Protein 3PAJ (pdb70)

Structure (mmCIF, N/CA/C/O backbone):
data_3PAJ
#
_entry.id   3PAJ
#
_cell.length_a   59.195
_cell.length_b   79.551
_cell.length_c   117.908
_cell.angle_alpha   90.00
_cell.angle_beta   90.00
_cell.angle_gamma   90.00
#
_symmetry.space_group_name_H-M   'P 21 21 21'
#
loop_
_entity.id
_entity.type
_entity.pdbx_description
1 polymer 'Nicotinate-nucleotide pyrophosphorylase, carboxylating'
2 non-polymer 'MAGNESIUM ION'
3 water water
#
loop_
_atom_site.group_PDB
_atom_site.id
_atom_site.type_symbol
_atom_site.label_atom_id
_atom_site.label_alt_id
_atom_site.label_comp_id
_atom_site.label_asym_id
_atom_site.label_entity_id
_atom_site.label_seq_id
_atom_site.pdbx_PDB_ins_code
_atom_site.Cartn_x
_atom_site.Cartn_y
_atom_site.Cartn_z
_atom_site.occupancy
_atom_site.B_iso_or_equiv
_atom_site.auth_seq_id
_atom_site.auth_comp_id
_atom_site.auth_asym_id
_atom_site.auth_atom_id
_atom_site.pdbx_PDB_model_num
ATOM 1 N N . TYR A 1 19 ? -18.636 28.744 15.122 1.00 40.57 -5 TYR A N 1
ATOM 2 C CA . TYR A 1 19 ? -19.149 29.620 16.213 1.00 40.76 -5 TYR A CA 1
ATOM 3 C C . TYR A 1 19 ? -18.341 30.897 16.356 1.00 39.58 -5 TYR A C 1
ATOM 4 O O . TYR A 1 19 ? -17.208 31.002 15.880 1.00 37.40 -5 TYR A O 1
ATOM 13 N N . PHE A 1 20 ? -18.916 31.853 17.068 1.00 39.65 -4 PHE A N 1
ATOM 14 C CA . PHE A 1 20 ? -18.240 33.117 17.307 1.00 38.82 -4 PHE A CA 1
ATOM 15 C C . PHE A 1 20 ? -16.974 32.951 18.102 1.00 38.17 -4 PHE A C 1
ATOM 16 O O . PHE A 1 20 ? -16.930 32.215 19.083 1.00 37.96 -4 PHE A O 1
ATOM 24 N N . GLN A 1 21 ? -15.949 33.668 17.660 1.00 37.65 -3 GLN A N 1
ATOM 25 C CA . GLN A 1 21 ? -14.675 33.684 18.309 1.00 37.35 -3 GLN A CA 1
ATOM 26 C C . GLN A 1 21 ? -14.135 35.107 18.164 1.00 35.99 -3 GLN A C 1
ATOM 27 O O . GLN A 1 21 ? -13.855 35.560 17.062 1.00 35.10 -3 GLN A O 1
ATOM 33 N N . SER A 1 22 ? -14.032 35.823 19.277 1.00 35.65 -2 SER A N 1
ATOM 34 C CA . SER A 1 22 ? -13.530 37.188 19.264 1.00 35.14 -2 SER A CA 1
ATOM 35 C C . SER A 1 22 ? -12.007 37.192 19.199 1.00 34.28 -2 SER A C 1
ATOM 36 O O . SER A 1 22 ? -11.365 36.153 19.427 1.00 32.97 -2 SER A O 1
ATOM 39 N N . ASN A 1 23 ? -11.428 38.351 18.891 1.00 34.22 -1 ASN A N 1
ATOM 40 C CA . ASN A 1 23 ? -9.969 38.458 18.878 1.00 34.05 -1 ASN A CA 1
ATOM 41 C C . ASN A 1 23 ? -9.479 38.155 20.289 1.00 33.57 -1 ASN A C 1
ATOM 42 O O . ASN A 1 23 ? -8.478 37.479 20.442 1.00 32.51 -1 ASN A O 1
ATOM 47 N N . ALA A 1 24 ? -10.210 38.607 21.318 1.00 34.40 0 ALA A N 1
ATOM 48 C CA . ALA A 1 24 ? -9.832 38.306 22.712 1.00 34.78 0 ALA A CA 1
ATOM 49 C C . ALA A 1 24 ? -9.795 36.783 22.915 1.00 35.03 0 ALA A C 1
ATOM 50 O O . ALA A 1 24 ? -8.903 36.257 23.568 1.00 34.21 0 ALA A O 1
ATOM 52 N N . MET A 1 25 ? -10.782 36.081 22.357 1.00 36.15 1 MET A N 1
ATOM 53 C CA . MET A 1 25 ? -10.855 34.608 22.471 1.00 36.61 1 MET A CA 1
ATOM 54 C C . MET A 1 25 ? -9.734 33.898 21.712 1.00 36.24 1 MET A C 1
ATOM 55 O O . MET A 1 25 ? -9.175 32.916 22.216 1.00 33.95 1 MET A O 1
ATOM 60 N N . LYS A 1 26 ? -9.420 34.402 20.510 1.00 36.53 2 LYS A N 1
ATOM 61 C CA . LYS A 1 26 ? -8.344 33.840 19.671 1.00 37.09 2 LYS A CA 1
ATOM 62 C C . LYS A 1 26 ? -7.014 33.951 20.400 1.00 36.34 2 LYS A C 1
ATOM 63 O O . LYS A 1 26 ? -6.237 33.004 20.406 1.00 36.05 2 LYS A O 1
ATOM 69 N N . GLU A 1 27 ? -6.769 35.113 21.010 1.00 36.64 3 GLU A N 1
ATOM 70 C CA . GLU A 1 27 ? -5.533 35.388 21.758 1.00 36.35 3 GLU A CA 1
ATOM 71 C C . GLU A 1 27 ? -5.470 34.540 23.021 1.00 35.89 3 GLU A C 1
ATOM 72 O O . GLU A 1 27 ? -4.407 34.044 23.370 1.00 34.48 3 GLU A O 1
ATOM 78 N N . THR A 1 28 ? -6.599 34.370 23.714 1.00 35.89 4 THR A N 1
ATOM 79 C CA . THR A 1 28 ? -6.611 33.510 24.901 1.00 35.67 4 THR A CA 1
ATOM 80 C C . THR A 1 28 ? -6.331 32.059 24.468 1.00 36.27 4 THR A C 1
ATOM 81 O O . THR A 1 28 ? -5.524 31.369 25.113 1.00 35.52 4 THR A O 1
ATOM 85 N N . HIS A 1 29 ? -6.960 31.616 23.370 1.00 36.93 5 HIS A N 1
ATOM 86 C CA . HIS A 1 29 ? -6.747 30.259 22.853 1.00 38.20 5 HIS A CA 1
ATOM 87 C C . HIS A 1 29 ? -5.252 30.054 22.529 1.00 37.57 5 HIS A C 1
ATOM 88 O O . HIS A 1 29 ? -4.670 29.019 22.879 1.00 36.88 5 HIS A O 1
ATOM 95 N N . ASN A 1 30 ? -4.636 31.058 21.904 1.00 37.65 6 ASN A N 1
ATOM 96 C CA . ASN A 1 30 ? -3.209 30.996 21.571 1.00 37.90 6 ASN A CA 1
ATOM 97 C C . ASN A 1 30 ? -2.349 30.882 22.815 1.00 38.16 6 ASN A C 1
ATOM 98 O O . ASN A 1 30 ? -1.399 30.111 22.817 1.00 38.30 6 ASN A O 1
ATOM 103 N N . SER A 1 31 ? -2.669 31.640 23.862 1.00 39.15 7 SER A N 1
ATOM 104 C CA . SER A 1 31 ? -1.919 31.563 25.111 1.00 39.78 7 SER A CA 1
ATOM 105 C C . SER A 1 31 ? -2.090 30.185 25.746 1.00 40.84 7 SER A C 1
ATOM 106 O O . SER A 1 31 ? -1.105 29.616 26.202 1.00 40.82 7 SER A O 1
ATOM 109 N N . GLN A 1 32 ? -3.313 29.647 25.764 1.00 41.96 8 GLN A N 1
ATOM 110 C CA . GLN A 1 32 ? -3.581 28.310 26.331 1.00 43.15 8 GLN A CA 1
ATOM 111 C C . GLN A 1 32 ? -2.752 27.230 25.644 1.00 42.78 8 GLN A C 1
ATOM 112 O O . GLN A 1 32 ? -2.198 26.351 26.308 1.00 42.26 8 GLN A O 1
ATOM 118 N N . ASP A 1 33 ? -2.656 27.303 24.315 1.00 42.49 9 ASP A N 1
ATOM 119 C CA . ASP A 1 33 ? -1.877 26.317 23.564 1.00 42.11 9 ASP A CA 1
ATOM 120 C C . ASP A 1 33 ? -0.393 26.351 23.896 1.00 40.26 9 ASP A C 1
ATOM 121 O O . ASP A 1 33 ? 0.192 25.316 24.188 1.00 39.37 9 ASP A O 1
ATOM 126 N N . ARG A 1 34 ? 0.212 27.530 23.856 1.00 39.16 10 ARG A N 1
ATOM 127 C CA . ARG A 1 34 ? 1.645 27.619 24.146 1.00 38.34 10 ARG A CA 1
ATOM 128 C C . ARG A 1 34 ? 1.981 27.510 25.631 1.00 37.66 10 ARG A C 1
ATOM 129 O O . ARG A 1 34 ? 3.092 27.134 25.970 1.00 36.63 10 ARG A O 1
ATOM 137 N N . LEU A 1 35 ? 1.039 27.831 26.508 1.00 37.35 11 LEU A N 1
ATOM 138 C CA . LEU A 1 35 ? 1.283 27.625 27.927 1.00 37.76 11 LEU A CA 1
ATOM 139 C C . LEU A 1 35 ? 1.265 26.095 28.096 1.00 37.31 11 LEU A C 1
ATOM 140 O O . LEU A 1 35 ? 2.088 25.547 28.818 1.00 36.91 11 LEU A O 1
ATOM 145 N N . ALA A 1 36 ? 0.374 25.413 27.367 1.00 37.00 12 ALA A N 1
ATOM 146 C CA . ALA A 1 36 ? 0.274 23.954 27.398 1.00 37.16 12 ALA A CA 1
ATOM 147 C C . ALA A 1 36 ? 1.566 23.323 26.836 1.00 36.07 12 ALA A C 1
ATOM 148 O O . ALA A 1 36 ? 2.142 22.407 27.437 1.00 35.23 12 ALA A O 1
ATOM 150 N N . TYR A 1 37 ? 2.015 23.818 25.685 1.00 35.39 13 TYR A N 1
ATOM 151 C CA . TYR A 1 37 ? 3.247 23.313 25.079 1.00 35.37 13 TYR A CA 1
ATOM 152 C C . TYR A 1 37 ? 4.408 23.466 26.082 1.00 34.12 13 TYR A C 1
ATOM 153 O O . TYR A 1 37 ? 5.115 22.506 26.339 1.00 33.89 13 TYR A O 1
ATOM 162 N N . LEU A 1 38 ? 4.574 24.663 26.652 1.00 33.97 14 LEU A N 1
ATOM 163 C CA . LEU A 1 38 ? 5.646 24.938 27.641 1.00 33.71 14 LEU A CA 1
ATOM 164 C C . LEU A 1 38 ? 5.579 24.039 28.860 1.00 34.14 14 LEU A C 1
ATOM 165 O O . LEU A 1 38 ? 6.616 23.574 29.329 1.00 33.03 14 LEU A O 1
ATOM 170 N N . LYS A 1 39 ? 4.383 23.787 29.388 1.00 34.68 15 LYS A N 1
ATOM 171 C CA . LYS A 1 39 ? 4.287 22.907 30.540 1.00 35.85 15 LYS A CA 1
ATOM 172 C C . LYS A 1 39 ? 4.729 21.482 30.207 1.00 35.90 15 LYS A C 1
ATOM 173 O O . LYS A 1 39 ? 5.431 20.867 30.996 1.00 36.32 15 LYS A O 1
ATOM 179 N N . GLN A 1 40 ? 4.297 20.939 29.074 1.00 35.59 16 GLN A N 1
ATOM 180 C CA . GLN A 1 40 ? 4.691 19.579 28.700 1.00 35.46 16 GLN A CA 1
ATOM 181 C C . GLN A 1 40 ? 6.189 19.442 28.441 1.00 33.48 16 GLN A C 1
ATOM 182 O O . GLN A 1 40 ? 6.805 18.469 28.829 1.00 32.45 16 GLN A O 1
ATOM 188 N N A GLN A 1 41 ? 6.779 20.447 27.805 0.70 32.16 17 GLN A N 1
ATOM 189 N N B GLN A 1 41 ? 6.745 20.457 27.787 0.30 32.02 17 GLN A N 1
ATOM 190 C CA A GLN A 1 41 ? 8.183 20.358 27.454 0.70 31.12 17 GLN A CA 1
ATOM 191 C CA B GLN A 1 41 ? 8.144 20.493 27.386 0.30 30.77 17 GLN A CA 1
ATOM 192 C C A GLN A 1 41 ? 9.165 20.864 28.512 0.70 29.63 17 GLN A C 1
ATOM 193 C C B GLN A 1 41 ? 9.158 20.950 28.441 0.30 29.60 17 GLN A C 1
ATOM 194 O O A GLN A 1 41 ? 10.324 20.441 28.517 0.70 28.18 17 GLN A O 1
ATOM 195 O O B GLN A 1 41 ? 10.340 20.613 28.352 0.30 28.71 17 GLN A O 1
ATOM 206 N N . LEU A 1 42 ? 8.693 21.690 29.441 1.00 28.97 18 LEU A N 1
ATOM 207 C CA . LEU A 1 42 ? 9.574 22.276 30.467 1.00 28.65 18 LEU A CA 1
ATOM 208 C C . LEU A 1 42 ? 10.389 21.329 31.352 1.00 28.11 18 LEU A C 1
ATOM 209 O O . LEU A 1 42 ? 11.589 21.540 31.507 1.00 26.54 18 LEU A O 1
ATOM 214 N N . PRO A 1 43 ? 9.759 20.280 31.912 1.00 27.99 19 PRO A N 1
ATOM 215 C CA . PRO A 1 43 ? 10.565 19.396 32.751 1.00 27.52 19 PRO A CA 1
ATOM 216 C C . PRO A 1 43 ? 11.759 18.832 31.994 1.00 26.33 19 PRO A C 1
ATOM 217 O O . PRO A 1 43 ? 12.835 18.758 32.574 1.00 25.20 19 PRO A O 1
ATOM 221 N N . ALA A 1 44 ? 11.571 18.466 30.717 1.00 25.37 20 ALA A N 1
ATOM 222 C CA . ALA A 1 44 ? 12.648 17.924 29.905 1.00 24.37 20 ALA A CA 1
ATOM 223 C C . ALA A 1 44 ? 13.703 18.994 29.639 1.00 22.85 20 ALA A C 1
ATOM 224 O O . ALA A 1 44 ? 14.913 18.694 29.726 1.00 22.57 20 ALA A O 1
ATOM 226 N N . ASP A 1 45 ? 13.278 20.221 29.325 1.00 21.55 21 ASP A N 1
ATOM 227 C CA . ASP A 1 45 ? 14.246 21.335 29.073 1.00 20.87 21 ASP A CA 1
ATOM 228 C C . ASP A 1 45 ? 15.044 21.694 30.323 1.00 19.27 21 ASP A C 1
ATOM 229 O O . ASP A 1 45 ? 16.213 21.973 30.221 1.00 17.82 21 ASP A O 1
ATOM 234 N N . ILE A 1 46 ? 14.385 21.728 31.478 1.00 19.33 22 ILE A N 1
ATOM 235 C CA . ILE A 1 46 ? 15.048 22.001 32.769 1.00 18.03 22 ILE A CA 1
ATOM 236 C C . ILE A 1 46 ? 16.154 20.964 32.990 1.00 18.33 22 ILE A C 1
ATOM 237 O O . ILE A 1 46 ? 17.307 21.303 33.247 1.00 17.29 22 ILE A O 1
ATOM 242 N N . THR A 1 47 ? 15.808 19.689 32.868 1.00 17.94 23 THR A N 1
ATOM 243 C CA . THR A 1 47 ? 16.789 18.627 33.050 1.00 17.93 23 THR A CA 1
ATOM 244 C C . THR A 1 47 ? 17.917 18.743 32.040 1.00 17.46 23 THR A C 1
ATOM 245 O O . THR A 1 47 ? 19.106 18.659 32.402 1.00 17.16 23 THR A O 1
ATOM 249 N N . ARG A 1 48 ? 17.554 18.957 30.778 1.00 17.66 24 ARG A N 1
ATOM 250 C CA . ARG A 1 48 ? 18.541 19.084 29.729 1.00 18.04 24 ARG A CA 1
ATOM 251 C C . ARG A 1 48 ? 19.505 20.229 29.999 1.00 17.18 24 ARG A C 1
ATOM 252 O O . ARG A 1 48 ? 20.729 20.042 29.902 1.00 17.49 24 ARG A O 1
ATOM 260 N N A SER A 1 49 ? 18.987 21.406 30.328 0.50 16.23 25 SER A N 1
ATOM 261 N N B SER A 1 49 ? 18.976 21.400 30.335 0.50 16.78 25 SER A N 1
ATOM 262 C CA A SER A 1 49 ? 19.867 22.559 30.570 0.50 15.76 25 SER A CA 1
ATOM 263 C CA B SER A 1 49 ? 19.828 22.565 30.610 0.50 16.86 25 SER A CA 1
ATOM 264 C C A SER A 1 49 ? 20.737 22.366 31.810 0.50 15.31 25 SER A C 1
ATOM 265 C C B S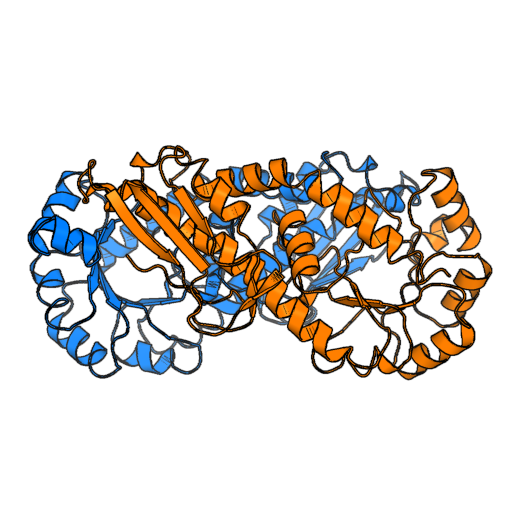ER A 1 49 ? 20.731 22.354 31.807 0.50 15.88 25 SER A C 1
ATOM 266 O O A SER A 1 49 ? 21.922 22.716 31.801 0.50 14.31 25 SER A O 1
ATOM 267 O O B SER A 1 49 ? 21.921 22.681 31.770 0.50 14.93 25 SER A O 1
ATOM 272 N N . VAL A 1 50 ? 20.146 21.841 32.881 1.00 15.81 26 VAL A N 1
ATOM 273 C CA . VAL A 1 50 ? 20.891 21.588 34.123 1.00 15.20 26 VAL A CA 1
ATOM 274 C C . VAL A 1 50 ? 22.025 20.588 33.913 1.00 15.36 26 VAL A C 1
ATOM 275 O O . VAL A 1 50 ? 23.151 20.822 34.365 1.00 14.61 26 VAL A O 1
ATOM 279 N N . ILE A 1 51 ? 21.751 19.505 33.196 1.00 15.83 27 ILE A N 1
ATOM 280 C CA . ILE A 1 51 ? 22.770 18.506 32.913 1.00 16.67 27 ILE A CA 1
ATOM 281 C C . ILE A 1 51 ? 23.906 19.096 32.079 1.00 17.31 27 ILE A C 1
ATOM 282 O O . ILE A 1 51 ? 25.076 18.843 32.355 1.00 17.02 27 ILE A O 1
ATOM 287 N N . ASP A 1 52 ? 23.571 19.862 31.052 1.00 18.25 28 ASP A N 1
ATOM 288 C CA . ASP A 1 52 ? 24.614 20.480 30.237 1.00 19.10 28 ASP A CA 1
ATOM 289 C C . ASP A 1 52 ? 25.459 21.431 31.093 1.00 17.86 28 ASP A C 1
ATOM 290 O O . ASP A 1 52 ? 26.672 21.465 30.974 1.00 18.40 28 ASP A O 1
ATOM 295 N N . THR A 1 53 ? 24.804 22.190 31.948 1.00 17.03 29 THR A N 1
ATOM 296 C CA . THR A 1 53 ? 25.481 23.168 32.790 1.00 16.55 29 THR A CA 1
ATOM 297 C C . THR A 1 53 ? 26.406 22.494 33.812 1.00 16.08 29 THR A C 1
ATOM 298 O O . THR A 1 53 ? 27.570 22.896 33.978 1.00 15.28 29 THR A O 1
ATOM 302 N N . LEU A 1 54 ? 25.931 21.435 34.450 1.00 15.05 30 LEU A N 1
ATOM 303 C CA . LEU A 1 54 ? 26.782 20.722 35.407 1.00 15.28 30 LEU A CA 1
ATOM 304 C C . LEU A 1 54 ? 27.943 20.020 34.714 1.00 15.40 30 LEU A C 1
ATOM 305 O O . LEU A 1 54 ? 29.058 20.021 35.240 1.00 15.15 30 LEU A O 1
ATOM 310 N N . LYS A 1 55 ? 27.707 19.440 33.536 1.00 15.51 31 LYS A N 1
ATOM 311 C CA . LYS A 1 55 ? 28.781 18.783 32.849 1.00 17.49 31 LYS A CA 1
ATOM 312 C C . LYS A 1 55 ? 29.868 19.774 32.452 1.00 18.03 31 LYS A C 1
ATOM 313 O O . LYS A 1 55 ? 31.050 19.409 32.489 1.00 18.56 31 LYS A O 1
ATOM 319 N N . GLU A 1 56 ? 29.496 20.998 32.052 1.00 17.42 32 GLU A N 1
ATOM 320 C CA . GLU A 1 56 ? 30.523 21.989 31.694 1.00 18.42 32 GLU A CA 1
ATOM 321 C C . GLU A 1 56 ? 31.391 22.308 32.938 1.00 17.53 32 GLU A C 1
ATOM 322 O O . GLU A 1 56 ? 32.632 22.291 32.867 1.00 18.43 32 GLU A O 1
ATOM 328 N N . ASP A 1 57 ? 30.746 22.474 34.089 1.00 16.89 33 ASP A N 1
ATOM 329 C CA . ASP A 1 57 ? 31.441 22.849 35.314 1.00 16.79 33 ASP A CA 1
ATOM 330 C C . ASP A 1 57 ? 32.299 21.734 35.925 1.00 16.27 33 ASP A C 1
ATOM 331 O O . ASP A 1 57 ? 33.306 22.016 36.580 1.00 16.64 33 ASP A O 1
ATOM 336 N N . LEU A 1 58 ? 31.874 20.480 35.759 1.00 15.80 34 LEU A N 1
ATOM 337 C CA . LEU A 1 58 ? 32.573 19.321 36.313 1.00 15.52 34 LEU A CA 1
ATOM 338 C C . LEU A 1 58 ? 33.517 18.622 35.354 1.00 16.50 34 LEU A C 1
ATOM 339 O O . LEU A 1 58 ? 34.137 17.629 35.731 1.00 16.40 34 LEU A O 1
ATOM 344 N N . GLY A 1 59 ? 33.576 19.100 34.112 1.00 17.59 35 GLY A N 1
ATOM 345 C CA . GLY A 1 59 ? 34.459 18.549 33.080 1.00 18.87 35 GLY A CA 1
ATOM 346 C C . GLY A 1 59 ? 34.029 17.308 32.333 1.00 20.31 35 GLY A C 1
ATOM 347 O O . GLY A 1 59 ? 34.839 16.429 32.095 1.00 21.86 35 GLY A O 1
ATOM 348 N N . GLY A 1 60 ? 32.760 17.217 31.975 1.00 21.29 36 GLY A N 1
ATOM 349 C CA . GLY A 1 60 ? 32.260 16.070 31.204 1.00 22.12 36 GLY A CA 1
ATOM 350 C C . GLY A 1 60 ? 31.397 15.067 31.953 1.00 22.66 36 GLY A C 1
ATOM 351 O O . GLY A 1 60 ? 30.766 14.208 31.334 1.00 24.63 36 GLY A O 1
ATOM 352 N N . THR A 1 61 ? 31.272 15.240 33.262 1.00 21.77 37 THR A N 1
ATOM 353 C CA . THR A 1 61 ? 30.525 14.307 34.086 1.00 22.11 37 THR A CA 1
ATOM 354 C C . THR A 1 61 ? 29.571 14.976 35.051 1.00 21.48 37 THR A C 1
ATOM 355 O O . THR A 1 61 ? 29.667 16.183 35.287 1.00 20.31 37 THR A O 1
ATOM 359 N N . LEU A 1 62 ? 28.612 14.208 35.572 1.00 20.34 38 LEU A N 1
ATOM 360 C CA . LEU A 1 62 ? 27.709 14.726 36.582 1.00 20.39 38 LEU A CA 1
ATOM 361 C C . LEU A 1 62 ? 28.182 14.313 37.993 1.00 20.62 38 LEU A C 1
ATOM 362 O O . LEU A 1 62 ? 27.493 14.563 39.001 1.00 21.62 38 LEU A O 1
ATOM 367 N N . ASP A 1 63 ? 29.375 13.725 38.076 1.00 19.74 39 ASP A N 1
ATOM 368 C CA . ASP A 1 63 ? 29.917 13.254 39.355 1.00 19.67 39 ASP A CA 1
ATOM 369 C C . ASP A 1 63 ? 30.487 14.415 40.181 1.00 18.09 39 ASP A C 1
ATOM 370 O O . ASP A 1 63 ? 31.484 15.038 39.794 1.00 16.60 39 ASP A O 1
ATOM 375 N N . PRO A 1 64 ? 29.871 14.701 41.339 1.00 18.62 40 PRO A N 1
ATOM 376 C CA . PRO A 1 64 ? 30.391 15.807 42.161 1.00 18.79 40 PRO A CA 1
ATOM 377 C C . PRO A 1 64 ? 31.833 15.601 42.638 1.00 19.11 40 PRO A C 1
ATOM 378 O O . PRO A 1 64 ? 32.471 16.579 43.042 1.00 19.90 40 PRO A O 1
ATOM 382 N N . ALA A 1 65 ? 32.335 14.365 42.603 1.00 19.20 41 ALA A N 1
ATOM 383 C CA . ALA A 1 65 ? 33.719 14.065 43.031 1.00 19.62 41 ALA A CA 1
ATOM 384 C C . ALA A 1 65 ? 34.766 14.763 42.152 1.00 19.48 41 ALA A C 1
ATOM 385 O O . ALA A 1 65 ? 35.914 14.920 42.540 1.00 19.71 41 ALA A O 1
ATOM 387 N N . ALA A 1 66 ? 34.363 15.180 40.969 1.00 18.28 42 ALA A N 1
ATOM 388 C CA . ALA A 1 66 ? 35.232 15.925 40.079 1.00 18.10 42 ALA A CA 1
ATOM 389 C C . ALA A 1 66 ? 35.595 17.346 40.644 1.00 17.20 42 ALA A C 1
ATOM 390 O O . ALA A 1 66 ? 36.537 17.959 40.163 1.00 17.60 42 ALA A O 1
ATOM 392 N N . ASP A 1 67 ? 34.872 17.862 41.652 1.00 16.48 43 ASP A N 1
ATOM 393 C CA . ASP A 1 67 ? 35.174 19.190 42.261 1.00 15.88 43 ASP A CA 1
ATOM 394 C C . ASP A 1 67 ? 36.408 19.050 43.189 1.00 15.82 43 ASP A C 1
ATOM 395 O O . ASP A 1 67 ? 36.328 18.624 44.352 1.00 15.74 43 ASP A O 1
ATOM 400 N N . ILE A 1 68 ? 37.572 19.435 42.675 1.00 15.65 44 ILE A N 1
ATOM 401 C CA . ILE A 1 68 ? 38.800 19.248 43.441 1.00 16.02 44 ILE A CA 1
ATOM 402 C C . ILE A 1 68 ? 38.957 20.057 44.734 1.00 16.15 44 ILE A C 1
ATOM 403 O O . ILE A 1 68 ? 39.432 19.523 45.719 1.00 16.77 44 ILE A O 1
ATOM 408 N N . THR A 1 69 ? 38.562 21.326 44.749 1.00 16.99 45 THR A N 1
ATOM 409 C CA . THR A 1 69 ? 38.710 22.129 45.943 1.00 17.19 45 THR A CA 1
ATOM 410 C C . THR A 1 69 ? 37.730 21.642 47.026 1.00 18.45 45 THR A C 1
ATOM 411 O O . THR A 1 69 ? 38.029 21.656 48.219 1.00 17.42 45 THR A O 1
ATOM 415 N N . ALA A 1 70 ? 36.547 21.207 46.613 1.00 19.49 46 ALA A N 1
ATOM 416 C CA . ALA A 1 70 ? 35.593 20.705 47.596 1.00 20.79 46 ALA A CA 1
ATOM 417 C C . ALA A 1 70 ? 36.148 19.435 48.278 1.00 21.88 46 ALA A C 1
ATOM 418 O O . ALA A 1 70 ? 35.813 19.131 49.445 1.00 21.42 46 ALA A O 1
ATOM 420 N N . SER A 1 71 ? 37.064 18.733 47.605 1.00 22.66 47 SER A N 1
ATOM 421 C CA . SER A 1 71 ? 37.645 17.533 48.197 1.00 24.00 47 SER A CA 1
ATOM 422 C C . SER A 1 71 ? 38.546 17.858 49.428 1.00 24.55 47 SER A C 1
ATOM 423 O O . SER A 1 71 ? 38.983 16.957 50.121 1.00 24.44 47 SER A O 1
ATOM 426 N N . LEU A 1 72 ? 38.810 19.135 49.694 1.00 23.69 48 LEU A N 1
ATOM 427 C CA . LEU A 1 72 ? 39.593 19.540 50.859 1.00 24.54 48 LEU A CA 1
ATOM 428 C C . LEU A 1 72 ? 38.708 19.648 52.109 1.00 25.46 48 LEU A C 1
ATOM 429 O O . LEU A 1 72 ? 39.217 19.887 53.198 1.00 26.98 48 LEU A O 1
ATOM 434 N N . ILE A 1 73 ? 37.391 19.529 51.942 1.00 24.84 49 ILE A N 1
ATOM 435 C CA . ILE A 1 73 ? 36.425 19.586 53.040 1.00 25.12 49 ILE A CA 1
ATOM 436 C C . ILE A 1 73 ? 36.133 18.126 53.462 1.00 25.55 49 ILE A C 1
ATOM 437 O O . ILE A 1 73 ? 35.953 17.278 52.590 1.00 24.30 49 ILE A O 1
ATOM 442 N N . PRO A 1 74 ? 36.083 17.829 54.788 1.00 26.98 50 PRO A N 1
ATOM 443 C CA . PRO A 1 74 ? 35.812 16.435 55.161 1.00 27.65 50 PRO A CA 1
ATOM 444 C C . PRO A 1 74 ? 34.491 16.003 54.556 1.00 27.89 50 PRO A C 1
ATOM 445 O O . PRO A 1 74 ? 33.514 16.757 54.584 1.00 26.34 50 PRO A O 1
ATOM 449 N N . ALA A 1 75 ? 34.508 14.807 53.978 1.00 28.50 51 ALA A N 1
ATOM 450 C CA . ALA A 1 75 ? 33.373 14.205 53.300 1.00 29.61 51 ALA A CA 1
ATOM 451 C C . ALA A 1 75 ? 32.093 14.175 54.106 1.00 30.43 51 ALA A C 1
ATOM 452 O O . ALA A 1 75 ? 31.020 14.428 53.577 1.00 31.18 51 ALA A O 1
ATOM 454 N N . ASP A 1 76 ? 32.194 13.896 55.388 1.00 31.01 52 ASP A N 1
ATOM 455 C CA . ASP A 1 76 ? 30.977 13.792 56.194 1.00 32.31 52 ASP A CA 1
ATOM 456 C C . ASP A 1 76 ? 30.403 15.086 56.782 1.00 31.47 52 ASP A C 1
ATOM 457 O O . ASP A 1 76 ? 29.438 15.031 57.535 1.00 32.16 52 ASP A O 1
ATOM 462 N N . ARG A 1 77 ? 30.954 16.249 56.441 1.00 29.47 53 ARG A N 1
ATOM 463 C CA . ARG A 1 77 ? 30.403 17.477 56.981 1.00 29.05 53 ARG A CA 1
ATOM 464 C C . ARG A 1 77 ? 29.047 17.783 56.323 1.00 28.43 53 ARG A C 1
ATOM 465 O O . ARG A 1 77 ? 28.881 17.597 55.110 1.00 26.13 53 ARG A O 1
ATOM 473 N N . ILE A 1 78 ? 28.089 18.212 57.148 1.00 28.61 54 ILE A N 1
ATOM 474 C CA . ILE A 1 78 ? 26.747 18.585 56.715 1.00 29.23 54 ILE A CA 1
ATOM 475 C C . ILE A 1 78 ? 26.653 20.079 56.991 1.00 29.55 54 ILE A C 1
ATOM 476 O O . ILE A 1 78 ? 26.887 20.516 58.117 1.00 29.19 54 ILE A O 1
ATOM 481 N N . SER A 1 79 ? 26.356 20.866 55.966 1.00 28.44 55 SER A N 1
ATOM 482 C CA . SER A 1 79 ? 26.265 22.300 56.137 1.00 28.81 55 SER A CA 1
ATOM 483 C C . SER A 1 79 ? 24.926 22.867 55.743 1.00 28.45 55 SER A C 1
ATOM 484 O O . SER A 1 79 ? 24.105 22.172 55.174 1.00 28.35 55 SER A O 1
ATOM 487 N N . THR A 1 80 ? 24.735 24.145 56.072 1.00 29.26 56 THR A N 1
ATOM 488 C CA . THR A 1 80 ? 23.542 24.905 55.730 1.00 30.24 56 THR A CA 1
ATOM 489 C C . THR A 1 80 ? 24.001 26.228 55.115 1.00 29.32 56 THR A C 1
ATOM 490 O O . THR A 1 80 ? 24.979 26.824 55.565 1.00 30.04 56 THR A O 1
ATOM 494 N N . ALA A 1 81 ? 23.342 26.654 54.049 1.00 28.27 57 ALA A N 1
ATOM 495 C CA . ALA A 1 81 ? 23.660 27.916 53.415 1.00 27.39 57 ALA A CA 1
ATOM 496 C C . ALA A 1 81 ? 22.360 28.572 52.962 1.00 27.16 57 ALA A C 1
ATOM 497 O O . ALA A 1 81 ? 21.305 27.953 52.992 1.00 26.65 57 ALA A O 1
ATOM 499 N N . THR A 1 82 ? 22.422 29.844 52.595 1.00 26.95 58 THR A N 1
ATOM 500 C CA . THR A 1 82 ? 21.245 30.532 52.096 1.00 27.59 58 THR A CA 1
ATOM 501 C C . THR A 1 82 ? 21.631 31.302 50.845 1.00 26.63 58 THR A C 1
ATOM 502 O O . THR A 1 82 ? 22.785 31.659 50.677 1.00 26.76 58 THR A O 1
ATOM 506 N N . ILE A 1 83 ? 20.675 31.514 49.954 1.00 26.37 59 ILE A N 1
ATOM 507 C CA . ILE A 1 83 ? 20.906 32.310 48.752 1.00 25.70 59 ILE A CA 1
ATOM 508 C C . ILE A 1 83 ? 20.139 33.603 49.025 1.00 26.07 59 ILE A C 1
ATOM 509 O O . ILE A 1 83 ? 18.968 33.554 49.375 1.00 26.50 59 ILE A O 1
ATOM 514 N N . ILE A 1 84 ? 20.812 34.735 48.869 1.00 26.34 60 ILE A N 1
ATOM 515 C CA . ILE A 1 84 ? 20.266 36.076 49.080 1.00 27.37 60 ILE A CA 1
ATOM 516 C C . ILE A 1 84 ? 20.297 36.876 47.787 1.00 26.78 60 ILE A C 1
ATOM 517 O O . ILE A 1 84 ? 21.201 36.670 46.977 1.00 25.49 60 ILE A O 1
ATOM 522 N N . THR A 1 85 ? 19.303 37.747 47.575 1.00 26.79 61 THR A N 1
ATOM 523 C CA . THR A 1 85 ? 19.305 38.650 46.427 1.00 26.15 61 THR A CA 1
ATOM 524 C C . THR A 1 85 ? 19.798 39.965 47.012 1.00 27.38 61 THR A C 1
ATOM 525 O O . THR A 1 85 ? 19.378 40.349 48.112 1.00 27.33 61 THR A O 1
ATOM 529 N N . ARG A 1 86 ? 20.670 40.659 46.289 1.00 27.77 62 ARG A N 1
ATOM 530 C CA . ARG A 1 86 ? 21.190 41.934 46.769 1.00 29.26 62 ARG A CA 1
ATOM 531 C C . ARG A 1 86 ? 20.457 43.114 46.146 1.00 29.47 62 ARG A C 1
ATOM 532 O O . ARG A 1 86 ? 20.756 44.272 46.436 1.00 30.17 62 ARG A O 1
ATOM 540 N N . GLU A 1 87 ? 19.473 42.823 45.309 1.00 28.78 63 GLU A N 1
ATOM 541 C CA . GLU A 1 87 ? 18.696 43.876 44.690 1.00 29.10 63 GLU A CA 1
ATOM 542 C C . GLU A 1 87 ? 17.242 43.463 44.504 1.00 27.88 63 GLU A C 1
ATOM 543 O O . GLU A 1 87 ? 16.880 42.282 44.578 1.00 26.38 63 GLU A O 1
ATOM 549 N N . ALA A 1 88 ? 16.402 44.466 44.298 1.00 27.25 64 ALA A N 1
ATOM 550 C CA . ALA A 1 88 ? 14.987 44.254 44.081 1.00 26.76 64 ALA A CA 1
ATOM 551 C C . ALA A 1 88 ? 14.753 43.634 42.708 1.00 25.71 64 ALA A C 1
ATOM 552 O O . ALA A 1 88 ? 15.608 43.698 41.819 1.00 25.62 64 ALA A O 1
ATOM 554 N N . GLY A 1 89 ? 13.597 43.012 42.527 1.00 25.31 65 GLY A N 1
ATOM 555 C CA . GLY A 1 89 ? 13.257 42.417 41.233 1.00 24.20 65 GLY A CA 1
ATOM 556 C C . GLY A 1 89 ? 12.161 41.393 41.368 1.00 23.95 65 GLY A C 1
ATOM 557 O O . GLY A 1 89 ? 11.351 41.443 42.313 1.00 24.81 65 GLY A O 1
ATOM 558 N N . VAL A 1 90 ? 12.127 40.487 40.404 1.00 21.82 66 VAL A N 1
ATOM 559 C CA . VAL A 1 90 ? 11.173 39.403 40.357 1.00 21.57 66 VAL A CA 1
ATOM 560 C C . VAL A 1 90 ? 11.936 38.079 40.352 1.00 21.23 66 VAL A C 1
ATOM 561 O O . VAL A 1 90 ? 12.910 37.898 39.608 1.00 19.84 66 VAL A O 1
ATOM 565 N N . PHE A 1 91 ? 11.493 37.161 41.196 1.00 21.21 67 PHE A N 1
ATOM 566 C CA . PHE A 1 91 ? 12.137 35.880 41.303 1.00 21.24 67 PHE A CA 1
ATOM 567 C C . PHE A 1 91 ? 11.668 34.890 40.277 1.00 21.00 67 PHE A C 1
ATOM 568 O O . PHE A 1 91 ? 10.479 34.819 39.957 1.00 21.28 67 PHE A O 1
ATOM 576 N N . CYS A 1 92 ? 12.607 34.068 39.812 1.00 19.96 68 CYS A N 1
ATOM 577 C CA . CYS A 1 92 ? 12.294 33.031 38.862 1.00 20.15 68 CYS A CA 1
ATOM 578 C C . CYS A 1 92 ? 13.438 32.046 38.808 1.00 19.86 68 CYS A C 1
ATOM 579 O O . CYS A 1 92 ? 14.594 32.444 38.958 1.00 18.76 68 CYS A O 1
ATOM 582 N N . GLY A 1 93 ? 13.102 30.772 38.629 1.00 19.52 69 GLY A N 1
ATOM 583 C CA . GLY A 1 93 ? 14.081 29.723 38.486 1.00 20.37 69 GLY A CA 1
ATOM 584 C C . GLY A 1 93 ? 14.097 28.608 39.500 1.00 20.70 69 GLY A C 1
ATOM 585 O O . GLY A 1 93 ? 14.972 27.760 39.426 1.00 19.86 69 GLY A O 1
ATOM 586 N N . GLN A 1 94 ? 13.096 28.560 40.378 1.00 22.35 70 GLN A N 1
ATOM 587 C CA . GLN A 1 94 ? 13.033 27.557 41.448 1.00 23.27 70 GLN A CA 1
ATOM 588 C C . GLN A 1 94 ? 13.265 26.129 40.972 1.00 22.82 70 GLN A C 1
ATOM 589 O O . GLN A 1 94 ? 14.035 25.383 41.575 1.00 22.40 70 GLN A O 1
ATOM 595 N N . LEU A 1 95 ? 12.590 25.769 39.891 1.00 21.82 71 LEU A N 1
ATOM 596 C CA . LEU A 1 95 ? 12.669 24.438 39.313 1.00 21.92 71 LEU A CA 1
ATOM 597 C C . LEU A 1 95 ? 14.083 24.073 38.828 1.00 19.52 71 LEU A C 1
ATOM 598 O O . LEU A 1 95 ? 14.505 22.928 38.934 1.00 18.14 71 LEU A O 1
ATOM 603 N N . TRP A 1 96 ? 14.788 25.048 38.271 1.00 17.45 72 TRP A N 1
ATOM 604 C CA . TRP A 1 96 ? 16.147 24.833 37.792 1.00 17.27 72 TRP A CA 1
ATOM 605 C C . TRP A 1 96 ? 17.138 24.644 38.952 1.00 16.91 72 TRP A C 1
ATOM 606 O O . TRP A 1 96 ? 18.023 23.797 38.887 1.00 16.48 72 TRP A O 1
ATOM 617 N N . ALA A 1 97 ? 16.995 25.439 40.004 1.00 17.51 73 ALA A N 1
ATOM 618 C CA . ALA A 1 97 ? 17.871 25.313 41.171 1.00 18.28 73 ALA A CA 1
ATOM 619 C C . ALA A 1 97 ? 17.611 23.951 41.847 1.00 18.71 73 ALA A C 1
ATOM 620 O O . ALA A 1 97 ? 18.541 23.274 42.258 1.00 18.85 73 ALA A O 1
ATOM 622 N N . ASP A 1 98 ? 16.348 23.532 41.926 1.00 19.88 74 ASP A N 1
ATOM 623 C CA . ASP A 1 98 ? 15.997 22.212 42.483 1.00 20.43 74 ASP A CA 1
ATOM 624 C C . ASP A 1 98 ? 16.639 21.068 41.689 1.00 19.83 74 ASP A C 1
ATOM 625 O O . ASP A 1 98 ? 17.176 20.092 42.259 1.00 20.16 74 ASP A O 1
ATOM 630 N N . GLU A 1 99 ? 16.585 21.198 40.372 1.00 18.60 75 GLU A N 1
ATOM 631 C CA . GLU A 1 99 ? 17.131 20.198 39.464 1.00 18.24 75 GLU A CA 1
ATOM 632 C C . GLU A 1 99 ? 18.648 20.099 39.622 1.00 16.29 75 GLU A C 1
ATOM 633 O O . GLU A 1 99 ? 19.183 18.998 39.497 1.00 14.95 75 GLU A O 1
ATOM 639 N N . VAL A 1 100 ? 19.354 21.228 39.804 1.00 14.88 76 VAL A N 1
ATOM 640 C CA . VAL A 1 100 ? 20.816 21.175 40.036 1.00 14.50 76 VAL A CA 1
ATOM 641 C C . VAL A 1 100 ? 21.121 20.202 41.179 1.00 14.87 76 VAL A C 1
ATOM 642 O O . VAL A 1 100 ? 21.964 19.324 41.054 1.00 15.77 76 VAL A O 1
ATOM 646 N N . PHE A 1 101 ? 20.419 20.344 42.294 1.00 15.55 77 PHE A N 1
ATOM 647 C CA . PHE A 1 101 ? 20.681 19.476 43.439 1.00 16.21 77 PHE A CA 1
ATOM 648 C C . PHE A 1 101 ? 20.185 18.015 43.271 1.00 17.53 77 PHE A C 1
ATOM 649 O O . PHE A 1 101 ? 20.802 17.061 43.786 1.00 17.10 77 PHE A O 1
ATOM 657 N N . LYS A 1 102 ? 19.096 17.833 42.531 1.00 18.04 78 LYS A N 1
ATOM 658 C CA . LYS A 1 102 ? 18.600 16.503 42.226 1.00 19.46 78 LYS A CA 1
ATOM 659 C C . LYS A 1 102 ? 19.675 15.776 41.383 1.00 18.67 78 LYS A C 1
ATOM 660 O O . LYS A 1 102 ? 20.029 14.634 41.665 1.00 18.10 78 LYS A O 1
ATOM 666 N N . GLN A 1 103 ? 20.192 16.464 40.372 1.00 17.23 79 GLN A N 1
ATOM 667 C CA . GLN A 1 103 ? 21.207 15.910 39.488 1.00 17.80 79 GLN A CA 1
ATOM 668 C C . GLN A 1 103 ? 22.518 15.610 40.214 1.00 17.59 79 GLN A C 1
ATOM 669 O O . GLN A 1 103 ? 23.205 14.652 39.858 1.00 17.74 79 GLN A O 1
ATOM 675 N N . LEU A 1 104 ? 22.857 16.389 41.239 1.00 16.81 80 LEU A N 1
ATOM 676 C CA . LEU A 1 104 ? 24.074 16.118 42.010 1.00 16.99 80 LEU A CA 1
ATOM 677 C C . LEU A 1 104 ? 23.897 14.997 43.046 1.00 18.41 80 LEU A C 1
ATOM 678 O O . LEU A 1 104 ? 24.817 14.711 43.805 1.00 19.63 80 LEU A O 1
ATOM 683 N N . GLY A 1 105 ? 22.736 14.361 43.095 1.00 19.53 81 GLY A N 1
ATOM 684 C CA . GLY A 1 105 ? 22.521 13.274 44.036 1.00 21.39 81 GLY A CA 1
ATOM 685 C C . GLY A 1 105 ? 21.336 13.362 44.985 1.00 23.00 81 GLY A C 1
ATOM 686 O O . GLY A 1 105 ? 21.074 12.409 45.718 1.00 23.52 81 GLY A O 1
ATOM 687 N N . GLY A 1 106 ? 20.637 14.498 45.012 1.00 23.87 82 GLY A N 1
ATOM 688 C CA . GLY A 1 106 ? 19.467 14.648 45.877 1.00 25.75 82 GLY A CA 1
ATOM 689 C C . GLY A 1 106 ? 19.675 14.677 47.387 1.00 27.55 82 GLY A C 1
ATOM 690 O O . GLY A 1 106 ? 18.709 14.550 48.141 1.00 29.03 82 GLY A O 1
ATOM 691 N N . GLN A 1 107 ? 20.914 14.805 47.848 1.00 27.91 83 GLN A N 1
ATOM 692 C CA . GLN A 1 107 ? 21.186 14.847 49.296 1.00 28.68 83 GLN A CA 1
ATOM 693 C C . GLN A 1 107 ? 20.885 16.210 49.912 1.00 28.83 83 GLN A C 1
ATOM 694 O O . GLN A 1 107 ? 20.701 16.326 51.110 1.00 29.44 83 GLN A O 1
ATOM 700 N N . VAL A 1 108 ? 20.872 17.240 49.083 1.00 28.29 84 VAL A N 1
ATOM 701 C CA . VAL A 1 108 ? 20.612 18.587 49.555 1.00 28.31 84 VAL A CA 1
ATOM 702 C C . VAL A 1 108 ? 19.101 18.795 49.579 1.00 29.69 84 VAL A C 1
ATOM 703 O O . VAL A 1 108 ? 18.389 18.401 48.663 1.00 30.52 84 VAL A O 1
ATOM 707 N N . SER A 1 109 ? 18.631 19.326 50.699 1.00 30.34 85 SER A N 1
ATOM 708 C CA . SER A 1 109 ? 17.242 19.651 50.925 1.00 31.47 85 SER A CA 1
ATOM 709 C C . SER A 1 109 ? 17.178 21.185 50.772 1.00 30.95 85 SER A C 1
ATOM 710 O O . SER A 1 109 ? 18.062 21.884 51.265 1.00 30.45 85 SER A O 1
ATOM 713 N N . ILE A 1 110 ? 16.172 21.701 50.067 1.00 30.62 86 ILE A N 1
ATOM 714 C CA . ILE A 1 110 ? 16.015 23.146 49.857 1.00 30.24 86 ILE A CA 1
ATOM 715 C C . ILE A 1 110 ? 14.662 23.648 50.371 1.00 30.73 86 ILE A C 1
ATOM 716 O O . ILE A 1 110 ? 13.619 23.127 49.972 1.00 30.94 86 ILE A O 1
ATOM 721 N N . GLU A 1 111 ? 14.688 24.639 51.258 1.00 30.37 87 GLU A N 1
ATOM 722 C CA . GLU A 1 111 ? 13.473 25.266 51.776 1.00 31.20 87 GLU A CA 1
ATOM 723 C C . GLU A 1 111 ? 13.366 26.631 51.070 1.00 29.50 87 GLU A C 1
ATOM 724 O O . GLU A 1 111 ? 14.182 27.516 51.323 1.00 28.70 87 GLU A O 1
ATOM 730 N N . TRP A 1 112 ? 12.398 26.780 50.164 1.00 28.46 88 TRP A N 1
ATOM 731 C CA . TRP A 1 112 ? 12.186 28.033 49.445 1.00 27.51 88 TRP A CA 1
ATOM 732 C C . TRP A 1 112 ? 11.354 29.017 50.261 1.00 28.23 88 TRP A C 1
ATOM 733 O O . TRP A 1 112 ? 10.330 28.641 50.837 1.00 28.02 88 TRP A O 1
ATOM 744 N N . HIS A 1 113 ? 11.805 30.273 50.303 1.00 28.02 89 HIS A N 1
ATOM 745 C CA . HIS A 1 113 ? 11.104 31.333 51.037 1.00 29.49 89 HIS A CA 1
ATOM 746 C C . HIS A 1 113 ? 10.388 32.262 50.064 1.00 28.95 89 HIS A C 1
ATOM 747 O O . HIS A 1 113 ? 9.776 33.232 50.482 1.00 29.67 89 HIS A O 1
ATOM 754 N N . VAL A 1 114 ? 10.504 31.964 48.770 1.00 28.03 90 VAL A N 1
ATOM 755 C CA . VAL A 1 114 ? 9.868 32.712 47.706 1.00 27.81 90 VAL A CA 1
ATOM 756 C C . VAL A 1 114 ? 9.395 31.726 46.660 1.00 28.11 90 VAL A C 1
ATOM 757 O O . VAL A 1 114 ? 9.808 30.565 46.655 1.00 27.30 90 VAL A O 1
ATOM 761 N N . GLN A 1 115 ? 8.516 32.198 45.784 1.00 28.67 91 GLN A N 1
ATOM 762 C CA . GLN A 1 115 ? 7.969 31.399 44.693 1.00 29.10 91 GLN A CA 1
ATOM 763 C C . GLN A 1 115 ? 8.144 32.159 43.379 1.00 27.07 91 GLN A C 1
ATOM 764 O O . GLN A 1 115 ? 8.170 33.390 43.368 1.00 27.03 91 GLN A O 1
ATOM 770 N N . ASP A 1 116 ? 8.285 31.429 42.280 1.00 25.77 92 ASP A N 1
ATOM 771 C CA . ASP A 1 116 ? 8.425 32.063 40.964 1.00 25.06 92 ASP A CA 1
ATOM 772 C C . ASP A 1 116 ? 7.340 33.094 40.783 1.00 25.25 92 ASP A C 1
ATOM 773 O O . ASP A 1 116 ? 6.175 32.804 41.026 1.00 25.06 92 ASP A O 1
ATOM 778 N N . GLY A 1 117 ? 7.725 34.287 40.338 1.00 25.04 93 GLY A N 1
ATOM 779 C CA . GLY A 1 117 ? 6.783 35.393 40.131 1.00 25.23 93 GLY A CA 1
ATOM 780 C C . GLY A 1 117 ? 6.759 36.406 41.275 1.00 25.57 93 GLY A C 1
ATOM 781 O O . GLY A 1 117 ? 6.323 37.518 41.085 1.00 25.07 93 GLY A O 1
ATOM 782 N N . ASP A 1 118 ? 7.272 36.046 42.444 1.00 26.31 94 ASP A N 1
ATOM 783 C CA . ASP A 1 118 ? 7.290 36.958 43.600 1.00 27.20 94 ASP A CA 1
ATOM 784 C C . ASP A 1 118 ? 8.180 38.175 43.419 1.00 27.17 94 ASP A C 1
ATOM 785 O O . ASP A 1 118 ? 9.251 38.094 42.804 1.00 25.50 94 ASP A O 1
ATOM 790 N N . THR A 1 119 ? 7.746 39.300 43.982 1.00 27.41 95 THR A N 1
ATOM 791 C CA . THR A 1 119 ? 8.522 40.529 43.928 1.00 28.01 95 THR A CA 1
ATOM 792 C C . THR A 1 119 ? 9.531 40.429 45.048 1.00 27.93 95 THR A C 1
ATOM 793 O O . THR A 1 119 ? 9.197 39.988 46.135 1.00 28.55 95 THR A O 1
ATOM 797 N N . LEU A 1 120 ? 10.765 40.841 44.789 1.00 27.13 96 LEU A N 1
ATOM 798 C CA . LEU A 1 120 ? 11.837 40.779 45.786 1.00 27.12 96 LEU A CA 1
ATOM 799 C C . LEU A 1 120 ? 12.336 42.149 46.201 1.00 27.81 96 LEU A C 1
ATOM 800 O O . LEU A 1 120 ? 12.266 43.093 45.423 1.00 27.33 96 LEU A O 1
ATOM 805 N N . THR A 1 121 ? 12.873 42.234 47.418 1.00 28.33 97 THR A N 1
ATOM 806 C CA . THR A 1 121 ? 13.461 43.468 47.926 1.00 29.30 97 THR A CA 1
ATOM 807 C C . THR A 1 121 ? 14.949 43.179 48.158 1.00 29.06 97 THR A C 1
ATOM 808 O O . THR A 1 121 ? 15.363 42.005 48.238 1.00 28.38 97 THR A O 1
ATOM 812 N N . PRO A 1 122 ? 15.768 44.234 48.252 1.00 29.28 98 PRO A N 1
ATOM 813 C CA . PRO A 1 122 ? 17.181 43.975 48.473 1.00 29.16 98 PRO A CA 1
ATOM 814 C C . PRO A 1 122 ? 17.450 43.192 49.766 1.00 29.63 98 PRO A C 1
ATOM 815 O O . PRO A 1 122 ? 16.773 43.383 50.773 1.00 30.10 98 PRO A O 1
ATOM 819 N N . ASN A 1 123 ? 18.421 42.291 49.694 1.00 29.17 99 ASN A N 1
ATOM 820 C CA . ASN A 1 123 ? 18.843 41.453 50.809 1.00 29.54 99 ASN A CA 1
ATOM 821 C C . ASN A 1 123 ? 17.842 40.419 51.314 1.00 29.89 99 ASN A C 1
ATOM 822 O O . ASN A 1 123 ? 18.009 39.873 52.406 1.00 30.45 99 ASN A O 1
ATOM 827 N N . GLN A 1 124 ? 16.825 40.133 50.516 1.00 28.70 100 GLN A N 1
ATOM 828 C CA . GLN A 1 124 ? 15.817 39.158 50.873 1.00 28.72 100 GLN A CA 1
ATOM 829 C C . GLN A 1 124 ? 16.373 37.738 50.669 1.00 27.80 100 GLN A C 1
ATOM 830 O O . GLN A 1 124 ? 17.107 37.459 49.698 1.00 26.15 100 GLN A O 1
ATOM 836 N N . THR A 1 125 ? 16.017 36.837 51.582 1.00 28.08 101 THR A N 1
ATOM 837 C CA . THR A 1 125 ? 16.470 35.466 51.500 1.00 27.83 101 THR A CA 1
ATOM 838 C C . THR A 1 125 ? 15.578 34.704 50.549 1.00 27.32 101 THR A C 1
ATOM 839 O O . THR A 1 125 ? 14.355 34.773 50.634 1.00 27.93 101 THR A O 1
ATOM 843 N N . LEU A 1 126 ? 16.197 34.006 49.598 1.00 25.14 102 LEU A N 1
ATOM 844 C CA . LEU A 1 126 ? 15.429 33.248 48.633 1.00 24.97 102 LEU A CA 1
ATOM 845 C C . LEU A 1 126 ? 15.174 31.817 49.120 1.00 25.32 102 LEU A C 1
ATOM 846 O O . LEU A 1 126 ? 14.075 31.275 48.988 1.00 25.16 102 LEU A O 1
ATOM 851 N N . CYS A 1 127 ? 16.227 31.190 49.623 1.00 25.86 103 CYS A N 1
ATOM 852 C CA . CYS A 1 127 ? 16.150 29.828 50.097 1.00 26.81 103 CYS A CA 1
ATOM 853 C C . CYS A 1 127 ? 17.271 29.497 51.054 1.00 27.18 103 CYS A C 1
ATOM 854 O O . CYS A 1 127 ? 18.262 30.209 51.122 1.00 26.29 103 CYS A O 1
ATOM 857 N N . THR A 1 128 ? 17.055 28.423 51.816 1.00 28.35 104 THR A N 1
ATOM 858 C CA . THR A 1 128 ? 18.008 27.889 52.761 1.00 28.98 104 THR A CA 1
ATOM 859 C C . THR A 1 128 ? 18.256 26.433 52.290 1.00 28.29 104 THR A C 1
ATOM 860 O O . THR A 1 128 ? 17.324 25.677 52.026 1.00 28.66 104 THR A O 1
ATOM 864 N N . LEU A 1 129 ? 19.515 26.066 52.129 1.00 27.09 105 LEU A N 1
ATOM 865 C CA . LEU A 1 129 ? 19.872 24.734 51.648 1.00 26.79 105 LEU A CA 1
ATOM 866 C C . LEU A 1 129 ? 20.628 23.986 52.719 1.00 26.71 105 LEU A C 1
ATOM 867 O O . LEU A 1 129 ? 21.443 24.589 53.406 1.00 27.56 105 LEU A O 1
ATOM 872 N N . THR A 1 130 ? 20.393 22.680 52.846 1.00 26.52 106 THR A N 1
ATOM 873 C CA . THR A 1 130 ? 21.085 21.870 53.843 1.00 26.56 106 THR A CA 1
ATOM 874 C C . THR A 1 130 ? 21.477 20.515 53.268 1.00 25.70 106 THR A C 1
ATOM 875 O O . THR A 1 130 ? 20.646 19.849 52.660 1.00 26.31 106 THR A O 1
ATOM 879 N N . GLY A 1 131 ? 22.711 20.086 53.510 1.00 24.71 107 GLY A N 1
ATOM 880 C CA . GLY A 1 131 ? 23.182 18.798 53.014 1.00 23.74 107 GLY A CA 1
ATOM 881 C C . GLY A 1 131 ? 24.699 18.696 53.071 1.00 23.25 107 GLY A C 1
ATOM 882 O O . GLY A 1 131 ? 25.364 19.563 53.680 1.00 22.17 107 GLY A O 1
ATOM 883 N N . PRO A 1 132 ? 25.257 17.643 52.436 1.00 22.28 108 PRO A N 1
ATOM 884 C CA . PRO A 1 132 ? 26.689 17.419 52.415 1.00 22.30 108 PRO A CA 1
ATOM 885 C C . PRO A 1 132 ? 27.384 18.668 51.911 1.00 21.72 108 PRO A C 1
ATOM 886 O O . PRO A 1 132 ? 27.012 19.187 50.852 1.00 22.38 108 PRO A O 1
ATOM 890 N N . ALA A 1 133 ? 28.344 19.166 52.690 1.00 21.31 109 ALA A N 1
ATOM 891 C CA . ALA A 1 133 ? 29.087 20.399 52.364 1.00 20.57 109 ALA A CA 1
ATOM 892 C C . ALA A 1 133 ? 29.705 20.388 50.987 1.00 19.08 109 ALA A C 1
ATOM 893 O O . ALA A 1 133 ? 29.617 21.394 50.237 1.00 18.59 109 ALA A O 1
ATOM 895 N N . ARG A 1 134 ? 30.339 19.277 50.623 1.00 18.08 110 ARG A N 1
ATOM 896 C CA . ARG A 1 134 ? 30.958 19.197 49.294 1.00 17.61 110 ARG A CA 1
ATOM 897 C C . ARG A 1 134 ? 29.938 19.387 48.173 1.00 17.33 110 ARG A C 1
ATOM 898 O O . ARG A 1 134 ? 30.239 20.024 47.152 1.00 17.55 110 ARG A O 1
ATOM 906 N N . ILE A 1 135 ? 28.732 18.859 48.373 1.00 17.96 111 ILE A N 1
ATOM 907 C CA . ILE A 1 135 ? 27.675 18.974 47.369 1.00 18.04 111 ILE A CA 1
ATOM 908 C C . ILE A 1 135 ? 27.158 20.421 47.301 1.00 18.54 111 ILE A C 1
ATOM 909 O O . ILE A 1 135 ? 26.892 20.923 46.210 1.00 17.85 111 ILE A O 1
ATOM 914 N N . LEU A 1 136 ? 26.990 21.077 48.452 1.00 19.53 112 LEU A N 1
ATOM 915 C CA . LEU A 1 136 ? 26.535 22.473 48.469 1.00 20.47 112 LEU A CA 1
ATOM 916 C C . LEU A 1 136 ? 27.547 23.340 47.743 1.00 18.72 112 LEU A C 1
ATOM 917 O O . LEU A 1 136 ? 27.169 24.175 46.929 1.00 19.21 112 LEU A O 1
ATOM 922 N N . LEU A 1 137 ? 28.836 23.091 47.991 1.00 17.83 113 LEU A N 1
ATOM 923 C CA . LEU A 1 137 ? 29.926 23.847 47.363 1.00 17.82 113 LEU A CA 1
ATOM 924 C C . LEU A 1 137 ? 29.955 23.667 45.848 1.00 17.15 113 LEU A C 1
ATOM 925 O O . LEU A 1 137 ? 30.143 24.614 45.107 1.00 17.37 113 LEU A O 1
ATOM 930 N N . THR A 1 138 ? 29.722 22.453 45.386 1.00 16.77 114 THR A N 1
ATOM 931 C CA . THR A 1 138 ? 29.707 22.164 43.953 1.00 16.28 114 THR A CA 1
ATOM 932 C C . THR A 1 138 ? 28.469 22.736 43.261 1.00 16.12 114 THR A C 1
ATOM 933 O O . THR A 1 138 ? 28.565 23.293 42.191 1.00 15.41 114 THR A O 1
ATOM 937 N N . GLY A 1 139 ? 27.302 22.592 43.876 1.00 16.79 115 GLY A N 1
ATOM 938 C CA . GLY A 1 139 ? 26.078 23.072 43.270 1.00 17.17 115 GLY A CA 1
ATOM 939 C C . GLY A 1 139 ? 25.755 24.546 43.362 1.00 17.29 115 GLY A C 1
ATOM 940 O O . GLY A 1 139 ? 25.064 25.053 42.504 1.00 18.01 115 GLY A O 1
ATOM 941 N N A GLU A 1 140 ? 26.244 25.234 44.392 0.50 17.79 116 GLU A N 1
ATOM 942 N N B GLU A 1 140 ? 26.297 25.211 44.384 0.50 17.92 116 GLU A N 1
ATOM 943 C CA A GLU A 1 140 ? 25.913 26.652 44.606 0.50 18.03 116 GLU A CA 1
ATOM 944 C CA B GLU A 1 140 ? 26.100 26.641 44.655 0.50 18.24 116 GLU A CA 1
ATOM 945 C C A GLU A 1 140 ? 26.031 27.597 43.410 0.50 17.37 116 GLU A C 1
ATOM 946 C C B GLU A 1 140 ? 26.060 27.569 43.448 0.50 17.50 116 GLU A C 1
ATOM 947 O O A GLU A 1 140 ? 25.055 28.278 43.087 0.50 16.42 116 GLU A O 1
ATOM 948 O O B GLU A 1 140 ? 25.032 28.187 43.157 0.50 16.58 116 GLU A O 1
ATOM 959 N N . ARG A 1 141 ? 27.194 27.656 42.764 1.00 16.68 117 ARG A N 1
ATOM 960 C CA . ARG A 1 141 ? 27.368 28.546 41.635 1.00 17.42 117 ARG A CA 1
ATOM 961 C C . ARG A 1 141 ? 26.404 28.201 40.492 1.00 16.65 117 ARG A C 1
ATOM 962 O O . ARG A 1 141 ? 25.843 29.093 39.841 1.00 14.69 117 ARG A O 1
ATOM 970 N N . ASN A 1 142 ? 26.237 26.903 40.262 1.00 16.07 118 ASN A N 1
ATOM 971 C CA . ASN A 1 142 ? 25.361 26.410 39.219 1.00 15.76 118 ASN A CA 1
ATOM 972 C C . ASN A 1 142 ? 23.898 26.815 39.442 1.00 15.33 118 ASN A C 1
ATOM 973 O O . ASN A 1 142 ? 23.255 27.348 38.526 1.00 13.52 118 ASN A O 1
ATOM 978 N N . ALA A 1 143 ? 23.415 26.624 40.664 1.00 15.26 119 ALA A N 1
ATOM 979 C CA . ALA A 1 143 ? 22.065 26.976 41.014 1.00 15.32 119 ALA A CA 1
ATOM 980 C C . ALA A 1 143 ? 21.916 28.486 40.876 1.00 16.56 119 ALA A C 1
ATOM 981 O O . ALA A 1 143 ? 20.946 28.963 40.278 1.00 15.62 119 ALA A O 1
ATOM 983 N N . MET A 1 144 ? 22.903 29.235 41.376 1.00 15.85 120 MET A N 1
ATOM 984 C CA . MET A 1 144 ? 22.848 30.678 41.310 1.00 17.16 120 MET A CA 1
ATOM 985 C C . MET A 1 144 ? 22.853 31.212 39.894 1.00 15.79 120 MET A C 1
ATOM 986 O O . MET A 1 144 ? 22.133 32.180 39.617 1.00 15.49 120 MET A O 1
ATOM 991 N N . ASN A 1 145 ? 23.613 30.569 38.999 1.00 14.48 121 ASN A N 1
ATOM 992 C CA . ASN A 1 145 ? 23.670 30.969 37.602 1.00 13.45 121 ASN A CA 1
ATOM 993 C C . ASN A 1 145 ? 22.270 30.877 36.941 1.00 13.81 121 ASN A C 1
ATOM 994 O O . ASN A 1 145 ? 21.933 31.699 36.117 1.00 13.74 121 ASN A O 1
ATOM 999 N N . PHE A 1 146 ? 21.475 29.877 37.319 1.00 13.89 122 PHE A N 1
ATOM 1000 C CA . PHE A 1 146 ? 20.123 29.757 36.780 1.00 14.74 122 PHE A CA 1
ATOM 1001 C C . PHE A 1 146 ? 19.197 30.808 37.351 1.00 14.75 122 PHE A C 1
ATOM 1002 O O . PHE A 1 146 ? 18.531 31.499 36.608 1.00 14.50 122 PHE A O 1
ATOM 1010 N N . ILE A 1 147 ? 19.186 30.953 38.670 1.00 15.14 123 ILE A N 1
ATOM 1011 C CA . ILE A 1 147 ? 18.316 31.928 39.306 1.00 15.59 123 ILE A CA 1
ATOM 1012 C C . ILE A 1 147 ? 18.614 33.364 38.866 1.00 15.18 123 ILE A C 1
ATOM 1013 O O . ILE A 1 147 ? 17.696 34.136 38.612 1.00 13.58 123 ILE A O 1
ATOM 1018 N N . GLN A 1 148 ? 19.891 33.714 38.725 1.00 13.82 124 GLN A N 1
ATOM 1019 C CA . GLN A 1 148 ? 20.247 35.082 38.367 1.00 14.08 124 GLN A CA 1
ATOM 1020 C C . GLN A 1 148 ? 19.844 35.385 36.926 1.00 13.24 124 GLN A C 1
ATOM 1021 O O . GLN A 1 148 ? 19.494 36.522 36.589 1.00 13.26 124 GLN A O 1
ATOM 1027 N N . THR A 1 149 ? 19.878 34.367 36.087 1.00 14.61 125 THR A N 1
ATOM 1028 C CA . THR A 1 149 ? 19.537 34.523 34.698 1.00 13.69 125 THR A CA 1
ATOM 1029 C C . THR A 1 149 ? 18.045 34.671 34.494 1.00 13.98 125 THR A C 1
ATOM 1030 O O . THR A 1 149 ? 17.591 35.654 33.888 1.00 12.56 125 THR A O 1
ATOM 1034 N N . LEU A 1 150 ? 17.295 33.700 35.005 1.00 13.56 126 LEU A N 1
ATOM 1035 C CA . LEU A 1 150 ? 15.844 33.700 34.869 1.00 14.95 126 LEU A CA 1
ATOM 1036 C C . LEU A 1 150 ? 15.223 34.856 35.658 1.00 15.19 126 LEU A C 1
ATOM 1037 O O . LEU A 1 150 ? 14.307 35.531 35.157 1.00 15.76 126 LEU A O 1
ATOM 1042 N N . SER A 1 151 ? 15.722 35.129 36.859 1.00 15.12 127 SER A N 1
ATOM 1043 C CA . SER A 1 151 ? 15.184 36.246 37.617 1.00 16.35 127 SER A CA 1
ATOM 1044 C C . SER A 1 151 ? 15.505 37.556 36.909 1.00 16.41 127 SER A C 1
ATOM 1045 O O . SER A 1 151 ? 14.738 38.502 36.993 1.00 16.23 127 SER A O 1
ATOM 1048 N N .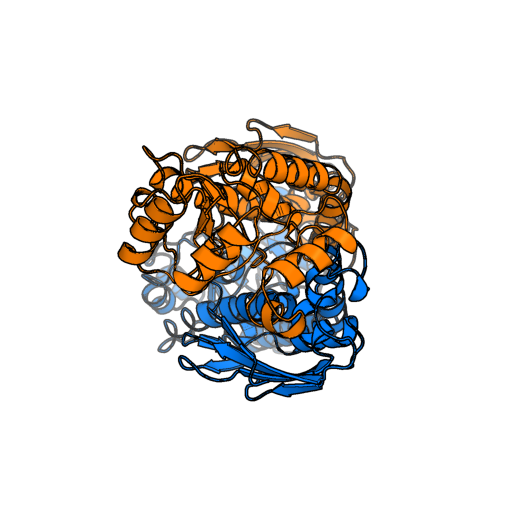 GLY A 1 152 ? 16.671 37.625 36.265 1.00 15.86 128 GLY A N 1
ATOM 1049 C CA . GLY A 1 152 ? 17.086 38.837 35.561 1.00 15.76 128 GLY A CA 1
ATOM 1050 C C . GLY A 1 152 ? 16.138 39.154 34.421 1.00 15.48 128 GLY A C 1
ATOM 1051 O O . GLY A 1 152 ? 15.786 40.317 34.190 1.00 15.50 128 GLY A O 1
ATOM 1052 N N . CYS A 1 153 ? 15.739 38.104 33.714 1.00 14.59 129 CYS A N 1
ATOM 1053 C CA . CYS A 1 153 ? 14.815 38.214 32.626 1.00 15.10 129 CYS A CA 1
ATOM 1054 C C . CYS A 1 153 ? 13.417 38.602 33.154 1.00 15.36 129 CYS A C 1
ATOM 1055 O O . CYS A 1 153 ? 12.765 39.500 32.601 1.00 15.63 129 CYS A O 1
ATOM 1058 N N . ALA A 1 154 ? 12.983 37.958 34.240 1.00 14.68 130 ALA A N 1
ATOM 1059 C CA . ALA A 1 154 ? 11.692 38.258 34.842 1.00 15.82 130 ALA A CA 1
ATOM 1060 C C . ALA A 1 154 ? 11.678 39.700 35.349 1.00 16.43 130 ALA A C 1
ATOM 1061 O O . ALA A 1 154 ? 10.694 40.413 35.177 1.00 16.26 130 ALA A O 1
ATOM 1063 N N . THR A 1 155 ? 12.782 40.121 35.972 1.00 16.69 131 THR A N 1
ATOM 1064 C CA . THR A 1 155 ? 12.914 41.478 36.491 1.00 17.90 131 THR A CA 1
ATOM 1065 C C . THR A 1 155 ? 12.836 42.554 35.407 1.00 17.95 131 THR A C 1
ATOM 1066 O O . THR A 1 155 ? 12.138 43.534 35.579 1.00 18.87 131 THR A O 1
ATOM 1070 N N . ALA A 1 156 ? 13.577 42.376 34.311 1.00 17.42 132 ALA A N 1
ATOM 1071 C CA . ALA A 1 156 ? 13.554 43.333 33.212 1.00 18.06 132 ALA A CA 1
ATOM 1072 C C . ALA A 1 156 ? 12.132 43.397 32.641 1.00 18.08 132 ALA A C 1
ATOM 1073 O O . ALA A 1 156 ? 11.617 44.483 32.386 1.00 17.69 132 ALA A O 1
ATOM 1075 N N . THR A 1 157 ? 11.508 42.240 32.448 1.00 18.56 133 THR A N 1
ATOM 1076 C CA . THR A 1 157 ? 10.152 42.184 31.920 1.00 18.25 133 THR A CA 1
ATOM 1077 C C . THR A 1 157 ? 9.209 43.019 32.789 1.00 20.19 133 THR A C 1
ATOM 1078 O O . THR A 1 157 ? 8.481 43.885 32.278 1.00 20.57 133 THR A O 1
ATOM 1082 N N . ALA A 1 158 ? 9.261 42.800 34.097 1.00 21.18 134 ALA A N 1
ATOM 1083 C CA . ALA A 1 158 ? 8.410 43.519 35.015 1.00 23.24 134 ALA A CA 1
ATOM 1084 C C . ALA A 1 158 ? 8.580 45.028 34.872 1.00 24.34 134 ALA A C 1
ATOM 1085 O O . ALA A 1 158 ? 7.602 45.751 35.039 1.00 25.81 134 ALA A O 1
ATOM 1087 N N A ARG A 1 159 ? 9.802 45.478 34.581 0.50 23.74 135 ARG A N 1
ATOM 1088 N N B ARG A 1 159 ? 9.793 45.516 34.584 0.50 23.93 135 ARG A N 1
ATOM 1089 C CA A ARG A 1 159 ? 10.103 46.895 34.402 0.50 24.59 135 ARG A CA 1
ATOM 1090 C CA B ARG A 1 159 ? 9.990 46.963 34.416 0.50 24.96 135 ARG A CA 1
ATOM 1091 C C A ARG A 1 159 ? 9.329 47.486 33.209 0.50 24.38 135 ARG A C 1
ATOM 1092 C C B ARG A 1 159 ? 9.240 47.489 33.202 0.50 24.59 135 ARG A C 1
ATOM 1093 O O A ARG A 1 159 ? 8.785 48.592 33.299 0.50 25.16 135 ARG A O 1
ATOM 1094 O O B ARG A 1 159 ? 8.635 48.565 33.261 0.50 25.25 135 ARG A O 1
ATOM 1109 N N . TYR A 1 160 ? 9.303 46.755 32.096 1.00 22.78 136 TYR A N 1
ATOM 1110 C CA . TYR A 1 160 ? 8.572 47.157 30.905 1.00 23.56 136 TYR A CA 1
ATOM 1111 C C . TYR A 1 160 ? 7.074 47.120 31.203 1.00 24.43 136 TYR A C 1
ATOM 1112 O O . TYR A 1 160 ? 6.348 48.074 30.877 1.00 24.81 136 TYR A O 1
ATOM 1121 N N . VAL A 1 161 ? 6.612 46.041 31.839 1.00 24.57 137 VAL A N 1
ATOM 1122 C CA . VAL A 1 161 ? 5.202 45.914 32.199 1.00 26.32 137 VAL A CA 1
ATOM 1123 C C . VAL A 1 161 ? 4.753 47.106 33.056 1.00 28.96 137 VAL A C 1
ATOM 1124 O O . VAL A 1 161 ? 3.618 47.583 32.913 1.00 29.04 137 VAL A O 1
ATOM 1128 N N A GLN A 1 162 ? 5.612 47.581 33.961 0.70 30.03 138 GLN A N 1
ATOM 1129 N N B GLN A 1 162 ? 5.659 47.569 33.914 0.30 29.85 138 GLN A N 1
ATOM 1130 C CA A GLN A 1 162 ? 5.246 48.728 34.805 0.70 32.55 138 GLN A CA 1
ATOM 1131 C CA B GLN A 1 162 ? 5.443 48.707 34.795 0.30 32.11 138 GLN A CA 1
ATOM 1132 C C A GLN A 1 162 ? 4.954 49.942 33.915 0.70 33.15 138 GLN A C 1
ATOM 1133 C C B GLN A 1 162 ? 5.063 49.954 33.983 0.30 33.04 138 GLN A C 1
ATOM 1134 O O A GLN A 1 162 ? 4.032 50.698 34.204 0.70 34.88 138 GLN A O 1
ATOM 1135 O O B GLN A 1 162 ? 4.213 50.738 34.397 0.30 34.67 138 GLN A O 1
ATOM 1146 N N . GLU A 1 163 ? 5.698 50.123 32.829 1.00 32.54 139 GLU A N 1
ATOM 1147 C CA . GLU A 1 163 ? 5.428 51.253 31.920 1.00 34.11 139 GLU A CA 1
ATOM 1148 C C . GLU A 1 163 ? 4.099 51.155 31.184 1.00 34.25 139 GLU A C 1
ATOM 1149 O O . GLU A 1 163 ? 3.568 52.153 30.719 1.00 35.47 139 GLU A O 1
ATOM 1155 N N . LEU A 1 164 ? 3.544 49.960 31.074 1.00 33.93 140 LEU A N 1
ATOM 1156 C CA . LEU A 1 164 ? 2.276 49.809 30.389 1.00 34.23 140 LEU A CA 1
ATOM 1157 C C . LEU A 1 164 ? 1.040 50.026 31.289 1.00 36.65 140 LEU A C 1
ATOM 1158 O O . LEU A 1 164 ? -0.064 50.120 30.771 1.00 36.06 140 LEU A O 1
ATOM 1163 N N . LYS A 1 165 ? 1.227 50.123 32.609 1.00 38.67 141 LYS A N 1
ATOM 1164 C CA . LYS A 1 165 ? 0.098 50.284 33.569 1.00 41.57 141 LYS A CA 1
ATOM 1165 C C . LYS A 1 165 ? -1.245 50.903 33.180 1.00 42.96 141 LYS A C 1
ATOM 1166 O O . LYS A 1 165 ? -2.295 50.253 33.288 1.00 44.74 141 LYS A O 1
ATOM 1172 N N . GLY A 1 166 ? -1.247 52.179 32.826 1.00 43.48 142 GLY A N 1
ATOM 1173 C CA . GLY A 1 166 ? -2.517 52.856 32.500 1.00 44.39 142 GLY A CA 1
ATOM 1174 C C . GLY A 1 166 ? -3.190 52.462 31.195 1.00 43.16 142 GLY A C 1
ATOM 1175 O O . GLY A 1 166 ? -4.315 52.904 30.923 1.00 43.90 142 GLY A O 1
ATOM 1176 N N . THR A 1 167 ? -2.512 51.625 30.402 1.00 40.75 143 THR A N 1
ATOM 1177 C CA . THR A 1 167 ? -2.994 51.185 29.087 1.00 39.32 143 THR A CA 1
ATOM 1178 C C . THR A 1 167 ? -3.501 49.737 29.074 1.00 38.53 143 THR A C 1
ATOM 1179 O O . THR A 1 167 ? -3.348 49.013 30.042 1.00 39.09 143 THR A O 1
ATOM 1183 N N . GLN A 1 168 ? -4.150 49.350 27.982 1.00 37.81 144 GLN A N 1
ATOM 1184 C CA . GLN A 1 168 ? -4.643 47.980 27.781 1.00 37.58 144 GLN A CA 1
ATOM 1185 C C . GLN A 1 168 ? -3.592 47.208 26.966 1.00 34.54 144 GLN A C 1
ATOM 1186 O O . GLN A 1 168 ? -3.816 46.061 26.578 1.00 35.29 144 GLN A O 1
ATOM 1192 N N . CYS A 1 169 ? -2.431 47.821 26.753 1.00 31.54 145 CYS A N 1
ATOM 1193 C CA . CYS A 1 169 ? -1.365 47.216 25.956 1.00 28.33 145 CYS A CA 1
ATOM 1194 C C . CYS A 1 169 ? -0.630 46.111 26.699 1.00 26.85 145 CYS A C 1
ATOM 1195 O O . CYS A 1 169 ? -0.385 46.214 27.909 1.00 27.64 145 CYS A O 1
ATOM 1198 N N A ARG A 1 170 ? -0.299 45.050 25.970 0.70 25.15 146 ARG A N 1
ATOM 1199 N N B ARG A 1 170 ? -0.295 45.049 25.975 0.30 25.49 146 ARG A N 1
ATOM 1200 C CA A ARG A 1 170 ? 0.419 43.903 26.514 0.70 24.43 146 ARG A CA 1
ATOM 1201 C CA B ARG A 1 170 ? 0.419 43.910 26.543 0.30 24.66 146 ARG A CA 1
ATOM 1202 C C A ARG A 1 170 ? 1.789 43.777 25.894 0.70 22.72 146 ARG A C 1
ATOM 1203 C C B ARG A 1 170 ? 1.770 43.715 25.880 0.30 23.09 146 ARG A C 1
ATOM 1204 O O A ARG A 1 170 ? 1.998 44.187 24.758 0.70 21.13 146 ARG A O 1
ATOM 1205 O O B ARG A 1 170 ? 1.946 44.002 24.701 0.30 22.07 146 ARG A O 1
ATOM 1220 N N . LEU A 1 171 ? 2.716 43.226 26.671 1.00 22.19 147 LE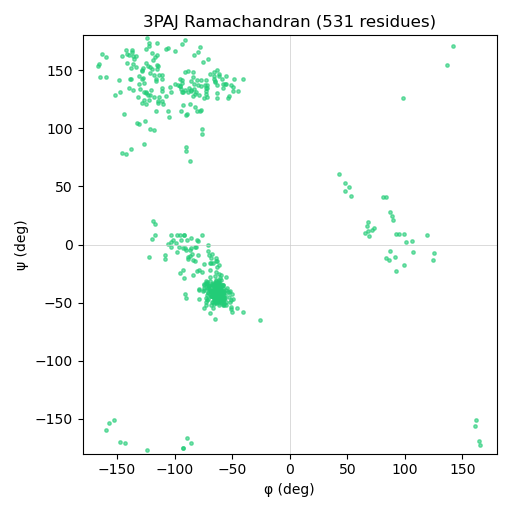U A N 1
ATOM 1221 C CA . LEU A 1 171 ? 4.084 43.028 26.249 1.00 22.66 147 LEU A CA 1
ATOM 1222 C C . LEU A 1 171 ? 4.281 41.624 25.695 1.00 22.20 147 LEU A C 1
ATOM 1223 O O . LEU A 1 171 ? 3.858 40.661 26.340 1.00 23.68 147 LEU A O 1
ATOM 1228 N N . LEU A 1 172 ? 4.876 41.515 24.504 1.00 20.70 148 LEU A N 1
ATOM 1229 C CA . LEU A 1 172 ? 5.152 40.223 23.888 1.00 21.16 148 LEU A CA 1
ATOM 1230 C C . LEU A 1 172 ? 6.655 40.001 23.753 1.00 20.04 148 LEU A C 1
ATOM 1231 O O . LEU A 1 172 ? 7.425 40.967 23.676 1.00 18.19 148 LEU A O 1
ATOM 1236 N N . ASP A 1 173 ? 7.048 38.731 23.797 1.00 19.59 149 ASP A N 1
ATOM 1237 C CA . ASP A 1 173 ? 8.432 38.331 23.601 1.00 19.43 149 ASP A CA 1
ATOM 1238 C C . ASP A 1 173 ? 8.612 38.016 22.098 1.00 19.21 149 ASP A C 1
ATOM 1239 O O . ASP A 1 173 ? 7.699 38.208 21.281 1.00 19.35 149 ASP A O 1
ATOM 1244 N N . THR A 1 174 ? 9.795 37.535 21.732 1.00 18.18 150 THR A N 1
ATOM 1245 C CA . THR A 1 174 ? 10.132 37.277 20.338 1.00 17.93 150 THR A CA 1
ATOM 1246 C C . THR A 1 174 ? 10.979 36.022 20.236 1.00 17.32 150 THR A C 1
ATOM 1247 O O . THR A 1 174 ? 11.147 35.309 21.216 1.00 17.75 150 THR A O 1
ATOM 1251 N N . ARG A 1 175 ? 11.511 35.768 19.050 1.00 16.96 151 ARG A N 1
ATOM 1252 C CA . ARG A 1 175 ? 12.416 34.644 18.831 1.00 17.72 151 ARG A CA 1
ATOM 1253 C C . ARG A 1 175 ? 13.891 35.035 19.007 1.00 16.96 151 ARG A C 1
ATOM 1254 O O . ARG A 1 175 ? 14.749 34.208 18.745 1.00 16.45 151 ARG A O 1
ATOM 1262 N N . LYS A 1 176 ? 14.167 36.262 19.483 1.00 16.87 152 LYS A N 1
ATOM 1263 C CA . LYS A 1 176 ? 15.533 36.740 19.726 1.00 17.21 152 LYS A CA 1
ATOM 1264 C C . LYS A 1 176 ? 15.846 36.364 21.166 1.00 17.63 152 LYS A C 1
ATOM 1265 O O . LYS A 1 176 ? 15.629 37.152 22.128 1.00 17.68 152 LYS A O 1
ATOM 1271 N N . THR A 1 177 ? 16.281 35.126 21.328 1.00 17.42 153 THR A N 1
ATOM 1272 C CA . THR A 1 177 ? 16.532 34.575 22.636 1.00 17.38 153 THR A CA 1
ATOM 1273 C C . THR A 1 177 ? 17.943 33.993 22.713 1.00 16.58 153 THR A C 1
ATOM 1274 O O . THR A 1 177 ? 18.528 33.576 21.706 1.00 17.09 153 THR A O 1
ATOM 1278 N N . ILE A 1 178 ? 18.483 33.996 23.925 1.00 15.32 154 ILE A N 1
ATOM 1279 C CA . ILE A 1 178 ? 19.797 33.449 24.186 1.00 15.20 154 ILE A CA 1
ATOM 1280 C C . ILE A 1 178 ? 19.706 31.957 23.855 1.00 14.18 154 ILE A C 1
ATOM 1281 O O . ILE A 1 178 ? 18.806 31.282 24.352 1.00 14.10 154 ILE A O 1
ATOM 1286 N N . PRO A 1 179 ? 20.597 31.456 22.998 1.00 14.18 155 PRO A N 1
ATOM 1287 C CA . PRO A 1 179 ? 20.597 30.033 22.608 1.00 14.80 155 PRO A CA 1
ATOM 1288 C C . PRO A 1 179 ? 20.521 29.035 23.770 1.00 15.10 155 PRO A C 1
ATOM 1289 O O . PRO A 1 179 ? 21.250 29.167 24.770 1.00 14.95 155 PRO A O 1
ATOM 1293 N N . GLY A 1 180 ? 19.675 28.023 23.600 1.00 16.05 156 GLY A N 1
ATOM 1294 C CA . GLY A 1 180 ? 19.483 26.963 24.589 1.00 16.41 156 GLY A CA 1
ATOM 1295 C C . GLY A 1 180 ? 18.508 27.281 25.710 1.00 16.88 156 GLY A C 1
ATOM 1296 O O . GLY A 1 180 ? 18.074 26.379 26.429 1.00 17.20 156 GLY A O 1
ATOM 1297 N N . LEU A 1 181 ? 18.117 28.543 25.827 1.00 16.17 157 LEU A N 1
ATOM 1298 C CA . LEU A 1 181 ? 17.249 28.979 26.905 1.00 16.74 157 LEU A CA 1
ATOM 1299 C C . LEU A 1 181 ? 15.911 29.522 26.466 1.00 16.85 157 LEU A C 1
ATOM 1300 O O . LEU A 1 181 ? 15.267 30.179 27.246 1.00 16.12 157 LEU A O 1
ATOM 1305 N N . ARG A 1 182 ? 15.498 29.230 25.237 1.00 16.97 158 ARG A N 1
ATOM 1306 C CA . ARG A 1 182 ? 14.201 29.689 24.717 1.00 18.34 158 ARG A CA 1
ATOM 1307 C C . ARG A 1 182 ? 13.040 29.385 25.678 1.00 17.83 158 ARG A C 1
ATOM 1308 O O . ARG A 1 182 ? 12.334 30.298 26.078 1.00 17.68 158 ARG A O 1
ATOM 1316 N N . SER A 1 183 ? 12.820 28.128 26.042 1.00 17.45 159 SER A N 1
ATOM 1317 C CA . SER A 1 183 ? 11.666 27.848 26.926 1.00 18.52 159 SER A CA 1
ATOM 1318 C C . SER A 1 183 ? 11.817 28.445 28.325 1.00 17.75 159 SER A C 1
ATOM 1319 O O . SER A 1 183 ? 10.834 28.912 28.891 1.00 17.51 159 SER A O 1
ATOM 1322 N N . ALA A 1 184 ? 13.040 28.478 28.861 1.00 16.42 160 ALA A N 1
ATOM 1323 C CA . ALA A 1 184 ? 13.267 29.049 30.191 1.00 16.70 160 ALA A CA 1
ATOM 1324 C C . ALA A 1 184 ? 12.985 30.554 30.201 1.00 16.91 160 ALA A C 1
ATOM 1325 O O . ALA A 1 184 ? 12.424 31.077 31.163 1.00 17.12 160 ALA A O 1
ATOM 1327 N N . LEU A 1 185 ? 13.410 31.239 29.139 1.00 16.03 161 LEU A N 1
ATOM 1328 C CA . LEU A 1 185 ? 13.202 32.674 29.001 1.00 16.74 161 LEU A CA 1
ATOM 1329 C C . LEU A 1 185 ? 11.736 32.995 28.656 1.00 17.30 161 LEU A C 1
ATOM 1330 O O . LEU A 1 185 ? 11.217 34.021 29.090 1.00 17.27 161 LEU A O 1
ATOM 1335 N N . LYS A 1 186 ? 11.064 32.139 27.878 1.00 18.51 162 LYS A N 1
ATOM 1336 C CA . LYS A 1 186 ? 9.645 32.412 27.585 1.00 19.46 162 LYS A CA 1
ATOM 1337 C C . LYS A 1 186 ? 8.905 32.325 28.904 1.00 19.58 162 LYS A C 1
ATOM 1338 O O . LYS A 1 186 ? 8.016 33.136 29.196 1.00 19.83 162 LYS A O 1
ATOM 1344 N N . TYR A 1 187 ? 9.285 31.350 29.720 1.00 19.50 163 TYR A N 1
ATOM 1345 C CA . TYR A 1 187 ? 8.714 31.205 31.053 1.00 19.79 163 TYR A CA 1
ATOM 1346 C C . TYR A 1 187 ? 9.029 32.393 31.958 1.00 19.08 163 TYR A C 1
ATOM 1347 O O . TYR A 1 187 ? 8.135 32.859 32.679 1.00 20.55 163 TYR A O 1
ATOM 1356 N N . ALA A 1 188 ? 10.273 32.877 31.943 1.00 17.88 164 ALA A N 1
ATOM 1357 C CA . ALA A 1 188 ? 10.675 34.022 32.790 1.00 17.78 164 ALA A CA 1
ATOM 1358 C C . ALA A 1 188 ? 9.904 35.286 32.395 1.00 17.79 164 ALA A C 1
ATOM 1359 O O . ALA A 1 188 ? 9.513 36.065 33.251 1.00 17.95 164 ALA A O 1
ATOM 1361 N N . VAL A 1 189 ? 9.700 35.494 31.097 1.00 17.68 165 VAL A N 1
ATOM 1362 C CA . VAL A 1 189 ? 8.913 36.644 30.620 1.00 17.00 165 VAL A CA 1
ATOM 1363 C C . VAL A 1 189 ? 7.490 36.528 31.219 1.00 18.72 165 VAL A C 1
ATOM 1364 O O . VAL A 1 189 ? 6.951 37.513 31.696 1.00 19.09 165 VAL A O 1
ATOM 1368 N N . ALA A 1 190 ? 6.898 35.332 31.197 1.00 19.87 166 ALA A N 1
ATOM 1369 C CA . ALA A 1 190 ? 5.564 35.120 31.784 1.00 21.17 166 ALA A CA 1
ATOM 1370 C C . ALA A 1 190 ? 5.593 35.443 33.275 1.00 22.01 166 ALA A C 1
ATOM 1371 O O . ALA A 1 190 ? 4.695 36.110 33.765 1.00 20.89 166 ALA A O 1
ATOM 1373 N N . CYS A 1 191 ? 6.632 35.003 33.996 1.00 22.64 167 CYS A N 1
ATOM 1374 C CA . CYS A 1 191 ? 6.750 35.309 35.434 1.00 24.69 167 CYS A CA 1
ATOM 1375 C C . CYS A 1 191 ? 6.842 36.777 35.735 1.00 24.65 167 CYS A C 1
ATOM 1376 O O . CYS A 1 191 ? 6.486 37.203 36.830 1.00 26.75 167 CYS A O 1
ATOM 1379 N N . GLY A 1 192 ? 7.406 37.528 34.812 1.00 22.96 168 GLY A N 1
ATOM 1380 C CA . GLY A 1 192 ? 7.555 38.947 34.970 1.00 23.09 168 GLY A CA 1
ATOM 1381 C C . GLY A 1 192 ? 6.327 39.715 34.535 1.00 23.50 168 GLY A C 1
ATOM 1382 O O . GLY A 1 192 ? 6.318 40.925 34.635 1.00 23.77 168 GLY A O 1
ATOM 1383 N N . GLY A 1 193 ? 5.309 39.024 34.025 1.00 23.69 169 GLY A N 1
ATOM 1384 C CA . GLY A 1 193 ? 4.065 39.673 33.607 1.00 24.00 169 GLY A CA 1
ATOM 1385 C C . GLY A 1 193 ? 3.904 39.957 32.131 1.00 23.11 169 GLY A C 1
ATOM 1386 O O . GLY A 1 193 ? 2.963 40.660 31.731 1.00 22.89 169 GLY A O 1
ATOM 1387 N N . GLY A 1 194 ? 4.817 39.425 31.326 1.00 20.97 170 GLY A N 1
ATOM 1388 C CA . GLY A 1 194 ? 4.782 39.584 29.883 1.00 20.39 170 GLY A CA 1
ATOM 1389 C C . GLY A 1 194 ? 3.997 38.432 29.307 1.00 20.89 170 GLY A C 1
ATOM 1390 O O . GLY A 1 194 ? 3.593 37.542 30.027 1.00 21.55 170 GLY A O 1
ATOM 1391 N N . TYR A 1 195 ? 3.787 38.445 28.007 1.00 21.65 171 TYR A N 1
ATOM 1392 C CA . TYR A 1 195 ? 3.054 37.392 27.331 1.00 22.70 171 TYR A CA 1
ATOM 1393 C C . TYR A 1 195 ? 3.923 36.761 26.278 1.00 21.92 171 TYR A C 1
ATOM 1394 O O . TYR A 1 195 ? 4.826 37.375 25.734 1.00 21.78 171 TYR A O 1
ATOM 1403 N N . ASN A 1 196 ? 3.638 35.508 25.988 1.00 22.39 172 ASN A N 1
ATOM 1404 C CA . ASN A 1 196 ? 4.397 34.778 25.023 1.00 22.05 172 ASN A CA 1
ATOM 1405 C C . ASN A 1 196 ? 3.808 34.844 23.616 1.00 22.54 172 ASN A C 1
ATOM 1406 O O . ASN A 1 196 ? 2.617 34.594 23.400 1.00 21.76 172 ASN A O 1
ATOM 1411 N N . HIS A 1 197 ? 4.675 35.141 22.671 1.00 22.02 173 HIS A N 1
ATOM 1412 C CA . HIS A 1 197 ? 4.349 35.175 21.269 1.00 23.71 173 HIS A CA 1
ATOM 1413 C C . HIS A 1 197 ? 4.636 33.719 20.838 1.00 23.93 173 HIS A C 1
ATOM 1414 O O . HIS A 1 197 ? 4.790 32.819 21.694 1.00 24.46 173 HIS A O 1
ATOM 1421 N N . ARG A 1 198 ? 4.702 33.444 19.545 1.00 23.46 174 ARG A N 1
ATOM 1422 C CA . ARG A 1 198 ? 4.972 32.081 19.098 1.00 23.07 174 ARG A CA 1
ATOM 1423 C C . ARG A 1 198 ? 6.273 31.524 19.706 1.00 22.16 174 ARG A C 1
ATOM 1424 O O . ARG A 1 198 ? 7.259 32.254 19.916 1.00 19.43 174 ARG A O 1
ATOM 1432 N N . ILE A 1 199 ? 6.280 30.231 19.986 1.00 22.16 175 ILE A N 1
ATOM 1433 C CA . ILE A 1 199 ? 7.455 29.620 20.602 1.00 22.11 175 ILE A CA 1
ATOM 1434 C C . ILE A 1 199 ? 8.586 29.456 19.612 1.00 21.05 175 ILE A C 1
ATOM 1435 O O . ILE A 1 199 ? 9.748 29.650 19.947 1.00 21.09 175 ILE A O 1
ATOM 1440 N N . GLY A 1 200 ? 8.240 29.084 18.392 1.00 20.68 176 GLY A N 1
ATOM 1441 C CA . GLY A 1 200 ? 9.208 28.884 17.358 1.00 20.40 176 GLY A CA 1
ATOM 1442 C C . GLY A 1 200 ? 8.611 29.121 15.993 1.00 20.45 176 GLY A C 1
ATOM 1443 O O . GLY A 1 200 ? 7.680 29.916 15.839 1.00 21.32 176 GLY A O 1
ATOM 1444 N N . VAL A 1 201 ? 9.151 28.435 15.003 1.00 19.79 177 VAL A N 1
ATOM 1445 C CA . VAL A 1 201 ? 8.691 28.574 13.639 1.00 20.35 177 VAL A CA 1
ATOM 1446 C C . VAL A 1 201 ? 7.605 27.544 13.263 1.00 21.91 177 VAL A C 1
ATOM 1447 O O . VAL A 1 201 ? 7.054 27.569 12.161 1.00 22.33 177 VAL A O 1
ATOM 1451 N N . PHE A 1 202 ? 7.289 26.648 14.192 1.00 22.53 178 PHE A N 1
ATOM 1452 C CA . PHE A 1 202 ? 6.334 25.571 13.946 1.00 24.27 178 PHE A CA 1
ATOM 1453 C C . PHE A 1 202 ? 4.908 25.849 14.381 1.00 25.02 178 PHE A C 1
ATOM 1454 O O . PHE A 1 202 ? 3.976 25.274 13.832 1.00 26.73 178 PHE A O 1
ATOM 1462 N N . ASP A 1 203 ? 4.729 26.743 15.342 1.00 25.01 179 ASP A N 1
ATOM 1463 C CA . ASP A 1 203 ? 3.392 27.000 15.908 1.00 25.82 179 ASP A CA 1
ATOM 1464 C C . ASP A 1 203 ? 2.578 28.191 15.398 1.00 25.10 179 ASP A C 1
ATOM 1465 O O . ASP A 1 203 ? 1.411 28.329 15.762 1.00 25.41 179 ASP A O 1
ATOM 1470 N N . ALA A 1 204 ? 3.157 29.028 14.545 1.00 23.05 180 ALA A N 1
ATOM 1471 C CA . ALA A 1 204 ? 2.416 30.173 13.999 1.00 22.15 180 ALA A CA 1
ATOM 1472 C C . ALA A 1 204 ? 3.150 30.762 12.823 1.00 20.61 180 ALA A C 1
ATOM 1473 O O . ALA A 1 204 ? 4.377 30.630 12.699 1.00 19.78 180 ALA A O 1
ATOM 1475 N N . TYR A 1 205 ? 2.401 31.421 11.959 1.00 20.19 181 TYR A N 1
ATOM 1476 C CA . TYR A 1 205 ? 2.989 32.067 10.810 1.00 20.34 181 TYR A CA 1
ATOM 1477 C C . TYR A 1 205 ? 3.358 33.506 11.131 1.00 20.11 181 TYR A C 1
ATOM 1478 O O . TYR A 1 205 ? 2.685 34.168 11.931 1.00 19.84 181 TYR A O 1
ATOM 1487 N N . LEU A 1 206 ? 4.423 33.972 10.484 1.00 20.47 182 LEU A N 1
ATOM 1488 C CA . LEU A 1 206 ? 4.868 35.362 10.561 1.00 19.78 182 LEU A CA 1
ATOM 1489 C C . LEU A 1 206 ? 5.229 35.696 9.121 1.00 21.52 182 LEU A C 1
ATOM 1490 O O . LEU A 1 206 ? 6.392 35.610 8.724 1.00 21.02 182 LEU A O 1
ATOM 1495 N N . ILE A 1 207 ? 4.197 36.044 8.356 1.00 22.02 183 ILE A N 1
ATOM 1496 C CA . ILE A 1 207 ? 4.279 36.404 6.927 1.00 23.53 183 ILE A CA 1
ATOM 1497 C C . ILE A 1 207 ? 4.932 37.790 6.734 1.00 24.88 183 ILE A C 1
ATOM 1498 O O . ILE A 1 207 ? 4.544 38.781 7.365 1.00 22.81 183 ILE A O 1
ATOM 1503 N N . LYS A 1 208 ? 5.959 37.823 5.888 1.00 26.70 184 LYS A N 1
ATOM 1504 C CA . LYS A 1 208 ? 6.713 39.034 5.581 1.00 28.61 184 LYS A CA 1
ATOM 1505 C C . LYS A 1 208 ? 6.714 39.300 4.066 1.00 30.51 184 LYS A C 1
ATOM 1506 O O . LYS A 1 208 ? 6.187 38.501 3.270 1.00 30.61 184 LYS A O 1
ATOM 1512 N N . GLU A 1 209 ? 7.343 40.412 3.677 1.00 32.00 185 GLU A N 1
ATOM 1513 C CA . GLU A 1 209 ? 7.387 40.823 2.264 1.00 34.41 185 GLU A CA 1
ATOM 1514 C C . GLU A 1 209 ? 7.832 39.727 1.313 1.00 35.11 185 GLU A C 1
ATOM 1515 O O . GLU A 1 209 ? 7.236 39.569 0.260 1.00 36.81 185 GLU A O 1
ATOM 1521 N N . ASN A 1 210 ? 8.848 38.953 1.668 1.00 34.89 186 ASN A N 1
ATOM 1522 C CA . ASN A 1 210 ? 9.288 37.933 0.713 1.00 36.40 186 ASN A CA 1
ATOM 1523 C C . ASN A 1 210 ? 8.239 36.862 0.472 1.00 35.74 186 ASN A C 1
ATOM 1524 O O . ASN A 1 210 ? 8.140 36.363 -0.631 1.00 36.00 186 ASN A O 1
ATOM 1529 N N . HIS A 1 211 ? 7.464 36.511 1.498 1.00 33.76 187 HIS A N 1
ATOM 1530 C CA . HIS A 1 211 ? 6.426 35.482 1.340 1.00 34.08 187 HIS A CA 1
ATOM 1531 C C . HIS A 1 211 ? 5.278 36.050 0.509 1.00 34.95 187 HIS A C 1
ATOM 1532 O O . HIS A 1 211 ? 4.652 35.335 -0.275 1.00 36.08 187 HIS A O 1
ATOM 1539 N N . ILE A 1 212 ? 5.021 37.348 0.675 1.00 34.64 188 ILE A N 1
ATOM 1540 C CA . ILE A 1 212 ? 3.953 38.037 -0.049 1.00 35.66 188 ILE A CA 1
ATOM 1541 C C . ILE A 1 212 ? 4.277 38.070 -1.548 1.00 37.72 188 ILE A C 1
ATOM 1542 O O . ILE A 1 212 ? 3.441 37.715 -2.362 1.00 38.30 188 ILE A O 1
ATOM 1547 N N . ILE A 1 213 ? 5.506 38.461 -1.878 1.00 38.66 189 ILE A N 1
ATOM 1548 C CA . ILE A 1 213 ? 5.983 38.527 -3.276 1.00 40.76 189 ILE A CA 1
ATOM 1549 C C . ILE A 1 213 ? 5.949 37.133 -3.909 1.00 42.06 189 ILE A C 1
ATOM 1550 O O . ILE A 1 213 ? 5.551 36.973 -5.058 1.00 43.49 189 ILE A O 1
ATOM 1555 N N . ALA A 1 214 ? 6.374 36.130 -3.147 1.00 41.85 190 ALA A N 1
ATOM 1556 C CA . ALA A 1 214 ? 6.392 34.742 -3.621 1.00 43.59 190 ALA A CA 1
ATOM 1557 C C . ALA A 1 214 ? 4.990 34.201 -3.913 1.00 44.80 190 ALA A C 1
ATOM 1558 O O . ALA A 1 214 ? 4.793 33.436 -4.862 1.00 46.36 190 ALA A O 1
ATOM 1560 N N . CYS A 1 215 ? 4.020 34.595 -3.090 1.00 44.15 191 CYS A N 1
ATOM 1561 C CA . CYS A 1 215 ? 2.632 34.140 -3.260 1.00 45.58 191 CYS A CA 1
ATOM 1562 C C . CYS A 1 215 ? 1.796 35.016 -4.198 1.00 46.72 191 CYS A C 1
ATOM 1563 O O . CYS A 1 215 ? 0.696 34.629 -4.565 1.00 47.92 191 CYS A O 1
ATOM 1566 N N . GLY A 1 216 ? 2.307 36.198 -4.550 1.00 47.02 192 GLY A N 1
ATOM 1567 C CA . GLY A 1 216 ? 1.615 37.127 -5.455 1.00 48.24 192 GLY A CA 1
ATOM 1568 C C . GLY A 1 216 ? 0.674 38.120 -4.795 1.00 47.21 192 GLY A C 1
ATOM 1569 O O . GLY A 1 216 ? -0.197 38.662 -5.451 1.00 49.01 192 GLY A O 1
ATOM 1570 N N . GLY A 1 217 ? 0.853 38.369 -3.504 1.00 45.71 193 GLY A N 1
ATOM 1571 C CA . GLY A 1 217 ? 0.010 39.304 -2.761 1.00 44.57 193 GLY A CA 1
ATOM 1572 C C . GLY A 1 217 ? -0.274 38.801 -1.355 1.00 43.31 193 GLY A C 1
ATOM 1573 O O . GLY A 1 217 ? 0.023 37.644 -1.035 1.00 43.28 193 GLY A O 1
ATOM 1574 N N . ILE A 1 218 ? -0.870 39.666 -0.528 1.00 42.45 194 ILE A N 1
ATOM 1575 C CA . ILE A 1 218 ? -1.188 39.329 0.868 1.00 41.11 194 ILE A CA 1
ATOM 1576 C C . ILE A 1 218 ? -2.337 38.327 1.018 1.00 41.19 194 ILE A C 1
ATOM 1577 O O . ILE A 1 218 ? -2.184 37.346 1.748 1.00 39.46 194 ILE A O 1
ATOM 1582 N N . ARG A 1 219 ? -3.469 38.518 0.329 1.00 41.65 195 ARG A N 1
ATOM 1583 C CA . ARG A 1 219 ? -4.557 37.551 0.484 1.00 42.51 195 ARG A CA 1
ATOM 1584 C C . ARG A 1 219 ? -4.107 36.176 -0.026 1.00 42.72 195 ARG A C 1
ATOM 1585 O O . ARG A 1 219 ? -4.510 35.151 0.529 1.00 43.12 195 ARG A O 1
ATOM 1593 N N . GLN A 1 220 ? -3.269 36.158 -1.067 1.00 42.61 196 GLN A N 1
ATOM 1594 C CA . GLN A 1 220 ? -2.747 34.905 -1.611 1.00 43.36 196 GLN A CA 1
ATOM 1595 C C . GLN A 1 220 ? -1.888 34.185 -0.540 1.00 41.38 196 GLN A C 1
ATOM 1596 O O . GLN A 1 220 ? -2.005 32.975 -0.312 1.00 41.85 196 GLN A O 1
ATOM 1602 N N . ALA A 1 221 ? -1.013 34.945 0.094 1.00 39.35 197 ALA A N 1
ATOM 1603 C CA . ALA A 1 221 ? -0.138 34.395 1.129 1.00 37.81 197 ALA A CA 1
ATOM 1604 C C . ALA A 1 221 ? -0.961 33.853 2.299 1.00 37.09 197 ALA A C 1
ATOM 1605 O O . ALA A 1 221 ? -0.726 32.736 2.753 1.00 36.81 197 ALA A O 1
ATOM 1607 N N . ILE A 1 222 ? -1.951 34.627 2.744 1.00 36.64 198 ILE A N 1
ATOM 1608 C CA . ILE A 1 222 ? -2.794 34.234 3.877 1.00 36.38 198 ILE A CA 1
ATOM 1609 C C . ILE A 1 222 ? -3.663 33.016 3.599 1.00 37.61 198 ILE A C 1
ATOM 1610 O O . ILE A 1 222 ? -3.808 32.167 4.466 1.00 37.61 198 ILE A O 1
ATOM 1615 N N . SER A 1 223 ? -4.251 32.906 2.411 1.00 39.26 199 SER A N 1
ATOM 1616 C CA . SER A 1 223 ? -5.076 31.739 2.124 1.00 40.30 199 SER A CA 1
ATOM 1617 C C . SER A 1 223 ? -4.190 30.511 1.918 1.00 40.05 199 SER A C 1
ATOM 1618 O O . SER A 1 223 ? -4.573 29.403 2.265 1.00 40.05 199 SER A O 1
ATOM 1621 N N . THR A 1 224 ? -2.999 30.689 1.367 1.00 39.41 200 THR A N 1
ATOM 1622 C CA . THR A 1 224 ? -2.115 29.531 1.215 1.00 40.17 200 THR A CA 1
ATOM 1623 C C . THR A 1 224 ? -1.669 29.062 2.614 1.00 38.64 200 THR A C 1
ATOM 1624 O O . THR A 1 224 ? -1.516 27.880 2.841 1.00 39.36 200 THR A O 1
ATOM 1628 N N . ALA A 1 225 ? -1.489 29.987 3.553 1.00 37.03 201 ALA A N 1
ATOM 1629 C CA . ALA A 1 225 ? -1.078 29.613 4.915 1.00 35.60 201 ALA A CA 1
ATOM 1630 C C . ALA A 1 225 ? -2.165 28.823 5.648 1.00 36.53 201 ALA A C 1
ATOM 1631 O O . ALA A 1 225 ? -1.890 27.766 6.223 1.00 36.56 201 ALA A O 1
ATOM 1633 N N . LYS A 1 226 ? -3.393 29.332 5.629 1.00 37.64 202 LYS A N 1
ATOM 1634 C CA . LYS A 1 226 ? -4.514 28.660 6.306 1.00 39.59 202 LYS A CA 1
ATOM 1635 C C . LYS A 1 226 ? -4.790 27.274 5.740 1.00 41.86 202 LYS A C 1
ATOM 1636 O O . LYS A 1 226 ? -5.178 26.372 6.470 1.00 42.35 202 LYS A O 1
ATOM 1642 N N . GLN A 1 227 ? -4.544 27.104 4.448 1.00 43.50 203 GLN A N 1
ATOM 1643 C CA . GLN A 1 227 ? -4.730 25.821 3.786 1.00 46.01 203 GLN A CA 1
ATOM 1644 C C . GLN A 1 227 ? -3.719 24.782 4.261 1.00 45.90 203 GLN A C 1
ATOM 1645 O O . GLN A 1 227 ? -4.107 23.702 4.685 1.00 46.61 203 GLN A O 1
ATOM 1651 N N . LEU A 1 228 ? -2.425 25.121 4.228 1.00 44.75 204 LEU A N 1
ATOM 1652 C CA . LEU A 1 228 ? -1.360 24.182 4.637 1.00 44.32 204 LEU A CA 1
ATOM 1653 C C . LEU A 1 228 ? -1.360 23.770 6.105 1.00 43.45 204 LEU A C 1
ATOM 1654 O O . LEU A 1 228 ? -0.963 22.663 6.424 1.00 44.07 204 LEU A O 1
ATOM 1659 N N . ASN A 1 229 ? -1.773 24.671 6.990 1.00 42.24 205 ASN A N 1
ATOM 1660 C CA . ASN A 1 229 ? -1.782 24.424 8.437 1.00 41.35 205 ASN A CA 1
ATOM 1661 C C . ASN A 1 229 ? -2.995 25.154 9.007 1.00 41.29 205 ASN A C 1
ATOM 1662 O O . ASN A 1 229 ? -2.866 26.234 9.578 1.00 39.48 205 ASN A O 1
ATOM 1667 N N . PRO A 1 230 ? -4.189 24.550 8.851 1.00 43.55 206 PRO A N 1
ATOM 1668 C CA . PRO A 1 230 ? -5.483 25.131 9.246 1.00 44.24 206 PRO A CA 1
ATOM 1669 C C . PRO A 1 230 ? -5.612 25.900 10.562 1.00 43.30 206 PRO A C 1
ATOM 1670 O O . PRO A 1 230 ? -6.004 27.062 10.529 1.00 43.80 206 PRO A O 1
ATOM 1674 N N . GLY A 1 231 ? -5.305 25.302 11.696 1.00 42.89 207 GLY A N 1
ATOM 1675 C CA . GLY A 1 231 ? -5.479 26.033 12.953 1.00 42.07 207 GLY A CA 1
ATOM 1676 C C . GLY A 1 231 ? -4.381 27.001 13.387 1.00 39.64 207 GLY A C 1
ATOM 1677 O O . GLY A 1 231 ? -4.536 27.714 14.387 1.00 39.64 207 GLY A O 1
ATOM 1678 N N . LYS A 1 232 ? -3.307 27.094 12.620 1.00 37.55 208 LYS A N 1
ATOM 1679 C CA . LYS A 1 232 ? -2.204 27.948 13.019 1.00 35.20 208 LYS A CA 1
ATOM 1680 C C . LYS A 1 232 ? -2.499 29.446 12.875 1.00 33.19 208 LYS A C 1
ATOM 1681 O O . LYS A 1 232 ? -2.939 29.891 11.826 1.00 33.28 208 LYS A O 1
ATOM 1687 N N . PRO A 1 233 ? -2.243 30.233 13.933 1.00 30.68 209 PRO A N 1
ATOM 1688 C CA . PRO A 1 233 ? -2.492 31.666 13.846 1.00 29.13 209 PRO A CA 1
ATOM 1689 C C . PRO A 1 233 ? -1.632 32.312 12.760 1.00 27.31 209 PRO A C 1
ATOM 1690 O O . PRO A 1 233 ? -0.477 31.892 12.543 1.00 25.71 209 PRO A O 1
ATOM 1694 N N . VAL A 1 234 ? -2.190 33.321 12.100 1.00 26.06 210 VAL A N 1
ATOM 1695 C CA . VAL A 1 234 ? -1.512 34.003 11.017 1.00 25.19 210 VAL A CA 1
ATOM 1696 C C . VAL A 1 234 ? -1.227 35.473 11.318 1.00 24.02 210 VAL A C 1
ATOM 1697 O O . VAL A 1 234 ? -2.139 36.292 11.453 1.00 24.58 210 VAL A O 1
ATOM 1701 N N . GLU A 1 235 ? 0.046 35.802 11.399 1.00 22.41 211 GLU A N 1
ATOM 1702 C CA . GLU A 1 235 ? 0.481 37.169 11.617 1.00 21.89 211 GLU A CA 1
ATOM 1703 C C . GLU A 1 235 ? 1.156 37.657 10.343 1.00 21.61 211 GLU A C 1
ATOM 1704 O O . GLU A 1 235 ? 1.852 36.883 9.696 1.00 21.73 211 GLU A O 1
ATOM 1710 N N . VAL A 1 236 ? 0.951 38.923 9.997 1.00 21.47 212 VAL A N 1
ATOM 1711 C CA . VAL A 1 236 ? 1.558 39.517 8.811 1.00 22.96 212 VAL A CA 1
ATOM 1712 C C . VAL A 1 236 ? 2.330 40.769 9.220 1.00 23.32 212 VAL A C 1
ATOM 1713 O O . VAL A 1 236 ? 1.799 41.613 9.954 1.00 23.25 212 VAL A O 1
ATOM 1717 N N . GLU A 1 237 ? 3.584 40.868 8.781 1.00 24.03 213 GLU A N 1
ATOM 1718 C CA . GLU A 1 237 ? 4.424 42.039 9.063 1.00 25.28 213 GLU A CA 1
ATOM 1719 C C . GLU A 1 237 ? 4.195 43.087 7.951 1.00 26.67 213 GLU A C 1
ATOM 1720 O O . GLU A 1 237 ? 4.172 42.754 6.759 1.00 26.90 213 GLU A O 1
ATOM 1726 N N . THR A 1 238 ? 3.955 44.336 8.348 1.00 26.82 214 THR A N 1
ATOM 1727 C CA . THR A 1 238 ? 3.707 45.436 7.411 1.00 28.36 214 THR A CA 1
ATOM 1728 C C . THR A 1 238 ? 4.568 46.651 7.758 1.00 28.44 214 THR A C 1
ATOM 1729 O O . THR A 1 238 ? 4.842 46.903 8.946 1.00 28.01 214 THR A O 1
ATOM 1733 N N . GLU A 1 239 ? 5.008 47.370 6.717 1.00 29.11 215 GLU A N 1
ATOM 1734 C CA . GLU A 1 239 ? 5.835 48.561 6.871 1.00 29.74 215 GLU A CA 1
ATOM 1735 C C . GLU A 1 239 ? 5.081 49.842 6.554 1.00 29.65 215 GLU A C 1
ATOM 1736 O O . GLU A 1 239 ? 5.609 50.926 6.806 1.00 29.46 215 GLU A O 1
ATOM 1742 N N . THR A 1 240 ? 3.859 49.718 6.015 1.00 29.66 216 THR A N 1
ATOM 1743 C CA . THR A 1 240 ? 3.041 50.867 5.660 1.00 30.10 216 THR A CA 1
ATOM 1744 C C . THR A 1 240 ? 1.568 50.666 6.008 1.00 29.93 216 THR A C 1
ATOM 1745 O O . THR A 1 240 ? 1.109 49.545 6.207 1.00 29.18 216 THR A O 1
ATOM 1749 N N . LEU A 1 241 ? 0.829 51.772 6.044 1.00 30.23 217 LEU A N 1
ATOM 1750 C CA . LEU A 1 241 ? -0.604 51.764 6.329 1.00 29.98 217 LEU A CA 1
ATOM 1751 C C . LEU A 1 241 ? -1.378 51.059 5.208 1.00 31.22 217 LEU A C 1
ATOM 1752 O O . LEU A 1 241 ? -2.372 50.386 5.473 1.00 30.33 217 LEU A O 1
ATOM 1757 N N . ALA A 1 242 ? -0.922 51.202 3.963 1.00 32.44 218 ALA A N 1
ATOM 1758 C CA . ALA A 1 242 ? -1.563 50.521 2.836 1.00 33.76 218 ALA A CA 1
ATOM 1759 C C . ALA A 1 242 ? -1.468 48.993 3.040 1.00 33.71 218 ALA A C 1
ATOM 1760 O O . ALA A 1 242 ? -2.471 48.295 2.966 1.00 34.41 218 ALA A O 1
ATOM 1762 N N . GLU A 1 243 ? -0.263 48.485 3.298 1.00 33.66 219 GLU A N 1
ATOM 1763 C CA . GLU A 1 243 ? -0.052 47.042 3.545 1.00 33.82 219 GLU A CA 1
ATOM 1764 C C . GLU A 1 243 ? -0.933 46.593 4.732 1.00 33.17 219 GLU A C 1
ATOM 1765 O O . GLU A 1 243 ? -1.525 45.514 4.707 1.00 32.53 219 GLU A O 1
ATOM 1771 N N . LEU A 1 244 ? -1.015 47.427 5.771 1.00 33.30 220 LEU A N 1
ATOM 1772 C CA . LEU A 1 244 ? -1.854 47.124 6.937 1.00 33.12 220 LEU A CA 1
ATOM 1773 C C . LEU A 1 244 ? -3.280 46.867 6.522 1.00 33.83 220 LEU A C 1
ATOM 1774 O O . LEU A 1 244 ? -3.836 45.836 6.854 1.00 33.33 220 LEU A O 1
ATOM 1779 N N A GLU A 1 245 ? -3.878 47.809 5.799 0.50 34.80 221 GLU A N 1
ATOM 1780 N N B GLU A 1 245 ? -3.850 47.812 5.776 0.50 35.11 221 GLU A N 1
ATOM 1781 C CA A GLU A 1 245 ? -5.278 47.672 5.398 0.50 35.82 221 GLU A CA 1
ATOM 1782 C CA B GLU A 1 245 ? -5.225 47.726 5.281 0.50 36.42 221 GLU A CA 1
ATOM 1783 C C A GLU A 1 245 ? -5.531 46.406 4.549 0.50 36.40 221 GLU A C 1
ATOM 1784 C C B GLU A 1 245 ? -5.505 46.412 4.564 0.50 36.68 221 GLU A C 1
ATOM 1785 O O A GLU A 1 245 ? -6.556 45.750 4.724 0.50 36.75 221 GLU A O 1
ATOM 1786 O O B GLU A 1 245 ? -6.500 45.742 4.831 0.50 36.95 221 GLU A O 1
ATOM 1797 N N . GLU A 1 246 ? -4.605 46.047 3.658 1.00 36.45 222 GLU A N 1
ATOM 1798 C CA . GLU A 1 246 ? -4.770 44.828 2.847 1.00 37.56 222 GLU A CA 1
ATOM 1799 C C . GLU A 1 246 ? -4.732 43.593 3.742 1.00 36.02 222 GLU A C 1
ATOM 1800 O O . GLU A 1 246 ? -5.537 42.682 3.588 1.00 35.87 222 GLU A O 1
ATOM 1806 N N . ALA A 1 247 ? -3.769 43.585 4.662 1.00 33.68 223 ALA A N 1
ATOM 1807 C CA . ALA A 1 247 ? -3.580 42.479 5.603 1.00 32.94 223 ALA A CA 1
ATOM 1808 C C . ALA A 1 247 ? -4.830 42.228 6.446 1.00 33.14 223 ALA A C 1
ATOM 1809 O O . ALA A 1 247 ? -5.290 41.082 6.586 1.00 33.14 223 ALA A O 1
ATOM 1811 N N . ILE A 1 248 ? -5.417 43.297 6.975 1.00 33.39 224 ILE A N 1
ATOM 1812 C CA . ILE A 1 248 ? -6.616 43.159 7.811 1.00 34.52 224 ILE A CA 1
ATOM 1813 C C . ILE A 1 248 ? -7.806 42.654 6.968 1.00 36.13 224 ILE A C 1
ATOM 1814 O O . ILE A 1 248 ? -8.416 41.631 7.281 1.00 36.61 224 ILE A O 1
ATOM 1819 N N . SER A 1 249 ? -8.114 43.356 5.885 1.00 37.55 225 SER A N 1
ATOM 1820 C CA . SER A 1 249 ? -9.227 42.947 5.014 1.00 39.51 225 SER A CA 1
ATOM 1821 C C . SER A 1 249 ? -9.036 41.578 4.323 1.00 39.66 225 SER A C 1
ATOM 1822 O O . SER A 1 249 ? -9.994 41.017 3.780 1.00 40.99 225 SER A O 1
ATOM 1825 N N . ALA A 1 250 ? -7.807 41.061 4.333 1.00 38.17 226 ALA A N 1
ATOM 1826 C CA . ALA A 1 250 ? -7.502 39.757 3.750 1.00 38.45 226 ALA A CA 1
ATOM 1827 C C . ALA A 1 250 ? -7.555 38.649 4.823 1.00 37.96 226 ALA A C 1
ATOM 1828 O O . ALA A 1 250 ? -7.237 37.496 4.532 1.00 38.77 226 ALA A O 1
ATOM 1830 N N . GLY A 1 251 ? -7.938 38.997 6.054 1.00 37.08 227 GLY A N 1
ATOM 1831 C CA . GLY A 1 251 ? -8.073 38.012 7.134 1.00 36.71 227 GLY A CA 1
ATOM 1832 C C . GLY A 1 251 ? -6.909 37.636 8.051 1.00 35.33 227 GLY A C 1
ATOM 1833 O O . GLY A 1 251 ? -6.893 36.524 8.611 1.00 35.62 227 GLY A O 1
ATOM 1834 N N . ALA A 1 252 ? -5.927 38.512 8.217 1.00 33.17 228 ALA A N 1
ATOM 1835 C CA . ALA A 1 252 ? -4.813 38.204 9.130 1.00 31.99 228 ALA A CA 1
ATOM 1836 C C . ALA A 1 252 ? -5.330 38.299 10.567 1.00 31.16 228 ALA A C 1
ATOM 1837 O O . ALA A 1 252 ? -6.155 39.140 10.860 1.00 31.27 228 ALA A O 1
ATOM 1839 N N . ASP A 1 253 ? -4.876 37.410 11.441 1.00 30.83 229 ASP A N 1
ATOM 1840 C CA . ASP A 1 253 ? -5.269 37.423 12.846 1.00 31.02 229 ASP A CA 1
ATOM 1841 C C . ASP A 1 253 ? -4.555 38.557 13.602 1.00 29.50 229 ASP A C 1
ATOM 1842 O O . ASP A 1 253 ? -5.135 39.213 14.463 1.00 29.20 229 ASP A O 1
ATOM 1847 N N . ILE A 1 254 ? -3.280 38.758 13.276 1.00 28.10 230 ILE A N 1
ATOM 1848 C CA . ILE A 1 254 ? -2.455 39.749 13.937 1.00 26.84 230 ILE A CA 1
ATOM 1849 C C . ILE A 1 254 ? -1.620 40.469 12.899 1.00 25.66 230 ILE A C 1
ATOM 1850 O O . ILE A 1 254 ? -1.136 39.846 11.958 1.00 24.51 230 ILE A O 1
ATOM 1855 N N . ILE A 1 255 ? -1.418 41.772 13.080 1.00 24.65 231 ILE A N 1
ATOM 1856 C CA . ILE A 1 255 ? -0.581 42.519 12.164 1.00 24.28 231 ILE A CA 1
ATOM 1857 C C . ILE A 1 255 ? 0.596 43.074 12.955 1.00 23.11 231 ILE A C 1
ATOM 1858 O O . ILE A 1 255 ? 0.407 43.724 14.000 1.00 22.48 231 ILE A O 1
ATOM 1863 N N . MET A 1 256 ? 1.795 42.798 12.484 1.00 21.52 232 MET A N 1
ATOM 1864 C CA . MET A 1 256 ? 2.971 43.334 13.120 1.00 21.45 232 MET A CA 1
ATOM 1865 C C . MET A 1 256 ? 3.329 44.645 12.419 1.00 20.55 232 MET A C 1
ATOM 1866 O O . MET A 1 256 ? 3.580 44.667 11.221 1.00 22.51 232 MET A O 1
ATOM 1871 N N . LEU A 1 257 ? 3.339 45.736 13.154 1.00 20.40 233 LEU A N 1
ATOM 1872 C CA . LEU A 1 257 ? 3.675 47.051 12.583 1.00 20.32 233 LEU A CA 1
ATOM 1873 C C . LEU A 1 257 ? 5.184 47.226 12.704 1.00 20.72 233 LEU A C 1
ATOM 1874 O O . LEU A 1 257 ? 5.713 47.335 13.802 1.00 21.47 233 LEU A O 1
ATOM 1879 N N . ASP A 1 258 ? 5.869 47.235 11.575 1.00 21.07 234 ASP A N 1
ATOM 1880 C CA . ASP A 1 258 ? 7.335 47.355 11.521 1.00 22.84 234 ASP A CA 1
ATOM 1881 C C . ASP A 1 258 ? 7.814 48.814 11.439 1.00 21.67 234 ASP A C 1
ATOM 1882 O O . ASP A 1 258 ? 7.592 49.472 10.443 1.00 21.60 234 ASP A O 1
ATOM 1887 N N . ASN A 1 259 ? 8.451 49.320 12.495 1.00 21.25 235 ASN A N 1
ATOM 1888 C CA . ASN A 1 259 ? 8.974 50.707 12.491 1.00 21.12 235 ASN A CA 1
ATOM 1889 C C . ASN A 1 259 ? 7.986 51.796 12.085 1.00 20.36 235 ASN A C 1
ATOM 1890 O O . ASN A 1 259 ? 8.254 52.600 11.210 1.00 20.50 235 ASN A O 1
ATOM 1895 N N . PHE A 1 260 ? 6.813 51.782 12.698 1.00 18.83 236 PHE A N 1
ATOM 1896 C CA . PHE A 1 260 ? 5.822 52.793 12.440 1.00 18.96 236 PHE A CA 1
ATOM 1897 C C . PHE A 1 260 ? 6.138 53.988 13.326 1.00 18.39 236 PHE A C 1
ATOM 1898 O O . PHE A 1 260 ? 6.652 53.829 14.415 1.00 17.53 236 PHE A O 1
ATOM 1906 N N . SER A 1 261 ? 5.828 55.174 12.851 1.00 18.66 237 SER A N 1
ATOM 1907 C CA . SER A 1 261 ? 5.978 56.360 13.650 1.00 19.49 237 SER A CA 1
ATOM 1908 C C . SER A 1 261 ? 4.768 56.376 14.607 1.00 20.17 237 SER A C 1
ATOM 1909 O O . SER A 1 261 ? 3.823 55.590 14.445 1.00 18.79 237 SER A O 1
ATOM 1912 N N . LEU A 1 262 ? 4.781 57.261 15.595 1.00 21.34 238 LEU A N 1
ATOM 1913 C CA . LEU A 1 262 ? 3.622 57.383 16.492 1.00 22.62 238 LEU A CA 1
ATOM 1914 C C . LEU A 1 262 ? 2.360 57.758 15.714 1.00 23.24 238 LEU A C 1
ATOM 1915 O O . LEU A 1 262 ? 1.281 57.239 16.031 1.00 23.15 238 LEU A O 1
ATOM 1920 N N A GLU A 1 263 ? 2.449 58.653 14.734 0.50 23.85 239 GLU A N 1
ATOM 1921 N N B GLU A 1 263 ? 2.508 58.638 14.712 0.50 23.78 239 GLU A N 1
ATOM 1922 C CA A GLU A 1 263 ? 1.237 59.006 14.005 0.50 25.11 239 GLU A CA 1
ATOM 1923 C CA B GLU A 1 263 ? 1.394 59.092 13.865 0.50 25.03 239 GLU A CA 1
ATOM 1924 C C A GLU A 1 263 ? 0.762 57.843 13.124 0.50 24.07 239 GLU A C 1
ATOM 1925 C C B GLU A 1 263 ? 0.811 57.943 13.043 0.50 24.09 239 GLU A C 1
ATOM 1926 O O A GLU A 1 263 ? -0.444 57.637 12.995 0.50 24.48 239 GLU A O 1
ATOM 1927 O O B GLU A 1 263 ? -0.401 57.861 12.857 0.50 24.55 239 GLU A O 1
ATOM 1938 N N . MET A 1 264 ? 1.683 57.080 12.536 1.00 22.57 240 MET A N 1
ATOM 1939 C CA . MET A 1 264 ? 1.272 55.919 11.742 1.00 21.88 240 MET A CA 1
ATOM 1940 C C . MET A 1 264 ? 0.559 54.890 12.634 1.00 21.52 240 MET A C 1
ATOM 1941 O O . MET A 1 264 ? -0.412 54.257 12.185 1.00 21.29 240 MET A O 1
ATOM 1946 N N . MET A 1 265 ? 1.026 54.713 13.871 1.00 20.55 241 MET A N 1
ATOM 1947 C CA . MET A 1 265 ? 0.380 53.773 14.801 1.00 21.21 241 MET A CA 1
ATOM 1948 C C . MET A 1 265 ? -1.068 54.237 15.063 1.00 22.66 241 MET A C 1
ATOM 1949 O O . MET A 1 265 ? -1.977 53.420 15.070 1.00 21.94 241 MET A O 1
ATOM 1954 N N . ARG A 1 266 ? -1.255 55.537 15.306 1.00 23.94 242 ARG A N 1
ATOM 1955 C CA . ARG A 1 266 ? -2.580 56.089 15.570 1.00 25.82 242 ARG A CA 1
ATOM 1956 C C . ARG A 1 266 ? -3.470 55.888 14.361 1.00 26.73 242 ARG A C 1
ATOM 1957 O O . ARG A 1 266 ? -4.605 55.456 14.502 1.00 28.30 242 ARG A O 1
ATOM 1965 N N . GLU A 1 267 ? -2.955 56.162 13.172 1.00 26.93 243 GLU A N 1
ATOM 1966 C CA . GLU A 1 267 ? -3.742 55.971 11.973 1.00 28.29 243 GLU A CA 1
ATOM 1967 C C . GLU A 1 267 ? -4.087 54.479 11.846 1.00 27.41 243 GLU A C 1
ATOM 1968 O O . GLU A 1 267 ? -5.233 54.121 11.502 1.00 28.12 243 GLU A O 1
ATOM 1974 N N . ALA A 1 268 ? -3.115 53.617 12.147 1.00 24.82 244 ALA A N 1
ATOM 1975 C CA . ALA A 1 268 ? -3.291 52.171 12.080 1.00 24.26 244 ALA A CA 1
ATOM 1976 C C . ALA A 1 268 ? -4.449 51.675 12.953 1.00 24.41 244 ALA A C 1
ATOM 1977 O O . ALA A 1 268 ? -5.269 50.862 12.506 1.00 24.37 244 ALA A O 1
ATOM 1979 N N . VAL A 1 269 ? -4.490 52.156 14.194 1.00 24.76 245 VAL A N 1
ATOM 1980 C CA . VAL A 1 269 ? -5.541 51.813 15.147 1.00 25.81 245 VAL A CA 1
ATOM 1981 C C . VAL A 1 269 ? -6.909 52.249 14.613 1.00 28.56 245 VAL A C 1
ATOM 1982 O O . VAL A 1 269 ? -7.885 51.525 14.764 1.00 28.61 245 VAL A O 1
ATOM 1986 N N . LYS A 1 270 ? -6.959 53.433 13.996 1.00 30.16 246 LYS A N 1
ATOM 1987 C CA . LYS A 1 270 ? -8.201 53.992 13.434 1.00 33.04 246 LYS A CA 1
ATOM 1988 C C . LYS A 1 270 ? -8.672 53.124 12.264 1.00 33.18 246 LYS A C 1
ATOM 1989 O O . LYS A 1 270 ? -9.827 52.733 12.213 1.00 35.06 246 LYS A O 1
ATOM 1995 N N . ILE A 1 271 ? -7.775 52.845 11.321 1.00 32.09 247 ILE A N 1
ATOM 1996 C CA . ILE A 1 271 ? -8.079 52.008 10.165 1.00 32.58 247 ILE A CA 1
ATOM 1997 C C . ILE A 1 271 ? -8.548 50.609 10.560 1.00 32.54 247 ILE A C 1
ATOM 1998 O O . ILE A 1 271 ? -9.508 50.070 9.988 1.00 32.82 247 ILE A O 1
ATOM 2003 N N . ASN A 1 272 ? -7.882 50.039 11.556 1.00 31.49 248 ASN A N 1
ATOM 2004 C CA . ASN A 1 272 ? -8.187 48.706 12.034 1.00 31.65 248 ASN A CA 1
ATOM 2005 C C . ASN A 1 272 ? -9.621 48.535 12.537 1.00 33.64 248 ASN A C 1
ATOM 2006 O O . ASN A 1 272 ? -10.252 47.516 12.252 1.00 33.69 248 ASN A O 1
ATOM 2011 N N . ALA A 1 273 ? -10.109 49.530 13.274 1.00 34.55 249 ALA A N 1
ATOM 2012 C CA . ALA A 1 273 ? -11.449 49.507 13.846 1.00 36.78 249 ALA A CA 1
ATOM 2013 C C . ALA A 1 273 ? -11.696 48.170 14.543 1.00 37.33 249 ALA A C 1
ATOM 2014 O O . ALA A 1 273 ? -12.714 47.532 14.323 1.00 39.55 249 ALA A O 1
ATOM 2016 N N . GLY A 1 274 ? -10.720 47.735 15.329 1.00 36.54 250 GLY A N 1
ATOM 2017 C CA . GLY A 1 274 ? -10.798 46.485 16.094 1.00 36.56 250 GLY A CA 1
ATOM 2018 C C . GLY A 1 274 ? -10.862 45.164 15.356 1.00 36.14 250 GLY A C 1
ATOM 2019 O O . GLY A 1 274 ? -11.072 44.140 15.980 1.00 37.01 250 GLY A O 1
ATOM 2020 N N . ARG A 1 275 ? -10.649 45.166 14.045 1.00 35.34 251 ARG A N 1
ATOM 2021 C CA . ARG A 1 275 ? -10.712 43.937 13.255 1.00 35.43 251 ARG A CA 1
ATOM 2022 C C . ARG A 1 275 ? -9.628 42.879 13.564 1.00 34.20 251 ARG A C 1
ATOM 2023 O O . ARG A 1 275 ? -9.932 41.692 13.715 1.00 35.03 251 ARG A O 1
ATOM 2031 N N . ALA A 1 276 ? -8.373 43.307 13.672 1.00 31.93 252 ALA A N 1
ATOM 2032 C CA . ALA A 1 276 ? -7.269 42.401 13.969 1.00 30.34 252 ALA A CA 1
ATOM 2033 C C . ALA A 1 276 ? -6.540 42.911 15.196 1.00 29.11 252 ALA A C 1
ATOM 2034 O O . ALA A 1 276 ? -6.824 44.002 15.671 1.00 29.95 252 ALA A O 1
ATOM 2036 N N . ALA A 1 277 ? -5.658 42.094 15.756 1.00 28.39 253 ALA A N 1
ATOM 2037 C CA . ALA A 1 277 ? -4.849 42.510 16.903 1.00 26.94 253 ALA A CA 1
ATOM 2038 C C . ALA A 1 277 ? -3.642 43.218 16.265 1.00 25.69 253 ALA A C 1
ATOM 2039 O O . ALA A 1 277 ? -3.141 42.761 15.224 1.00 25.67 253 ALA A O 1
ATOM 2041 N N . LEU A 1 278 ? -3.183 44.314 16.855 1.00 24.14 254 LEU A N 1
ATOM 2042 C CA . LEU A 1 278 ? -2.031 45.050 16.316 1.00 23.23 254 LEU A CA 1
ATOM 2043 C C . LEU A 1 278 ? -0.829 44.914 17.252 1.00 22.29 254 LEU A C 1
ATOM 2044 O O . LEU A 1 278 ? -0.962 45.101 18.460 1.00 22.42 254 LEU A O 1
ATOM 2049 N N . GLU A 1 279 ? 0.339 44.582 16.698 1.00 22.19 255 GLU A N 1
ATOM 2050 C CA . GLU A 1 279 ? 1.551 44.418 17.484 1.00 21.81 255 GLU A CA 1
ATOM 2051 C C . GLU A 1 279 ? 2.662 45.310 16.947 1.00 21.83 255 GLU A C 1
ATOM 2052 O O . GLU A 1 279 ? 3.005 45.200 15.778 1.00 20.79 255 GLU A O 1
ATOM 2058 N N . ASN A 1 280 ? 3.187 46.202 17.788 1.00 22.72 256 ASN A N 1
ATOM 2059 C CA . ASN A 1 280 ? 4.307 47.085 17.426 1.00 23.57 256 ASN A CA 1
ATOM 2060 C C . ASN A 1 280 ? 5.634 46.397 17.543 1.00 23.21 256 ASN A C 1
ATOM 2061 O O . ASN A 1 280 ? 5.920 45.793 18.570 1.00 22.22 256 ASN A O 1
ATOM 2066 N N . SER A 1 281 ? 6.456 46.514 16.499 1.00 23.75 257 SER A N 1
ATOM 2067 C CA . SER A 1 281 ? 7.796 45.964 16.505 1.00 23.76 257 SER A CA 1
ATOM 2068 C C . SER A 1 281 ? 8.697 47.062 15.979 1.00 24.87 257 SER A C 1
ATOM 2069 O O . SER A 1 281 ? 8.696 47.347 14.786 1.00 25.63 257 SER A O 1
ATOM 2072 N N . GLY A 1 282 ? 9.444 47.713 16.863 1.00 24.94 258 GLY A N 1
ATOM 2073 C CA . GLY A 1 282 ? 10.314 48.798 16.437 1.00 25.91 258 GLY A CA 1
ATOM 2074 C C . GLY A 1 282 ? 11.406 49.089 17.426 1.00 25.95 258 GLY A C 1
ATOM 2075 O O . GLY A 1 282 ? 11.736 48.250 18.257 1.00 24.13 258 GLY A O 1
ATOM 2076 N N . ASN A 1 283 ? 11.966 50.289 17.329 1.00 26.92 259 ASN A N 1
ATOM 2077 C CA . ASN A 1 283 ? 13.030 50.700 18.228 1.00 27.92 259 ASN A CA 1
ATOM 2078 C C . ASN A 1 283 ? 12.326 51.262 19.439 1.00 28.24 259 ASN A C 1
ATOM 2079 O O . ASN A 1 283 ? 12.287 52.478 19.645 1.00 29.28 259 ASN A O 1
ATOM 2084 N N . ILE A 1 284 ? 11.737 50.345 20.211 1.00 27.76 260 ILE A N 1
ATOM 2085 C CA . ILE A 1 284 ? 10.949 50.691 21.390 1.00 28.20 260 ILE A CA 1
ATOM 2086 C C . ILE A 1 284 ? 11.699 50.249 22.641 1.00 27.54 260 ILE A C 1
ATOM 2087 O O . ILE A 1 284 ? 12.028 49.067 22.813 1.00 26.61 260 ILE A O 1
ATOM 2092 N N . THR A 1 285 ? 11.984 51.233 23.488 1.00 27.51 261 THR A N 1
ATOM 2093 C CA . THR A 1 285 ? 12.731 51.048 24.720 1.00 27.91 261 THR A CA 1
ATOM 2094 C C . THR A 1 285 ? 11.902 51.551 25.901 1.00 28.50 261 THR A C 1
ATOM 2095 O O . THR A 1 285 ? 10.741 51.951 25.720 1.00 27.47 261 THR A O 1
ATOM 2099 N N . LEU A 1 286 ? 12.471 51.509 27.107 1.00 28.80 262 LEU A N 1
ATOM 2100 C CA . LEU A 1 286 ? 11.746 52.021 28.289 1.00 30.57 262 LEU A CA 1
ATOM 2101 C C . LEU A 1 286 ? 11.363 53.474 28.125 1.00 31.34 262 LEU A C 1
ATOM 2102 O O . LEU A 1 286 ? 10.290 53.896 28.573 1.00 33.62 262 LEU A O 1
ATOM 2107 N N . ASP A 1 287 ? 12.212 54.237 27.458 1.00 31.73 263 ASP A N 1
ATOM 2108 C CA . ASP A 1 287 ? 11.951 55.662 27.230 1.00 33.52 263 ASP A CA 1
ATOM 2109 C C . ASP A 1 287 ? 10.692 55.997 26.439 1.00 31.80 263 ASP A C 1
ATOM 2110 O O . ASP A 1 287 ? 10.030 56.978 26.741 1.00 32.30 263 ASP A O 1
ATOM 2115 N N . ASN A 1 288 ? 10.366 55.202 25.423 1.00 29.18 264 ASN A N 1
ATOM 2116 C CA . ASN A 1 288 ? 9.196 55.487 24.585 1.00 27.84 264 ASN A CA 1
ATOM 2117 C C . ASN A 1 288 ? 8.106 54.416 24.627 1.00 26.28 264 ASN A C 1
ATOM 2118 O O . ASN A 1 288 ? 7.139 54.495 23.879 1.00 25.18 264 ASN A O 1
ATOM 2123 N N . LEU A 1 289 ? 8.242 53.442 25.519 1.00 25.19 265 LEU A N 1
ATOM 2124 C CA . LEU A 1 289 ? 7.266 52.368 25.606 1.00 24.34 265 LEU A CA 1
ATOM 2125 C C . LEU A 1 289 ? 5.879 52.911 25.908 1.00 24.67 265 LEU A C 1
ATOM 2126 O O . LEU A 1 289 ? 4.939 52.562 25.244 1.00 24.47 265 LEU A O 1
ATOM 2131 N N . LYS A 1 290 ? 5.771 53.766 26.916 1.00 25.92 266 LYS A N 1
ATOM 2132 C CA . LYS A 1 290 ? 4.487 54.341 27.319 1.00 28.13 266 LYS A CA 1
ATOM 2133 C C . LYS A 1 290 ? 3.826 55.091 26.166 1.00 27.66 266 LYS A C 1
ATOM 2134 O O . LYS A 1 290 ? 2.671 54.827 25.820 1.00 27.78 266 LYS A O 1
ATOM 2140 N N . GLU A 1 291 ? 4.576 55.992 25.536 1.00 28.02 267 GLU A N 1
ATOM 2141 C CA . GLU A 1 291 ? 4.045 56.781 24.414 1.00 28.26 267 GLU A CA 1
ATOM 2142 C C . GLU A 1 291 ? 3.554 55.862 23.284 1.00 26.65 267 GLU A C 1
ATOM 2143 O O . GLU A 1 291 ? 2.492 56.094 22.701 1.00 26.84 267 GLU A O 1
ATOM 2149 N N . CYS A 1 292 ? 4.321 54.808 22.970 1.00 25.25 268 CYS A N 1
ATOM 2150 C CA . CYS A 1 292 ? 3.907 53.864 21.929 1.00 24.28 268 CYS A CA 1
ATOM 2151 C C . CYS A 1 292 ? 2.639 53.130 22.389 1.00 23.86 268 CYS A C 1
ATOM 2152 O O . CYS A 1 292 ? 1.729 52.949 21.604 1.00 23.89 268 CYS A O 1
ATOM 2155 N N . ALA A 1 293 ? 2.561 52.742 23.662 1.00 23.82 269 ALA A N 1
ATOM 2156 C CA . ALA A 1 293 ? 1.383 52.052 24.169 1.00 24.58 269 ALA A CA 1
ATOM 2157 C C . ALA A 1 293 ? 0.151 52.956 24.092 1.00 26.33 269 ALA A C 1
ATOM 2158 O O . ALA A 1 293 ? -0.942 52.521 23.759 1.00 26.93 269 ALA A O 1
ATOM 2160 N N . GLU A 1 294 ? 0.348 54.239 24.334 1.00 28.08 270 GLU A N 1
ATOM 2161 C CA . GLU A 1 294 ? -0.752 55.185 24.325 1.00 29.99 270 GLU A CA 1
ATOM 2162 C C . GLU A 1 294 ? -1.355 55.491 22.931 1.00 29.80 270 GLU A C 1
ATOM 2163 O O . GLU A 1 294 ? -2.281 56.265 22.831 1.00 30.38 270 GLU A O 1
ATOM 2169 N N . THR A 1 295 ? -0.828 54.886 21.868 1.00 28.61 271 THR A N 1
ATOM 2170 C CA . THR A 1 295 ? -1.374 55.074 20.527 1.00 28.49 271 THR A CA 1
ATOM 2171 C C . THR A 1 295 ? -2.582 54.146 20.302 1.00 28.97 271 THR A C 1
ATOM 2172 O O . THR A 1 295 ? -3.321 54.308 19.336 1.00 29.32 271 THR A O 1
ATOM 2176 N N . GLY A 1 296 ? -2.754 53.161 21.183 1.00 29.11 272 GLY A N 1
ATOM 2177 C CA . GLY A 1 296 ? -3.856 52.204 21.100 1.00 29.96 272 GLY A CA 1
ATOM 2178 C C . GLY A 1 296 ? -3.495 50.842 20.524 1.00 29.19 272 GLY A C 1
ATOM 2179 O O . GLY A 1 296 ? -4.372 49.993 20.360 1.00 29.21 272 GLY A O 1
ATOM 2180 N N . VAL A 1 297 ? -2.223 50.614 20.193 1.00 28.55 273 VAL A N 1
ATOM 2181 C CA . VAL A 1 297 ? -1.811 49.325 19.641 1.00 27.86 273 VAL A CA 1
ATOM 2182 C C . VAL A 1 297 ? -2.013 48.256 20.764 1.00 28.15 273 VAL A C 1
ATOM 2183 O O . VAL A 1 297 ? -1.805 48.525 21.940 1.00 28.92 273 VAL A O 1
ATOM 2187 N N . ASP A 1 298 ? -2.452 47.063 20.400 1.00 27.64 274 ASP A N 1
ATOM 2188 C CA . ASP A 1 298 ? -2.743 46.001 21.383 1.00 27.78 274 ASP A CA 1
ATOM 2189 C C . ASP A 1 298 ? -1.533 45.391 22.085 1.00 26.04 274 ASP A C 1
ATOM 2190 O O . ASP A 1 298 ? -1.605 45.011 23.263 1.00 25.19 274 ASP A O 1
ATOM 2195 N N . TYR A 1 299 ? -0.433 45.279 21.348 1.00 24.20 275 TYR A N 1
ATOM 2196 C CA . TYR A 1 299 ? 0.788 44.691 21.871 1.00 23.60 275 TYR A CA 1
ATOM 2197 C C . TYR A 1 299 ? 2.044 45.393 21.415 1.00 21.86 275 TYR A C 1
ATOM 2198 O O . TYR A 1 299 ? 2.040 46.067 20.386 1.00 21.28 275 TYR A O 1
ATOM 2207 N N . ILE A 1 300 ? 3.107 45.237 22.202 1.00 20.72 276 ILE A N 1
ATOM 2208 C CA . ILE A 1 300 ? 4.441 45.751 21.850 1.00 20.31 276 ILE A CA 1
ATOM 2209 C C . ILE A 1 300 ? 5.406 44.573 22.004 1.00 19.41 276 ILE A C 1
ATOM 2210 O O . ILE A 1 300 ? 5.462 43.975 23.062 1.00 18.27 276 ILE A O 1
ATOM 2215 N N . SER A 1 301 ? 6.117 44.189 20.949 1.00 19.47 277 SER A N 1
ATOM 2216 C CA . SER A 1 301 ? 7.050 43.076 21.088 1.00 20.36 277 SER A CA 1
ATOM 2217 C C . SER A 1 301 ? 8.421 43.649 21.396 1.00 19.52 277 SER A C 1
ATOM 2218 O O . SER A 1 301 ? 8.868 44.595 20.754 1.00 18.16 277 SER A O 1
ATOM 2221 N N . VAL A 1 302 ? 9.084 43.068 22.383 1.00 18.63 278 VAL A N 1
ATOM 2222 C CA . VAL A 1 302 ? 10.370 43.581 22.805 1.00 17.92 278 VAL A CA 1
ATOM 2223 C C . VAL A 1 302 ? 11.451 42.516 22.786 1.00 17.04 278 VAL A C 1
ATOM 2224 O O . VAL A 1 302 ? 11.471 41.618 23.641 1.00 16.95 278 VAL A O 1
ATOM 2228 N N . GLY A 1 303 ? 12.336 42.601 21.801 1.00 15.64 279 GLY A N 1
ATOM 2229 C CA . GLY A 1 303 ? 13.432 41.632 21.683 1.00 16.04 279 GLY A CA 1
ATOM 2230 C C . GLY A 1 303 ? 14.358 41.683 22.886 1.00 15.22 279 GLY A C 1
ATOM 2231 O O . GLY A 1 303 ? 14.880 40.652 23.321 1.00 14.50 279 GLY A O 1
ATOM 2232 N N . ALA A 1 304 ? 14.518 42.888 23.442 1.00 15.06 280 ALA A N 1
ATOM 2233 C CA . ALA A 1 304 ? 15.394 43.135 24.572 1.00 15.92 280 ALA A CA 1
ATOM 2234 C C . ALA A 1 304 ? 15.133 42.269 25.793 1.00 16.71 280 ALA A C 1
ATOM 2235 O O . ALA A 1 304 ? 16.072 41.943 26.535 1.00 17.20 280 ALA A O 1
ATOM 2237 N N . LEU A 1 305 ? 13.897 41.816 25.977 1.00 16.46 281 LEU A N 1
ATOM 2238 C CA . LEU A 1 305 ? 13.569 41.015 27.153 1.00 17.11 281 LEU A CA 1
ATOM 2239 C C . LEU A 1 305 ? 14.287 39.670 27.230 1.00 17.07 281 LEU A C 1
ATOM 2240 O O . LEU A 1 305 ? 14.565 39.181 28.324 1.00 17.52 281 LEU A O 1
ATOM 2245 N N . THR A 1 306 ? 14.583 39.097 26.073 1.00 16.06 282 THR A N 1
ATOM 2246 C CA . THR A 1 306 ? 15.217 37.800 25.985 1.00 16.16 282 THR A CA 1
ATOM 2247 C C . THR A 1 306 ? 16.563 37.781 25.219 1.00 15.20 282 THR A C 1
ATOM 2248 O O . THR A 1 306 ? 17.254 36.766 25.287 1.00 14.57 282 THR A O 1
ATOM 2252 N N . LYS A 1 307 ? 16.946 38.869 24.523 1.00 14.70 283 LYS A N 1
ATOM 2253 C CA . LYS A 1 307 ? 18.228 38.880 23.782 1.00 15.18 283 LYS A CA 1
ATOM 2254 C C . LYS A 1 307 ? 19.350 39.430 24.642 1.00 14.73 283 LYS A C 1
ATOM 2255 O O . LYS A 1 307 ? 20.533 39.118 24.421 1.00 13.42 283 LYS A O 1
ATOM 2261 N N . HIS A 1 308 ? 18.968 40.307 25.565 1.00 13.89 284 HIS A N 1
ATOM 2262 C CA . HIS A 1 308 ? 19.888 40.885 26.491 1.00 14.66 284 HIS A CA 1
ATOM 2263 C C . HIS A 1 308 ? 19.648 40.276 27.859 1.00 14.75 284 HIS A C 1
ATOM 2264 O O . HIS A 1 308 ? 18.622 39.592 28.086 1.00 15.60 284 HIS A O 1
ATOM 2271 N N . LEU A 1 309 ? 20.577 40.536 28.765 1.00 14.61 285 LEU A N 1
ATOM 2272 C CA . LEU A 1 309 ? 20.429 40.047 30.143 1.00 14.82 285 LEU A CA 1
ATOM 2273 C C . LEU A 1 309 ? 21.123 40.902 31.161 1.00 15.17 285 LEU A C 1
ATOM 2274 O O . LEU A 1 309 ? 22.318 41.258 31.021 1.00 14.85 285 LEU A O 1
ATOM 2279 N N . LYS A 1 310 ? 20.360 41.262 32.180 1.00 15.11 286 LYS A N 1
ATOM 2280 C CA . LYS A 1 310 ? 20.887 41.974 33.325 1.00 16.37 286 LYS A CA 1
ATOM 2281 C C . LYS A 1 310 ? 20.593 40.970 34.423 1.00 16.10 286 LYS A C 1
ATOM 2282 O O . LYS A 1 310 ? 19.443 40.842 34.869 1.00 15.78 286 LYS A O 1
ATOM 2288 N N . ALA A 1 311 ? 21.609 40.188 34.784 1.00 15.90 287 ALA A N 1
ATOM 2289 C CA . ALA A 1 311 ? 21.466 39.169 35.814 1.00 17.66 287 ALA A CA 1
ATOM 2290 C C . ALA A 1 311 ? 21.175 39.802 37.162 1.00 18.76 287 ALA A C 1
ATOM 2291 O O . ALA A 1 311 ? 21.748 40.822 37.492 1.00 19.56 287 ALA A O 1
ATOM 2293 N N . LEU A 1 312 ? 20.293 39.167 37.930 1.00 19.89 288 LEU A N 1
ATOM 2294 C CA . LEU A 1 312 ? 19.952 39.617 39.265 1.00 21.70 288 LEU A CA 1
ATOM 2295 C C . LEU A 1 312 ? 21.183 39.281 40.152 1.00 23.04 288 LEU A C 1
ATOM 2296 O O . LEU A 1 312 ? 21.769 38.175 40.107 1.00 22.75 288 LEU A O 1
ATOM 2301 N N . ASP A 1 313 ? 21.617 40.243 40.944 1.00 24.02 289 ASP A N 1
ATOM 2302 C CA . ASP A 1 313 ? 22.791 40.033 41.770 1.00 25.49 289 ASP A CA 1
ATOM 2303 C C . ASP A 1 313 ? 22.441 39.178 43.006 1.00 26.32 289 ASP A C 1
ATOM 2304 O O . ASP A 1 313 ? 21.644 39.591 43.875 1.00 26.80 289 ASP A O 1
ATOM 2309 N N . LEU A 1 314 ? 23.036 37.986 43.061 1.00 25.55 290 LEU A N 1
ATOM 2310 C CA . LEU A 1 314 ? 22.794 37.062 44.149 1.00 26.74 290 LEU A CA 1
ATOM 2311 C C . LEU A 1 314 ? 24.056 36.842 44.944 1.00 28.66 290 LEU A C 1
ATOM 2312 O O . LEU A 1 314 ? 25.168 37.089 44.480 1.00 27.81 290 LEU A O 1
ATOM 2317 N N . SER A 1 315 ? 23.864 36.306 46.139 1.00 31.17 291 SER A N 1
ATOM 2318 C CA . SER A 1 315 ? 24.950 36.034 47.035 1.00 33.50 291 SER A CA 1
ATOM 2319 C C . SER A 1 315 ? 24.587 34.801 47.866 1.00 34.97 291 SER A C 1
ATOM 2320 O O . SER A 1 315 ? 23.422 34.602 48.200 1.00 34.43 291 SER A O 1
ATOM 2323 N N . MET A 1 316 ? 25.562 33.934 48.126 1.00 37.52 292 MET A N 1
ATOM 2324 C CA . MET A 1 316 ? 25.315 32.740 48.946 1.00 40.26 292 MET A CA 1
ATOM 2325 C C . MET A 1 316 ? 26.092 32.838 50.236 1.00 42.25 292 MET A C 1
ATOM 2326 O O . MET A 1 316 ? 27.295 33.039 50.241 1.00 42.71 292 MET A O 1
ATOM 2331 N N . ARG A 1 317 ? 25.368 32.676 51.333 1.00 44.07 293 ARG A N 1
ATOM 2332 C CA . ARG A 1 317 ? 25.930 32.773 52.645 1.00 46.43 293 ARG A CA 1
ATOM 2333 C C . ARG A 1 317 ? 25.888 31.435 53.376 1.00 47.33 293 ARG A C 1
ATOM 2334 O O . ARG A 1 317 ? 24.827 30.840 53.536 1.00 46.79 293 ARG A O 1
ATOM 2342 N N . PHE A 1 318 ? 27.052 30.951 53.791 1.00 48.65 294 PHE A N 1
ATOM 2343 C CA . PHE A 1 318 ? 27.122 29.718 54.560 1.00 50.52 294 PHE A CA 1
ATOM 2344 C C . PHE A 1 318 ? 26.938 30.057 56.034 1.00 53.21 294 PHE A C 1
ATOM 2345 O O . PHE A 1 318 ? 27.676 30.865 56.581 1.00 54.08 294 PHE A O 1
ATOM 2353 N N . LYS A 1 319 ? 25.918 29.478 56.658 1.00 55.20 295 LYS A N 1
ATOM 2354 C CA . LYS A 1 319 ? 25.660 29.710 58.073 1.00 58.30 295 LYS A CA 1
ATOM 2355 C C . LYS A 1 319 ? 26.644 28.842 58.834 1.00 59.60 295 LYS A C 1
ATOM 2356 O O . LYS A 1 319 ? 27.294 29.309 59.772 1.00 61.18 295 LYS A O 1
ATOM 2362 N N . SER A 1 320 ? 26.755 27.580 58.427 1.00 59.41 296 SER A N 1
ATOM 2363 C CA . SER A 1 320 ? 27.733 26.666 59.012 1.00 60.60 296 SER A CA 1
ATOM 2364 C C . SER A 1 320 ? 28.669 26.342 57.846 1.00 59.03 296 SER A C 1
ATOM 2365 O O . SER A 1 320 ? 29.658 27.040 57.587 1.00 58.76 296 SER A O 1
ATOM 2369 N N . SER B 1 22 ? 58.217 34.469 36.320 1.00 41.13 -2 SER B N 1
ATOM 2370 C CA . SER B 1 22 ? 57.438 35.069 37.447 1.00 40.50 -2 SER B CA 1
ATOM 2371 C C . SER B 1 22 ? 56.038 34.444 37.519 1.00 39.14 -2 SER B C 1
ATOM 2372 O O . SER B 1 22 ? 55.526 33.894 36.535 1.00 37.78 -2 SER B O 1
ATOM 2375 N N . ASN B 1 23 ? 55.400 34.553 38.677 1.00 38.88 -1 ASN B N 1
ATOM 2376 C CA . ASN B 1 23 ? 54.050 34.005 38.821 1.00 37.59 -1 ASN B CA 1
ATOM 2377 C C . ASN B 1 23 ? 53.008 34.674 37.910 1.00 36.18 -1 ASN B C 1
ATOM 2378 O O . ASN B 1 23 ? 52.150 33.984 37.354 1.00 34.49 -1 ASN B O 1
ATOM 2383 N N . ALA B 1 24 ? 53.091 35.992 37.727 1.00 35.93 0 ALA B N 1
ATOM 2384 C CA . ALA B 1 24 ? 52.148 36.689 36.835 1.00 35.08 0 ALA B CA 1
ATOM 2385 C C . ALA B 1 24 ? 52.242 36.122 35.396 1.00 34.91 0 ALA B C 1
ATOM 2386 O O . ALA B 1 24 ? 51.213 35.915 34.750 1.00 34.13 0 ALA B O 1
ATOM 2388 N N A MET B 1 25 ? 53.460 35.896 34.895 0.50 35.82 1 MET B N 1
ATOM 2389 N N B MET B 1 25 ? 53.474 35.889 34.925 0.50 36.08 1 MET B N 1
ATOM 2390 C CA A MET B 1 25 ? 53.632 35.334 33.552 0.50 35.70 1 MET B CA 1
ATOM 2391 C CA B MET B 1 25 ? 53.721 35.322 33.599 0.50 36.21 1 MET B CA 1
ATOM 2392 C C A MET B 1 25 ? 53.192 33.868 33.520 0.50 35.17 1 MET B C 1
ATOM 2393 C C B MET B 1 25 ? 53.197 33.888 33.535 0.50 35.42 1 MET B C 1
ATOM 2394 O O A MET B 1 25 ? 52.731 33.378 32.485 0.50 33.99 1 MET B O 1
ATOM 2395 O O B MET B 1 25 ? 52.684 33.445 32.505 0.50 34.18 1 MET B O 1
ATOM 2404 N N . LYS B 1 26 ? 53.360 33.162 34.640 1.00 35.43 2 LYS B N 1
ATOM 2405 C CA . LYS B 1 26 ? 52.920 31.765 34.728 1.00 35.13 2 LYS B CA 1
ATOM 2406 C C . LYS B 1 26 ? 51.394 31.670 34.534 1.00 32.70 2 LYS B C 1
ATOM 2407 O O . LYS B 1 26 ? 50.899 30.710 33.918 1.00 31.35 2 LYS B O 1
ATOM 2413 N N A GLU B 1 27 ? 50.648 32.653 35.050 0.50 31.75 3 GLU B N 1
ATOM 2414 N N B GLU B 1 27 ? 50.662 32.669 35.030 0.50 31.71 3 GLU B N 1
ATOM 2415 C CA A GLU B 1 27 ? 49.186 32.663 34.885 0.50 30.43 3 GLU B CA 1
ATOM 2416 C CA B GLU B 1 27 ? 49.205 32.700 34.878 0.50 30.36 3 GLU B CA 1
ATOM 2417 C C A GLU B 1 27 ? 48.803 32.836 33.409 0.50 29.30 3 GLU B C 1
ATOM 2418 C C B GLU B 1 27 ? 48.799 32.857 33.416 0.50 29.26 3 GLU B C 1
ATOM 2419 O O A GLU B 1 27 ? 47.788 32.292 32.970 0.50 28.37 3 GLU B O 1
ATOM 2420 O O B GLU B 1 27 ? 47.773 32.320 32.992 0.50 28.33 3 GLU B O 1
ATOM 2431 N N . THR B 1 28 ? 49.606 33.593 32.651 1.00 29.44 4 THR B N 1
ATOM 2432 C CA . THR B 1 28 ? 49.341 33.788 31.213 1.00 28.68 4 THR B CA 1
ATOM 2433 C C . THR B 1 28 ? 49.447 32.393 30.551 1.00 27.76 4 THR B C 1
ATOM 2434 O O . THR B 1 28 ? 48.671 32.058 29.668 1.00 26.46 4 THR B O 1
ATOM 2438 N N . HIS B 1 29 ? 50.389 31.579 31.017 1.00 28.55 5 HIS B N 1
ATOM 2439 C CA . HIS B 1 29 ? 50.550 30.214 30.513 1.00 29.36 5 HIS B CA 1
ATOM 2440 C C . HIS B 1 29 ? 49.325 29.361 30.916 1.00 27.60 5 HIS B C 1
ATOM 2441 O O . HIS B 1 29 ? 48.803 28.597 30.089 1.00 27.52 5 HIS B O 1
ATOM 2448 N N . ASN B 1 30 ? 48.857 29.487 32.168 1.00 26.99 6 ASN B N 1
ATOM 2449 C CA . ASN B 1 30 ? 47.634 28.759 32.613 1.00 26.16 6 ASN B CA 1
ATOM 2450 C C . ASN B 1 30 ? 46.416 29.145 31.743 1.00 25.05 6 ASN B C 1
ATOM 2451 O O . ASN B 1 30 ? 45.583 28.299 31.361 1.00 23.38 6 ASN B O 1
ATOM 2456 N N . SER B 1 31 ? 46.307 30.439 31.455 1.00 24.93 7 SER B N 1
ATOM 2457 C CA . SER B 1 31 ? 45.230 30.944 30.623 1.00 25.27 7 SER B CA 1
ATOM 2458 C C . SER B 1 31 ? 45.288 30.347 29.225 1.00 25.79 7 SER B C 1
ATOM 2459 O O . SER B 1 31 ? 44.241 30.023 28.661 1.00 24.96 7 SER B O 1
ATOM 2462 N N . GLN B 1 32 ? 46.492 30.170 28.677 1.00 27.59 8 GLN B N 1
ATOM 2463 C CA . GLN B 1 32 ? 46.592 29.568 27.344 1.00 29.17 8 GLN B CA 1
ATOM 2464 C C . GLN B 1 32 ? 46.282 28.067 27.377 1.00 29.02 8 GLN B C 1
ATOM 2465 O O . GLN B 1 32 ? 45.680 27.547 26.429 1.00 28.25 8 GLN B O 1
ATOM 2471 N N . ASP B 1 33 ? 46.643 27.390 28.478 1.00 28.69 9 ASP B N 1
ATOM 2472 C CA . ASP B 1 33 ? 46.341 25.961 28.638 1.00 28.55 9 ASP B CA 1
ATOM 2473 C C . ASP B 1 33 ? 44.826 25.768 28.668 1.00 26.21 9 ASP B C 1
ATOM 2474 O O . ASP B 1 33 ? 44.303 24.828 28.091 1.00 25.16 9 ASP B O 1
ATOM 2479 N N . ARG B 1 34 ? 44.137 26.642 29.389 1.00 25.19 10 ARG B N 1
ATOM 2480 C CA . ARG B 1 34 ? 42.674 26.600 29.460 1.00 24.27 10 ARG B CA 1
ATOM 2481 C C . ARG B 1 34 ? 42.029 26.867 28.103 1.00 23.69 10 ARG B C 1
ATOM 2482 O O . ARG B 1 34 ? 41.019 26.239 27.759 1.00 22.47 10 ARG B O 1
ATOM 2490 N N . LEU B 1 35 ? 42.576 27.815 27.345 1.00 24.14 11 LEU B N 1
ATOM 2491 C CA . LEU B 1 35 ? 42.013 28.117 26.017 1.00 24.96 11 LEU B CA 1
ATOM 2492 C C . LEU B 1 35 ? 42.222 26.897 25.101 1.00 25.50 11 LEU B C 1
ATOM 2493 O O . LEU B 1 35 ? 41.361 26.579 24.292 1.00 24.63 11 LEU B O 1
ATOM 2498 N N . ALA B 1 36 ? 43.345 26.198 25.285 1.00 26.12 12 ALA B N 1
ATOM 2499 C CA . ALA B 1 36 ? 43.663 24.981 24.537 1.00 27.43 12 ALA B CA 1
ATOM 2500 C C . ALA B 1 36 ? 42.639 23.866 24.830 1.00 27.31 12 ALA B C 1
ATOM 2501 O O . ALA B 1 36 ? 42.138 23.229 23.900 1.00 26.44 12 ALA B O 1
ATOM 2503 N N . TYR B 1 37 ? 42.355 23.626 26.118 1.00 27.08 13 TYR B N 1
ATOM 2504 C CA . TYR B 1 37 ? 41.361 22.631 26.541 1.00 27.88 13 TYR B CA 1
ATOM 2505 C C . TYR B 1 37 ? 40.004 22.990 25.926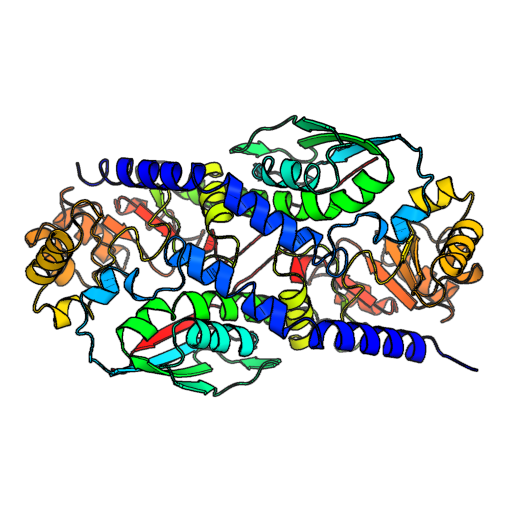 1.00 27.09 13 TYR B C 1
ATOM 2506 O O . TYR B 1 37 ? 39.247 22.137 25.460 1.00 26.52 13 TYR B O 1
ATOM 2515 N N . LEU B 1 38 ? 39.732 24.282 25.916 1.00 26.54 14 LEU B N 1
ATOM 2516 C CA . LEU B 1 38 ? 38.499 24.831 25.425 1.00 27.47 14 LEU B CA 1
ATOM 2517 C C . LEU B 1 38 ? 38.356 24.582 23.924 1.00 27.25 14 LEU B C 1
ATOM 2518 O O . LEU B 1 38 ? 37.340 24.074 23.477 1.00 26.00 14 LEU B O 1
ATOM 2523 N N . LYS B 1 39 ? 39.394 24.899 23.157 1.00 27.97 15 LYS B N 1
ATOM 2524 C CA . LYS B 1 39 ? 39.351 24.696 21.704 1.00 28.93 15 LYS B CA 1
ATOM 2525 C C . LYS B 1 39 ? 39.157 23.207 21.354 1.00 29.16 15 LYS B C 1
ATOM 2526 O O . LYS B 1 39 ? 38.506 22.882 20.373 1.00 29.19 15 LYS B O 1
ATOM 2532 N N . GLN B 1 40 ? 39.705 22.332 22.186 1.00 29.30 16 GLN B N 1
ATOM 2533 C CA . GLN B 1 40 ? 39.601 20.889 22.037 1.00 30.13 16 GLN B CA 1
ATOM 2534 C C . GLN B 1 40 ? 38.175 20.370 22.269 1.00 28.60 16 GLN B C 1
ATOM 2535 O O . GLN B 1 40 ? 37.728 19.410 21.634 1.00 28.91 16 GLN B O 1
ATOM 2541 N N A GLN B 1 41 ? 37.470 21.017 23.190 0.50 26.69 17 GLN B N 1
ATOM 2542 N N B GLN B 1 41 ? 37.466 21.029 23.172 0.50 26.94 17 GLN B N 1
ATOM 2543 C CA A GLN B 1 41 ? 36.097 20.662 23.555 0.50 25.52 17 GLN B CA 1
ATOM 2544 C CA B GLN B 1 41 ? 36.108 20.651 23.532 0.50 26.01 17 GLN B CA 1
ATOM 2545 C C A GLN B 1 41 ? 35.018 21.406 22.749 0.50 23.60 17 GLN B C 1
ATOM 2546 C C B GLN B 1 41 ? 35.022 21.400 22.740 0.50 23.87 17 GLN B C 1
ATOM 2547 O O A GLN B 1 41 ? 33.849 20.981 22.726 0.50 22.75 17 GLN B O 1
ATOM 2548 O O B GLN B 1 41 ? 33.853 20.974 22.720 0.50 23.03 17 GLN B O 1
ATOM 2559 N N . LEU B 1 42 ? 35.396 22.507 22.097 1.00 22.10 18 LEU B N 1
ATOM 2560 C CA . LEU B 1 42 ? 34.431 23.321 21.334 1.00 20.87 18 LEU B CA 1
ATOM 2561 C C . LEU B 1 42 ? 33.589 22.625 20.250 1.00 19.50 18 LEU B C 1
ATOM 2562 O O . LEU B 1 42 ? 32.402 22.842 20.215 1.00 18.35 18 LEU B O 1
ATOM 2567 N N . PRO B 1 43 ? 34.194 21.795 19.383 1.00 20.29 19 PRO B N 1
ATOM 2568 C CA . PRO B 1 43 ? 33.372 21.135 18.357 1.00 19.85 19 PRO B CA 1
ATOM 2569 C C . PRO B 1 43 ? 32.147 20.447 18.954 1.00 19.29 19 PRO B C 1
ATOM 2570 O O . PRO B 1 43 ? 31.024 20.633 18.448 1.00 19.42 19 PRO B O 1
ATOM 2574 N N . ALA B 1 44 ? 32.357 19.685 20.023 1.00 18.29 20 ALA B N 1
ATOM 2575 C CA . ALA B 1 44 ? 31.267 18.983 20.705 1.00 18.10 20 ALA B CA 1
ATOM 2576 C C . ALA B 1 44 ? 30.301 19.951 21.358 1.00 16.41 20 ALA B C 1
ATOM 2577 O O . ALA B 1 44 ? 29.093 19.759 21.233 1.00 15.44 20 ALA B O 1
ATOM 2579 N N . ASP B 1 45 ? 30.809 20.988 22.027 1.00 15.06 21 ASP B N 1
ATOM 2580 C CA . ASP B 1 45 ? 29.956 21.999 22.663 1.00 14.80 21 ASP B CA 1
ATOM 2581 C C . ASP B 1 45 ? 29.167 22.790 21.610 1.00 14.41 21 ASP B C 1
ATOM 2582 O O . ASP B 1 45 ? 28.004 23.147 21.840 1.00 13.46 21 ASP B O 1
ATOM 2587 N N . ILE B 1 46 ? 29.802 23.098 20.484 1.00 13.63 22 ILE B N 1
ATOM 2588 C CA . ILE B 1 46 ? 29.108 23.812 19.415 1.00 13.58 22 ILE B CA 1
ATOM 2589 C C . ILE B 1 46 ? 27.921 22.985 18.885 1.00 14.48 22 ILE B C 1
ATOM 2590 O O . ILE B 1 46 ? 26.781 23.478 18.807 1.00 13.80 22 ILE B O 1
ATOM 2595 N N . THR B 1 47 ? 28.183 21.714 18.595 1.00 15.24 23 THR B N 1
ATOM 2596 C CA . THR B 1 47 ? 27.152 20.802 18.121 1.00 16.48 23 THR B CA 1
ATOM 2597 C C . THR B 1 47 ? 26.018 20.696 19.135 1.00 16.65 23 THR B C 1
ATOM 2598 O O . THR B 1 47 ? 24.854 20.807 18.761 1.00 14.89 23 THR B O 1
ATOM 2602 N N . ARG B 1 48 ? 26.348 20.495 20.411 1.00 17.08 24 ARG B N 1
ATOM 2603 C CA . ARG B 1 48 ? 25.320 20.416 21.447 1.00 18.11 24 ARG B CA 1
ATOM 2604 C C . ARG B 1 48 ? 24.418 21.672 21.518 1.00 16.56 24 ARG B C 1
ATOM 2605 O O . ARG B 1 48 ? 23.191 21.555 21.489 1.00 15.34 24 ARG B O 1
ATOM 2613 N N . SER B 1 49 ? 24.991 22.867 21.610 1.00 15.65 25 SER B N 1
ATOM 2614 C CA . SER B 1 49 ? 24.169 24.060 21.704 1.00 15.83 25 SER B CA 1
ATOM 2615 C C . SER B 1 49 ? 23.335 24.280 20.475 1.00 14.96 25 SER B C 1
ATOM 2616 O O . SER B 1 49 ? 22.178 24.702 20.592 1.00 15.37 25 SER B O 1
ATOM 2619 N N . VAL B 1 50 ? 23.906 24.025 19.312 1.00 14.18 26 VAL B N 1
ATOM 2620 C CA . VAL B 1 50 ? 23.188 24.226 18.071 1.00 14.65 26 VAL B CA 1
ATOM 2621 C C . VAL B 1 50 ? 21.993 23.301 17.930 1.00 15.22 26 VAL B C 1
ATOM 2622 O O . VAL B 1 50 ? 20.916 23.745 17.538 1.00 15.42 26 VAL B O 1
ATOM 2626 N N . ILE B 1 51 ? 22.165 22.032 18.270 1.00 16.20 27 ILE B N 1
ATOM 2627 C CA . ILE B 1 51 ? 21.057 21.078 18.208 1.00 17.58 27 ILE B CA 1
ATOM 2628 C C . ILE B 1 51 ? 19.924 21.483 19.159 1.00 17.43 27 ILE B C 1
ATOM 2629 O O . ILE B 1 51 ? 18.732 21.459 18.802 1.00 16.94 27 ILE B O 1
ATOM 2634 N N . ASP B 1 52 ? 20.292 21.841 20.378 1.00 16.37 28 ASP B N 1
ATOM 2635 C CA . ASP B 1 52 ? 19.292 22.235 21.332 1.00 17.37 28 ASP B CA 1
ATOM 2636 C C . ASP B 1 52 ? 18.544 23.500 20.878 1.00 17.06 28 ASP B C 1
ATOM 2637 O O . ASP B 1 52 ? 17.352 23.605 21.088 1.00 16.52 28 ASP B O 1
ATOM 2642 N N . THR B 1 53 ? 19.248 24.405 20.213 1.00 16.34 29 THR B N 1
ATOM 2643 C CA . THR B 1 53 ? 18.666 25.667 19.764 1.00 17.22 29 THR B CA 1
ATOM 2644 C C . THR B 1 53 ? 17.729 25.420 18.601 1.00 17.15 29 THR B C 1
ATOM 2645 O O . THR B 1 53 ? 16.596 25.900 18.618 1.00 16.94 29 THR B O 1
ATOM 2649 N N . LEU B 1 54 ? 18.167 24.615 17.624 1.00 17.98 30 LEU B N 1
ATOM 2650 C CA . LEU B 1 54 ? 17.313 24.291 16.473 1.00 18.15 30 LEU B CA 1
ATOM 2651 C C . LEU B 1 54 ? 16.098 23.510 16.946 1.00 19.06 30 LEU B C 1
ATOM 2652 O O . LEU B 1 54 ? 14.963 23.761 16.505 1.00 19.48 30 LEU B O 1
ATOM 2657 N N . LYS B 1 55 ? 16.309 22.556 17.844 1.00 19.40 31 LYS B N 1
ATOM 2658 C CA . LYS B 1 55 ? 15.193 21.788 18.367 1.00 20.95 31 LYS B CA 1
ATOM 2659 C C . LYS B 1 55 ? 14.128 22.660 19.004 1.00 21.35 31 LYS B C 1
ATOM 2660 O O . LYS B 1 55 ? 12.934 22.444 18.739 1.00 21.84 31 LYS B O 1
ATOM 2666 N N A GLU B 1 56 ? 14.534 23.604 19.850 0.50 20.97 32 GLU B N 1
ATOM 2667 N N B GLU B 1 56 ? 14.541 23.613 19.841 0.50 20.77 32 GLU B N 1
ATOM 2668 C CA A GLU B 1 56 ? 13.580 24.498 20.499 0.50 22.04 32 GLU B CA 1
ATOM 2669 C CA B GLU B 1 56 ? 13.608 24.513 20.530 0.50 21.66 32 GLU B CA 1
ATOM 2670 C C A GLU B 1 56 ? 12.785 25.268 19.440 0.50 22.09 32 GLU B C 1
ATOM 2671 C C B GLU B 1 56 ? 12.827 25.365 19.513 0.50 21.86 32 GLU B C 1
ATOM 2672 O O A GLU B 1 56 ? 11.558 25.326 19.499 0.50 23.06 32 GLU B O 1
ATOM 2673 O O B GLU B 1 56 ? 11.649 25.635 19.716 0.50 22.85 32 GLU B O 1
ATOM 2684 N N . ASP B 1 57 ? 13.473 25.772 18.423 1.00 21.26 33 ASP B N 1
ATOM 2685 C CA . ASP B 1 57 ? 12.810 26.575 17.386 1.00 21.52 33 ASP B CA 1
ATOM 2686 C C . ASP B 1 57 ? 11.866 25.781 16.492 1.00 21.84 33 ASP B C 1
ATOM 2687 O O . ASP B 1 57 ? 10.886 26.335 16.014 1.00 21.61 33 ASP B O 1
ATOM 2692 N N . LEU B 1 58 ? 12.220 24.523 16.205 1.00 21.33 34 LEU B N 1
ATOM 2693 C CA . LEU B 1 58 ? 11.449 23.647 15.334 1.00 22.46 34 LEU B CA 1
ATOM 2694 C C . LEU B 1 58 ? 10.396 22.828 16.073 1.00 23.62 34 LEU B C 1
ATOM 2695 O O . LEU B 1 58 ? 9.631 22.106 15.446 1.00 24.00 34 LEU B O 1
ATOM 2700 N N . GLY B 1 59 ? 10.355 22.924 17.397 1.00 24.23 35 GLY B N 1
ATOM 2701 C CA . GLY B 1 59 ? 9.354 22.191 18.161 1.00 26.16 35 GLY B CA 1
ATOM 2702 C C . GLY B 1 59 ? 9.678 20.741 18.498 1.00 27.42 35 GLY B C 1
ATOM 2703 O O . GLY B 1 59 ? 8.822 19.881 18.428 1.00 26.88 35 GLY B O 1
ATOM 2704 N N . GLY B 1 60 ? 10.919 20.470 18.866 1.00 28.21 36 GLY B N 1
ATOM 2705 C CA . GLY B 1 60 ? 11.333 19.108 19.272 1.00 29.77 36 GLY B CA 1
ATOM 2706 C C . GLY B 1 60 ? 11.897 18.201 18.195 1.00 31.34 36 GLY B C 1
ATOM 2707 O O . GLY B 1 60 ? 12.109 17.009 18.443 1.00 32.71 36 GLY B O 1
ATOM 2708 N N . THR B 1 61 ? 12.154 18.759 17.010 1.00 31.21 37 THR B N 1
ATOM 2709 C CA . THR B 1 61 ? 12.682 17.990 15.894 1.00 31.61 37 THR B CA 1
ATOM 2710 C C . THR B 1 61 ? 13.785 18.774 15.212 1.00 30.56 37 THR B C 1
ATOM 2711 O O . THR B 1 61 ? 13.912 19.981 15.426 1.00 30.07 37 THR B O 1
ATOM 2715 N N . LEU B 1 62 ? 14.614 18.095 14.427 1.00 30.71 38 LEU B N 1
ATOM 2716 C CA . LEU B 1 62 ? 15.664 18.767 13.660 1.00 30.57 38 LEU B CA 1
ATOM 2717 C C . LEU B 1 62 ? 15.242 18.873 12.184 1.00 30.89 38 LEU B C 1
ATOM 2718 O O . LEU B 1 62 ? 16.021 19.290 11.335 1.00 31.97 38 LEU B O 1
ATOM 2723 N N . ASP B 1 63 ? 14.001 18.530 11.878 1.00 31.33 39 ASP B N 1
ATOM 2724 C CA . ASP B 1 63 ? 13.517 18.605 10.499 1.00 31.70 39 ASP B CA 1
ATOM 2725 C C . ASP B 1 63 ? 13.119 20.046 10.146 1.00 30.22 39 ASP B C 1
ATOM 2726 O O . ASP B 1 63 ? 12.147 20.576 10.690 1.00 29.38 39 ASP B O 1
ATOM 2731 N N . PRO B 1 64 ? 13.845 20.670 9.204 1.00 29.50 40 PRO B N 1
ATOM 2732 C CA . PRO B 1 64 ? 13.522 22.037 8.820 1.00 28.96 40 PRO B CA 1
ATOM 2733 C C . PRO B 1 64 ? 12.153 22.234 8.181 1.00 29.43 40 PRO B C 1
ATOM 2734 O O . PRO B 1 64 ? 11.708 23.379 8.071 1.00 28.87 40 PRO B O 1
ATOM 2738 N N . ALA B 1 65 ? 11.489 21.160 7.766 1.00 29.67 41 ALA B N 1
ATOM 2739 C CA . ALA B 1 65 ? 10.162 21.292 7.160 1.00 30.83 41 ALA B CA 1
ATOM 2740 C C . ALA B 1 65 ? 9.127 21.742 8.206 1.00 30.56 41 ALA B C 1
ATOM 2741 O O . ALA B 1 65 ? 8.017 22.115 7.861 1.00 30.41 41 ALA B O 1
ATOM 2743 N N . ALA B 1 66 ? 9.502 21.713 9.484 1.00 29.54 42 ALA B N 1
ATOM 2744 C CA . ALA B 1 66 ? 8.609 22.160 10.564 1.00 29.19 42 ALA B CA 1
ATOM 2745 C C . ALA B 1 66 ? 8.359 23.687 10.540 1.00 27.87 42 ALA B C 1
ATOM 2746 O O . ALA B 1 66 ? 7.451 24.160 11.222 1.00 27.97 42 ALA B O 1
ATOM 2748 N N . ASP B 1 67 ? 9.185 24.445 9.805 1.00 26.19 43 ASP B N 1
ATOM 2749 C CA . ASP B 1 67 ? 9.046 25.903 9.658 1.00 24.03 43 ASP B CA 1
ATOM 2750 C C . ASP B 1 67 ? 7.885 26.171 8.688 1.00 24.68 43 ASP B C 1
ATOM 2751 O O . ASP B 1 67 ? 8.034 26.155 7.446 1.00 23.60 43 ASP B O 1
ATOM 2756 N N . ILE B 1 68 ? 6.706 26.403 9.251 1.00 24.45 44 ILE B N 1
ATOM 2757 C CA . ILE B 1 68 ? 5.543 26.578 8.422 1.00 25.41 44 ILE B CA 1
ATOM 2758 C C . ILE B 1 68 ? 5.564 27.820 7.508 1.00 24.84 44 ILE B C 1
ATOM 2759 O O . ILE B 1 68 ? 5.157 27.717 6.353 1.00 24.13 44 ILE B O 1
ATOM 2764 N N . THR B 1 69 ? 6.087 28.952 7.978 1.00 23.56 45 THR B N 1
ATOM 2765 C CA . THR B 1 69 ? 6.095 30.17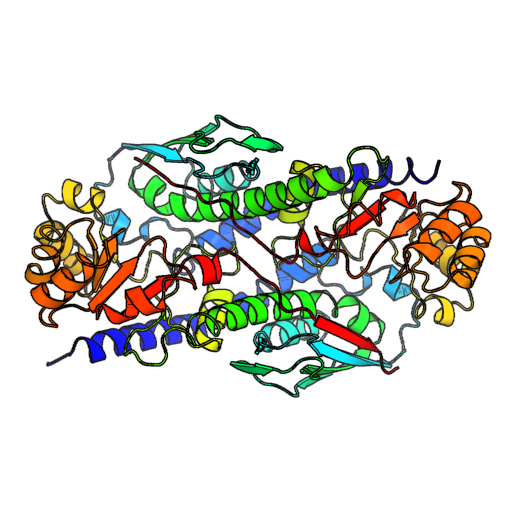7 7.142 1.00 24.63 45 THR B CA 1
ATOM 2766 C C . THR B 1 69 ? 7.040 30.015 5.955 1.00 25.31 45 THR B C 1
ATOM 2767 O O . THR B 1 69 ? 6.708 30.405 4.833 1.00 27.01 45 THR B O 1
ATOM 2771 N N . ALA B 1 70 ? 8.189 29.392 6.188 1.00 24.82 46 ALA B N 1
ATOM 2772 C CA . ALA B 1 70 ? 9.150 29.169 5.119 1.00 26.12 46 ALA B CA 1
ATOM 2773 C C . ALA B 1 70 ? 8.549 28.292 4.000 1.00 28.13 46 ALA B C 1
ATOM 2774 O O . ALA B 1 70 ? 8.945 28.395 2.837 1.00 29.63 46 ALA B O 1
ATOM 2776 N N . SER B 1 71 ? 7.561 27.461 4.334 1.00 30.42 47 SER B N 1
ATOM 2777 C CA . SER B 1 71 ? 6.939 26.602 3.338 1.00 32.24 47 SER B CA 1
ATOM 2778 C C . SER B 1 71 ? 6.093 27.377 2.325 1.00 33.80 47 SER B C 1
ATOM 2779 O O . SER B 1 71 ? 5.663 26.795 1.345 1.00 34.32 47 SER B O 1
ATOM 2782 N N . LEU B 1 72 ? 5.861 28.679 2.548 1.00 33.14 48 LEU B N 1
ATOM 2783 C CA . LEU B 1 72 ? 5.109 29.499 1.598 1.00 33.97 48 LEU B CA 1
ATOM 2784 C C . LEU B 1 72 ? 6.022 29.918 0.432 1.00 34.50 48 LEU B C 1
ATOM 2785 O O . LEU B 1 72 ? 5.555 30.507 -0.552 1.00 35.08 48 LEU B O 1
ATOM 2790 N N . ILE B 1 73 ? 7.325 29.650 0.564 1.00 33.12 49 ILE B N 1
ATOM 2791 C CA . ILE B 1 73 ? 8.308 29.968 -0.478 1.00 33.30 49 ILE B CA 1
ATOM 2792 C C . ILE B 1 73 ? 8.505 28.694 -1.314 1.00 34.42 49 ILE B C 1
ATOM 2793 O O . ILE B 1 73 ? 8.525 27.596 -0.759 1.00 34.41 49 ILE B O 1
ATOM 2798 N N . PRO B 1 74 ? 8.671 28.826 -2.640 1.00 36.11 50 PRO B N 1
ATOM 2799 C CA . PRO B 1 74 ? 8.865 27.605 -3.455 1.00 37.58 50 PRO B CA 1
ATOM 2800 C C . PRO B 1 74 ? 10.069 26.766 -3.017 1.00 37.13 50 PRO B C 1
ATOM 2801 O O . PRO B 1 74 ? 11.124 27.307 -2.690 1.00 36.33 50 PRO B O 1
ATOM 2805 N N . ALA B 1 75 ? 9.888 25.453 -2.987 1.00 38.21 51 ALA B N 1
ATOM 2806 C CA . ALA B 1 75 ? 10.932 24.517 -2.565 1.00 38.54 51 ALA B CA 1
ATOM 2807 C C . ALA B 1 75 ? 12.246 24.660 -3.332 1.00 38.89 51 ALA B C 1
ATOM 2808 O O . ALA B 1 75 ? 13.332 24.564 -2.737 1.00 38.11 51 ALA B O 1
ATOM 2810 N N . ASP B 1 76 ? 12.139 24.933 -4.627 1.00 39.96 52 ASP B N 1
ATOM 2811 C CA . ASP B 1 76 ? 13.309 25.067 -5.487 1.00 41.12 52 ASP B CA 1
ATOM 2812 C C . ASP B 1 76 ? 14.040 26.408 -5.480 1.00 40.31 52 ASP B C 1
ATOM 2813 O O . ASP B 1 76 ? 15.070 26.524 -6.139 1.00 40.68 52 ASP B O 1
ATOM 2818 N N . ARG B 1 77 ? 13.563 27.408 -4.739 1.00 39.24 53 ARG B N 1
ATOM 2819 C CA . ARG B 1 77 ? 14.244 28.701 -4.766 1.00 38.56 53 ARG B CA 1
ATOM 2820 C C . ARG B 1 77 ? 15.596 28.740 -4.055 1.00 36.82 53 ARG B C 1
ATOM 2821 O O . ARG B 1 77 ? 15.762 28.206 -2.955 1.00 36.15 53 ARG B O 1
ATOM 2829 N N . ILE B 1 78 ? 16.554 29.359 -4.736 1.00 36.37 54 ILE B N 1
ATOM 2830 C CA . ILE B 1 78 ? 17.893 29.556 -4.250 1.00 35.58 54 ILE B CA 1
ATOM 2831 C C . ILE B 1 78 ? 17.966 31.044 -4.016 1.00 35.12 54 ILE B C 1
ATOM 2832 O O . ILE B 1 78 ? 17.486 31.823 -4.827 1.00 35.92 54 ILE B O 1
ATOM 2837 N N . SER B 1 79 ? 18.517 31.432 -2.875 1.00 33.57 55 SER B N 1
ATOM 2838 C CA . SER B 1 79 ? 18.634 32.832 -2.534 1.00 33.13 55 SER B CA 1
ATOM 2839 C C . SER B 1 79 ? 19.984 33.129 -1.941 1.00 31.84 55 SER B C 1
ATOM 2840 O O . SER B 1 79 ? 20.758 32.226 -1.602 1.00 31.17 55 SER B O 1
ATOM 2843 N N . THR B 1 80 ? 20.266 34.414 -1.851 1.00 31.36 56 THR B N 1
ATOM 2844 C CA . THR B 1 80 ? 21.497 34.894 -1.264 1.00 31.02 56 THR B CA 1
ATOM 2845 C C . THR B 1 80 ? 21.120 35.956 -0.243 1.00 29.29 56 THR B C 1
ATOM 2846 O O . THR B 1 80 ? 20.272 36.792 -0.505 1.00 28.90 56 THR B O 1
ATOM 2850 N N . ALA B 1 81 ? 21.723 35.879 0.943 1.00 28.09 57 ALA B N 1
ATOM 2851 C CA . ALA B 1 81 ? 21.472 36.841 1.986 1.00 26.48 57 ALA B CA 1
ATOM 2852 C C . ALA B 1 81 ? 22.809 37.264 2.607 1.00 26.15 57 ALA B C 1
ATOM 2853 O O . ALA B 1 81 ? 23.848 36.611 2.420 1.00 25.64 57 ALA B O 1
ATOM 2855 N N . THR B 1 82 ? 22.784 38.414 3.263 1.00 25.19 58 THR B N 1
ATOM 2856 C CA . THR B 1 82 ? 23.950 38.945 3.933 1.00 25.12 58 THR B CA 1
ATOM 2857 C C . THR B 1 82 ? 23.539 39.264 5.365 1.00 23.13 58 THR B C 1
ATOM 2858 O O . THR B 1 82 ? 22.411 39.658 5.598 1.00 23.65 58 THR B O 1
ATOM 2862 N N . ILE B 1 83 ? 24.428 39.040 6.319 1.00 21.98 59 ILE B N 1
ATOM 2863 C CA . ILE B 1 83 ? 24.162 39.379 7.723 1.00 20.07 59 ILE B CA 1
ATOM 2864 C C . ILE B 1 83 ? 25.056 40.577 8.018 1.00 19.44 59 ILE B C 1
ATOM 2865 O O . ILE B 1 83 ? 26.272 40.516 7.752 1.00 19.69 59 ILE B O 1
ATOM 2870 N N A ILE B 1 84 ? 24.457 41.629 8.575 0.50 18.97 60 ILE B N 1
ATOM 2871 N N B ILE B 1 84 ? 24.489 41.661 8.548 0.50 18.92 60 ILE B N 1
ATOM 2872 C CA A ILE B 1 84 ? 25.136 42.874 8.892 0.50 19.26 60 ILE B CA 1
ATOM 2873 C CA B ILE B 1 84 ? 25.285 42.831 8.911 0.50 19.13 60 ILE B CA 1
ATOM 2874 C C A ILE B 1 84 ? 24.995 43.310 10.356 0.50 18.57 60 ILE B C 1
ATOM 2875 C C B ILE B 1 84 ? 25.077 43.204 10.375 0.50 18.48 60 ILE B C 1
ATOM 2876 O O A ILE B 1 84 ? 23.965 43.046 10.985 0.50 18.56 60 ILE B O 1
ATOM 2877 O O B ILE B 1 84 ? 24.103 42.790 11.016 0.50 18.52 60 ILE B O 1
ATOM 2886 N N . THR B 1 85 ? 26.021 43.979 10.890 1.00 18.40 61 THR B N 1
ATOM 2887 C CA . THR B 1 85 ? 25.962 44.498 12.246 1.00 17.36 61 THR B CA 1
ATOM 2888 C C . THR B 1 85 ? 25.595 45.977 12.125 1.00 18.58 61 THR B C 1
ATOM 2889 O O . THR B 1 85 ? 26.126 46.692 11.289 1.00 18.32 61 THR B O 1
ATOM 2893 N N . ARG B 1 86 ? 24.640 46.421 12.924 1.00 18.57 62 ARG B N 1
ATOM 2894 C CA . ARG B 1 86 ? 24.262 47.828 12.942 1.00 19.53 62 ARG B CA 1
ATOM 2895 C C . ARG B 1 86 ? 25.135 48.567 13.953 1.00 18.67 62 ARG B C 1
ATOM 2896 O O . ARG B 1 86 ? 25.177 49.789 13.960 1.00 18.66 62 ARG B O 1
ATOM 2904 N N . GLU B 1 87 ? 25.884 47.817 14.753 1.00 17.65 63 GLU B N 1
ATOM 2905 C CA . GLU B 1 87 ? 26.706 48.390 15.799 1.00 17.59 63 GLU B CA 1
ATOM 2906 C C . GLU B 1 87 ? 28.173 48.007 15.747 1.00 17.61 63 GLU B C 1
ATOM 2907 O O . GLU B 1 87 ? 28.535 46.964 15.199 1.00 17.26 63 GLU B O 1
ATOM 2913 N N . ALA B 1 88 ? 29.009 48.859 16.336 1.00 17.70 64 ALA B N 1
ATOM 2914 C CA . ALA B 1 88 ? 30.441 48.622 16.457 1.00 17.58 64 ALA B CA 1
ATOM 2915 C C . ALA B 1 88 ? 30.628 47.593 17.539 1.00 16.93 64 ALA B C 1
ATOM 2916 O O . ALA B 1 88 ? 29.761 47.428 18.416 1.00 17.02 64 ALA B O 1
ATOM 2918 N N . GLY B 1 89 ? 31.758 46.896 17.506 1.00 15.84 65 GLY B N 1
ATOM 2919 C CA . GLY B 1 89 ? 32.090 45.921 18.536 1.00 14.71 65 GLY B CA 1
ATOM 2920 C C . GLY B 1 89 ? 33.159 44.959 18.077 1.00 14.79 65 GLY B C 1
ATOM 2921 O O . GLY B 1 89 ? 34.024 45.320 17.262 1.00 15.48 65 GLY B O 1
ATOM 2922 N N . VAL B 1 90 ? 33.104 43.750 18.627 1.00 12.69 66 VAL B N 1
ATOM 2923 C CA . VAL B 1 90 ? 34.031 42.680 18.296 1.00 12.70 66 VAL B CA 1
ATOM 2924 C C . VAL B 1 90 ? 33.219 41.466 17.897 1.00 12.38 66 VAL B C 1
ATOM 2925 O O . VAL B 1 90 ? 32.269 41.098 18.588 1.00 11.50 66 VAL B O 1
ATOM 2929 N N . PHE B 1 91 ? 33.585 40.875 16.763 1.00 12.71 67 PHE B N 1
ATOM 2930 C CA . PHE B 1 91 ? 32.909 39.705 16.259 1.00 12.32 67 PHE B CA 1
ATOM 2931 C C . PHE B 1 91 ? 33.308 38.377 16.899 1.00 12.65 67 PHE B C 1
ATOM 2932 O O . PHE B 1 91 ? 34.488 38.130 17.196 1.00 12.39 67 PHE B O 1
ATOM 2940 N N . CYS B 1 92 ? 32.314 37.517 17.094 1.00 11.92 68 CYS B N 1
ATOM 2941 C CA . CYS B 1 92 ? 32.545 36.174 17.576 1.00 12.80 68 CYS B CA 1
ATOM 2942 C C . CYS B 1 92 ? 31.328 35.329 17.211 1.00 12.96 68 CYS B C 1
ATOM 2943 O O . CYS B 1 92 ? 30.196 35.814 17.246 1.00 13.14 68 CYS B O 1
ATOM 2946 N N . GLY B 1 93 ? 31.570 34.071 16.870 1.00 12.82 69 GLY B N 1
ATOM 2947 C CA . GLY B 1 93 ? 30.507 33.145 16.594 1.00 13.36 69 GLY B CA 1
ATOM 2948 C C . GLY B 1 93 ? 30.398 32.427 15.275 1.00 14.13 69 GLY B C 1
ATOM 2949 O O . GLY B 1 93 ? 29.453 31.662 15.078 1.00 14.75 69 GLY B O 1
ATOM 2950 N N A GLN B 1 94 ? 31.338 32.625 14.363 0.50 14.37 70 GLN B N 1
ATOM 2951 N N B GLN B 1 94 ? 31.378 32.630 14.409 0.50 14.60 70 GLN B N 1
ATOM 2952 C CA A GLN B 1 94 ? 31.224 31.981 13.060 0.50 15.04 70 GLN B CA 1
ATOM 2953 C CA B GLN B 1 94 ? 31.397 32.024 13.094 0.50 15.50 70 GLN B CA 1
ATOM 2954 C C A GLN B 1 94 ? 31.123 30.463 13.136 0.50 14.97 70 GLN B C 1
ATOM 2955 C C B GLN B 1 94 ? 31.225 30.502 13.094 0.50 15.25 70 GLN B C 1
ATOM 2956 O O A GLN B 1 94 ? 30.367 29.895 12.376 0.50 15.38 70 GLN B O 1
ATOM 2957 O O B GLN B 1 94 ? 30.515 29.983 12.256 0.50 15.34 70 GLN B O 1
ATOM 2968 N N . LEU B 1 95 ? 31.874 29.821 14.034 1.00 14.42 71 LEU B N 1
ATOM 2969 C CA . LEU B 1 95 ? 31.812 28.360 14.171 1.00 15.38 71 LEU B CA 1
ATOM 2970 C C . LEU B 1 95 ? 30.396 27.864 14.495 1.00 15.19 71 LEU B C 1
ATOM 2971 O O . LEU B 1 95 ? 29.960 26.839 13.970 1.00 15.19 71 LEU B O 1
ATOM 2976 N N . TRP B 1 96 ? 29.696 28.605 15.342 1.00 14.39 72 TRP B N 1
ATOM 2977 C CA . TRP B 1 96 ? 28.306 28.282 15.731 1.00 14.27 72 TRP B CA 1
ATOM 2978 C C . TRP B 1 96 ? 27.366 28.536 14.564 1.00 14.39 72 TRP B C 1
ATOM 2979 O O . TRP B 1 96 ? 26.502 27.710 14.287 1.00 14.19 72 TRP B O 1
ATOM 2990 N N . ALA B 1 97 ? 27.490 29.685 13.897 1.00 14.25 73 ALA B N 1
ATOM 2991 C CA . ALA B 1 97 ? 26.641 29.953 12.722 1.00 15.37 73 ALA B CA 1
ATOM 2992 C C . ALA B 1 97 ? 26.869 28.888 11.621 1.00 15.92 73 ALA B C 1
ATOM 2993 O O . ALA B 1 97 ? 25.918 28.473 10.946 1.00 15.84 73 ALA B O 1
ATOM 2995 N N . ASP B 1 98 ? 28.125 28.461 11.422 1.00 16.35 74 ASP B N 1
ATOM 2996 C CA . ASP B 1 98 ? 28.434 27.400 10.437 1.00 17.08 74 ASP B CA 1
ATOM 2997 C C . ASP B 1 98 ? 27.708 26.083 10.800 1.00 16.56 74 ASP B C 1
ATOM 2998 O O . ASP B 1 98 ? 27.137 25.392 9.935 1.00 16.59 74 ASP B O 1
ATOM 3003 N N . GLU B 1 99 ? 27.722 25.749 12.088 1.00 16.04 75 GLU B N 1
ATOM 3004 C CA . GLU B 1 99 ? 27.105 24.512 12.584 1.00 16.01 75 GLU B CA 1
ATOM 3005 C C . GLU B 1 99 ? 25.595 24.570 12.390 1.00 16.14 75 GLU B C 1
ATOM 3006 O O . GLU B 1 99 ? 25.002 23.551 12.050 1.00 16.26 75 GLU B O 1
ATOM 3012 N N . VAL B 1 100 ? 24.969 25.738 12.609 1.00 14.69 76 VAL B N 1
ATOM 3013 C CA . VAL B 1 100 ? 23.530 25.864 12.376 1.00 14.97 76 VAL B CA 1
ATOM 3014 C C . VAL B 1 100 ? 23.202 25.351 10.985 1.00 15.56 76 VAL B C 1
ATOM 3015 O O . VAL B 1 100 ? 22.354 24.485 10.812 1.00 15.24 76 VAL B O 1
ATOM 3019 N N . PHE B 1 101 ? 23.887 25.891 9.982 1.00 16.57 77 PHE B N 1
ATOM 3020 C CA . PHE B 1 101 ? 23.633 25.474 8.619 1.00 17.85 77 PHE B CA 1
ATOM 3021 C C . PHE B 1 101 ? 24.034 24.030 8.299 1.00 19.37 77 PHE B C 1
ATOM 3022 O O . PHE B 1 101 ? 23.411 23.410 7.424 1.00 20.81 77 PHE B O 1
ATOM 3030 N N A LYS B 1 102 ? 25.040 23.483 8.980 0.50 19.20 78 LYS B N 1
ATOM 3031 N N B LYS B 1 102 ? 25.037 23.510 9.007 0.50 19.06 78 LYS B N 1
ATOM 3032 C CA A LYS B 1 102 ? 25.387 22.098 8.729 0.50 20.38 78 LYS B CA 1
ATOM 3033 C CA B LYS B 1 102 ? 25.480 22.135 8.850 0.50 20.05 78 LYS B CA 1
ATOM 3034 C C A LYS B 1 102 ? 24.258 21.223 9.283 0.50 20.64 78 LYS B C 1
ATOM 3035 C C B LYS B 1 102 ? 24.344 21.216 9.322 0.50 20.50 78 LYS B C 1
ATOM 3036 O O A LYS B 1 102 ? 23.764 20.340 8.591 0.50 21.38 78 LYS B O 1
ATOM 3037 O O B LYS B 1 102 ? 23.926 20.314 8.607 0.50 21.35 78 LYS B O 1
ATOM 3048 N N . GLN B 1 103 ? 23.813 21.507 10.504 1.00 19.83 79 GLN B N 1
ATOM 3049 C CA . GLN B 1 103 ? 22.732 20.727 11.106 1.00 21.23 79 GLN B CA 1
ATOM 3050 C C . GLN B 1 103 ? 21.426 20.783 10.305 1.00 22.26 79 GLN B C 1
ATOM 3051 O O . GLN B 1 103 ? 20.654 19.849 10.347 1.00 22.81 79 GLN B O 1
ATOM 3057 N N . LEU B 1 104 ? 21.193 21.871 9.575 1.00 22.52 80 LEU B N 1
ATOM 3058 C CA . LEU B 1 104 ? 20.004 21.984 8.756 1.00 23.01 80 LEU B CA 1
ATOM 3059 C C . LEU B 1 104 ? 20.147 21.237 7.389 1.00 24.58 80 LEU B C 1
ATOM 3060 O O . LEU B 1 104 ? 19.252 21.292 6.566 1.00 25.18 80 LEU B O 1
ATOM 3065 N N . GLY B 1 105 ? 21.252 20.539 7.147 1.00 25.35 81 GLY B N 1
ATOM 3066 C CA . GLY B 1 105 ? 21.423 19.786 5.900 1.00 26.58 81 GLY B CA 1
ATOM 3067 C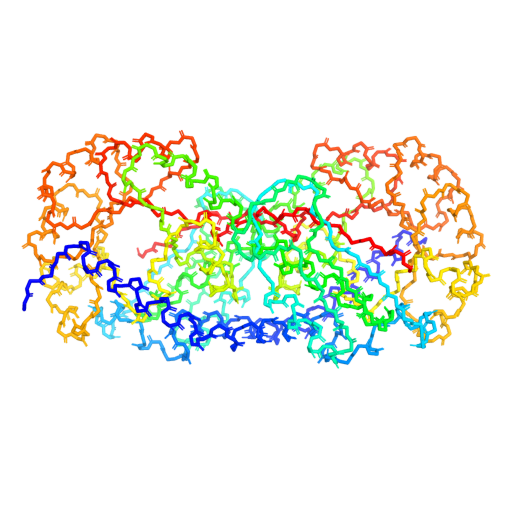 C . GLY B 1 105 ? 22.660 20.090 5.073 1.00 26.93 81 GLY B C 1
ATOM 3068 O O . GLY B 1 105 ? 22.984 19.355 4.138 1.00 28.06 81 GLY B O 1
ATOM 3069 N N . GLY B 1 106 ? 23.340 21.180 5.392 1.00 25.82 82 GLY B N 1
ATOM 3070 C CA . GLY B 1 106 ? 24.561 21.558 4.684 1.00 26.64 82 GLY B CA 1
ATOM 3071 C C . GLY B 1 106 ? 24.410 22.108 3.281 1.00 27.38 82 GLY B C 1
ATOM 3072 O O . GLY B 1 106 ? 25.386 22.203 2.551 1.00 28.59 82 GLY B O 1
ATOM 3073 N N . GLN B 1 107 ? 23.201 22.473 2.897 1.00 27.56 83 GLN B N 1
ATOM 3074 C CA . GLN B 1 107 ? 22.949 23.013 1.562 1.00 29.16 83 GLN B CA 1
ATOM 3075 C C . GLN B 1 107 ? 23.308 24.503 1.442 1.00 28.63 83 GLN B C 1
ATOM 3076 O O . GLN B 1 107 ? 23.511 25.010 0.334 1.00 29.63 83 GLN B O 1
ATOM 3082 N N . VAL B 1 108 ? 23.329 25.207 2.563 1.00 26.91 84 VAL B N 1
ATOM 3083 C CA . VAL B 1 108 ? 23.693 26.624 2.554 1.00 26.35 84 VAL B CA 1
ATOM 3084 C C . VAL B 1 108 ? 25.207 26.761 2.696 1.00 26.78 84 VAL B C 1
ATOM 3085 O O . VAL B 1 108 ? 25.793 26.051 3.477 1.00 28.08 84 VAL B O 1
ATOM 3089 N N . SER B 1 109 ? 25.836 27.609 1.885 1.00 27.58 85 SER B N 1
ATOM 3090 C CA . SER B 1 109 ? 27.278 27.860 1.972 1.00 27.89 85 SER B CA 1
ATOM 3091 C C . SER B 1 109 ? 27.418 29.292 2.474 1.00 26.71 85 SER B C 1
ATOM 3092 O O . SER B 1 109 ? 26.592 30.142 2.175 1.00 25.95 85 SER B O 1
ATOM 3095 N N . ILE B 1 110 ? 28.446 29.551 3.276 1.00 26.37 86 ILE B N 1
ATOM 3096 C CA . ILE B 1 110 ? 28.664 30.877 3.868 1.00 24.99 86 ILE B CA 1
ATOM 3097 C C . ILE B 1 110 ? 30.050 31.393 3.531 1.00 25.75 86 ILE B C 1
ATOM 3098 O O . ILE B 1 110 ? 31.030 30.655 3.643 1.00 25.37 86 ILE B O 1
ATOM 3103 N N . GLU B 1 111 ? 30.128 32.632 3.066 1.00 25.38 87 GLU B N 1
ATOM 3104 C CA . GLU B 1 111 ? 31.398 33.266 2.802 1.00 25.70 87 GLU B CA 1
ATOM 3105 C C . GLU B 1 111 ? 31.533 34.254 3.965 1.00 23.79 87 GLU B C 1
ATOM 3106 O O . GLU B 1 111 ? 30.714 35.176 4.105 1.00 21.43 87 GLU B O 1
ATOM 3112 N N . TRP B 1 112 ? 32.518 34.047 4.823 1.00 22.18 88 TRP B N 1
ATOM 3113 C CA . TRP B 1 112 ? 32.717 34.963 5.947 1.00 21.90 88 TRP B CA 1
ATOM 3114 C C . TRP B 1 112 ? 33.582 36.150 5.531 1.00 22.91 88 TRP B C 1
ATOM 3115 O O . TRP B 1 112 ? 34.599 35.960 4.880 1.00 23.62 88 TRP B O 1
ATOM 3126 N N . HIS B 1 113 ? 33.149 37.360 5.877 1.00 22.58 89 HIS B N 1
ATOM 3127 C CA . HIS B 1 113 ? 33.907 38.572 5.574 1.00 23.63 89 HIS B CA 1
ATOM 3128 C C . HIS B 1 113 ? 34.620 39.089 6.816 1.00 22.89 89 HIS B C 1
ATOM 3129 O O . HIS B 1 113 ? 35.230 40.142 6.775 1.00 23.99 89 HIS B O 1
ATOM 3136 N N . VAL B 1 114 ? 34.499 38.372 7.926 1.00 21.43 90 VAL B N 1
ATOM 3137 C CA . VAL B 1 114 ? 35.150 38.720 9.183 1.00 20.72 90 VAL B CA 1
ATOM 3138 C C . VAL B 1 114 ? 35.552 37.411 9.843 1.00 19.82 90 VAL B C 1
ATOM 3139 O O . VAL B 1 114 ? 35.051 36.346 9.462 1.00 18.90 90 VAL B O 1
ATOM 3143 N N A GLN B 1 115 ? 36.471 37.506 10.808 0.50 19.42 91 GLN B N 1
ATOM 3144 N N B GLN B 1 115 ? 36.433 37.495 10.831 0.50 19.56 91 GLN B N 1
ATOM 3145 C CA A GLN B 1 115 ? 36.964 36.379 11.604 0.50 19.32 91 GLN B CA 1
ATOM 3146 C CA B GLN B 1 115 ? 36.889 36.336 11.573 0.50 19.56 91 GLN B CA 1
ATOM 3147 C C A GLN B 1 115 ? 36.712 36.697 13.054 0.50 18.24 91 GLN B C 1
ATOM 3148 C C B GLN B 1 115 ? 36.740 36.682 13.042 0.50 18.42 91 GLN B C 1
ATOM 3149 O O A GLN B 1 115 ? 36.639 37.870 13.430 0.50 17.36 91 GLN B O 1
ATOM 3150 O O B GLN B 1 115 ? 36.740 37.859 13.413 0.50 17.51 91 GLN B O 1
ATOM 3161 N N . ASP B 1 116 ? 36.619 35.646 13.867 1.00 17.68 92 ASP B N 1
ATOM 3162 C CA . ASP B 1 116 ? 36.450 35.789 15.296 1.00 17.13 92 ASP B CA 1
ATOM 3163 C C . ASP B 1 116 ? 37.532 36.715 15.811 1.00 16.63 92 ASP B C 1
ATOM 3164 O O . ASP B 1 116 ? 38.686 36.579 15.428 1.00 16.32 92 ASP B O 1
ATOM 3169 N N . GLY B 1 117 ? 37.138 37.668 16.649 1.00 15.49 93 GLY B N 1
ATOM 3170 C CA . GLY B 1 117 ? 38.071 38.638 17.231 1.00 15.63 93 GLY B CA 1
ATOM 3171 C C . GLY B 1 117 ? 38.249 39.917 16.465 1.00 16.38 93 GLY B C 1
ATOM 3172 O O . GLY B 1 117 ? 38.862 40.846 16.973 1.00 15.09 93 GLY B O 1
ATOM 3173 N N . ASP B 1 118 ? 37.737 39.983 15.246 1.00 17.41 94 ASP B N 1
ATOM 3174 C CA . ASP B 1 118 ? 37.840 41.223 14.461 1.00 18.64 94 ASP B CA 1
ATOM 3175 C C . ASP B 1 118 ? 36.980 42.349 15.038 1.00 18.42 94 ASP B C 1
ATOM 3176 O O . ASP B 1 118 ? 35.890 42.116 15.553 1.00 16.11 94 ASP B O 1
ATOM 3181 N N . THR B 1 119 ? 37.481 43.570 14.882 1.00 18.94 95 THR B N 1
ATOM 3182 C CA . THR B 1 119 ? 36.777 44.768 15.310 1.00 19.89 95 THR B CA 1
ATOM 3183 C C . THR B 1 119 ? 35.750 45.061 14.221 1.00 18.97 95 THR B C 1
ATOM 3184 O O . THR B 1 119 ? 36.042 44.945 13.023 1.00 20.13 95 THR B O 1
ATOM 3188 N N . LEU B 1 120 ? 34.545 45.416 14.639 1.00 16.65 96 LEU B N 1
ATOM 3189 C CA . LEU B 1 120 ? 33.457 45.701 13.727 1.00 16.39 96 LEU B CA 1
ATOM 3190 C C . LEU B 1 120 ? 33.067 47.162 13.799 1.00 16.88 96 LEU B C 1
ATOM 3191 O O . LEU B 1 120 ? 33.082 47.726 14.868 1.00 15.37 96 LEU B O 1
ATOM 3196 N N . THR B 1 121 ? 32.663 47.704 12.659 1.00 17.81 97 THR B N 1
ATOM 3197 C CA . THR B 1 121 ? 32.187 49.050 12.562 1.00 20.43 97 THR B CA 1
ATOM 3198 C C . THR B 1 121 ? 30.710 48.968 12.145 1.00 20.01 97 THR B C 1
ATOM 3199 O O . THR B 1 121 ? 30.269 47.956 11.561 1.00 18.91 97 THR B O 1
ATOM 3203 N N . PRO B 1 122 ? 29.919 50.004 12.480 1.00 20.27 98 PRO B N 1
ATOM 3204 C CA . PRO B 1 122 ? 28.512 49.970 12.075 1.00 20.66 98 PRO B CA 1
ATOM 3205 C C . PRO B 1 122 ? 28.270 49.667 10.593 1.00 21.43 98 PRO B C 1
ATOM 3206 O O . PRO B 1 122 ? 28.946 50.208 9.729 1.00 21.53 98 PRO B O 1
ATOM 3210 N N . ASN B 1 123 ? 27.283 48.807 10.340 1.00 21.95 99 ASN B N 1
ATOM 3211 C CA . ASN B 1 123 ? 26.853 48.400 9.000 1.00 23.57 99 ASN B CA 1
ATOM 3212 C C . ASN B 1 123 ? 27.861 47.560 8.200 1.00 23.63 99 ASN B C 1
ATOM 3213 O O . ASN B 1 123 ? 27.751 47.425 6.983 1.00 24.20 99 ASN B O 1
ATOM 3218 N N . GLN B 1 124 ? 28.800 46.962 8.921 1.00 21.86 100 GLN B N 1
ATOM 3219 C CA . GLN B 1 124 ? 29.791 46.113 8.320 1.00 22.33 100 GLN B CA 1
ATOM 3220 C C . GLN B 1 124 ? 29.133 44.757 8.001 1.00 21.10 100 GLN B C 1
ATOM 3221 O O . GLN B 1 124 ? 28.377 44.216 8.804 1.00 19.98 100 GLN B O 1
ATOM 3227 N N . THR B 1 125 ? 29.411 44.232 6.818 1.00 22.10 101 THR B N 1
ATOM 3228 C CA . THR B 1 125 ? 28.882 42.939 6.408 1.00 22.21 101 THR B CA 1
ATOM 3229 C C . THR B 1 125 ? 29.710 41.839 7.054 1.00 21.11 101 THR B C 1
ATOM 3230 O O . THR B 1 125 ? 30.931 41.829 6.966 1.00 22.23 101 THR B O 1
ATOM 3234 N N . LEU B 1 126 ? 29.036 40.906 7.712 1.00 20.16 102 LEU B N 1
ATOM 3235 C CA . LEU B 1 126 ? 29.709 39.828 8.407 1.00 18.89 102 LEU B CA 1
ATOM 3236 C C . LEU B 1 126 ? 29.887 38.627 7.494 1.00 18.93 102 LEU B C 1
ATOM 3237 O O . LEU B 1 126 ? 30.935 38.018 7.489 1.00 18.70 102 LEU B O 1
ATOM 3242 N N . CYS B 1 127 ? 28.856 38.299 6.721 1.00 19.58 103 CYS B N 1
ATOM 3243 C CA . CYS B 1 127 ? 28.920 37.154 5.846 1.00 21.27 103 CYS B CA 1
ATOM 3244 C C . CYS B 1 127 ? 27.841 37.183 4.786 1.00 22.23 103 CYS B C 1
ATOM 3245 O O . CYS B 1 127 ? 26.877 37.936 4.882 1.00 22.27 103 CYS B O 1
ATOM 3248 N N . THR B 1 128 ? 28.041 36.359 3.765 1.00 23.55 104 THR B N 1
ATOM 3249 C CA . THR B 1 128 ? 27.105 36.208 2.675 1.00 24.39 104 THR B CA 1
ATOM 3250 C C . THR B 1 128 ? 26.757 34.736 2.648 1.00 24.27 104 THR B C 1
ATOM 3251 O O . THR B 1 128 ? 27.655 33.877 2.649 1.00 24.47 104 THR B O 1
ATOM 3255 N N . LEU B 1 129 ? 25.464 34.438 2.639 1.00 23.95 105 LEU B N 1
ATOM 3256 C CA . LEU B 1 129 ? 24.992 33.058 2.626 1.00 23.88 105 LEU B CA 1
ATOM 3257 C C . LEU B 1 129 ? 24.239 32.770 1.346 1.00 24.49 105 LEU B C 1
ATOM 3258 O O . LEU B 1 129 ? 23.480 33.614 0.892 1.00 23.52 105 LEU B O 1
ATOM 3263 N N . THR B 1 130 ? 24.436 31.572 0.788 1.00 25.03 106 THR B N 1
ATOM 3264 C CA . THR B 1 130 ? 23.756 31.156 -0.437 1.00 26.63 106 THR B CA 1
ATOM 3265 C C . THR B 1 130 ? 23.258 29.740 -0.286 1.00 26.25 106 THR B C 1
ATOM 3266 O O . THR B 1 130 ? 24.002 28.868 0.160 1.00 26.73 106 THR B O 1
ATOM 3270 N N . GLY B 1 131 ? 22.009 29.510 -0.666 1.00 26.38 107 GLY B N 1
ATOM 3271 C CA . GLY B 1 131 ? 21.416 28.171 -0.600 1.00 26.52 107 GLY B CA 1
ATOM 3272 C C . GLY B 1 131 ? 19.916 28.233 -0.736 1.00 26.40 107 GLY B C 1
ATOM 3273 O O . GLY B 1 131 ? 19.369 29.311 -1.016 1.00 26.79 107 GLY B O 1
ATOM 3274 N N . PRO B 1 132 ? 19.239 27.087 -0.543 1.00 26.44 108 PRO B N 1
ATOM 3275 C CA . PRO B 1 132 ? 17.784 27.003 -0.630 1.00 26.98 108 PRO B CA 1
ATOM 3276 C C . PRO B 1 132 ? 17.152 28.063 0.279 1.00 26.08 108 PRO B C 1
ATOM 3277 O O . PRO B 1 132 ? 17.536 28.174 1.461 1.00 24.42 108 PRO B O 1
ATOM 3281 N N . ALA B 1 133 ? 16.246 28.869 -0.289 1.00 25.86 109 ALA B N 1
ATOM 3282 C CA . ALA B 1 133 ? 15.597 29.950 0.442 1.00 25.61 109 ALA B CA 1
ATOM 3283 C C . ALA B 1 133 ? 14.930 29.487 1.734 1.00 25.20 109 ALA B C 1
ATOM 3284 O O . ALA B 1 133 ? 15.030 30.189 2.741 1.00 24.59 109 ALA B O 1
ATOM 3286 N N . ARG B 1 134 ? 14.262 28.328 1.715 1.00 25.33 110 ARG B N 1
ATOM 3287 C CA . ARG B 1 134 ? 13.613 27.832 2.925 1.00 25.23 110 ARG B CA 1
ATOM 3288 C C . ARG B 1 134 ? 14.600 27.584 4.068 1.00 24.60 110 ARG B C 1
ATOM 3289 O O . ARG B 1 134 ? 14.298 27.868 5.231 1.00 22.91 110 ARG B O 1
ATOM 3297 N N . ILE B 1 135 ? 15.769 27.051 3.738 1.00 25.31 111 ILE B N 1
ATOM 3298 C CA . ILE B 1 135 ? 16.789 26.773 4.751 1.00 24.52 111 ILE B CA 1
ATOM 3299 C C . ILE B 1 135 ? 17.357 28.052 5.335 1.00 23.78 111 ILE B C 1
ATOM 3300 O O . ILE B 1 135 ? 17.542 28.165 6.557 1.00 22.53 111 ILE B O 1
ATOM 3305 N N . LEU B 1 136 ? 17.648 29.021 4.469 1.00 24.22 112 LEU B N 1
ATOM 3306 C CA . LEU B 1 136 ? 18.159 30.301 4.915 1.00 24.22 112 LEU B CA 1
ATOM 3307 C C . LEU B 1 136 ? 17.134 30.943 5.857 1.00 23.73 112 LEU B C 1
ATOM 3308 O O . LEU B 1 136 ? 17.500 31.464 6.911 1.00 22.46 112 LEU B O 1
ATOM 3313 N N . LEU B 1 137 ? 15.851 30.862 5.502 1.00 22.96 113 LEU B N 1
ATOM 3314 C CA . LEU B 1 137 ? 14.814 31.449 6.345 1.00 23.10 113 LEU B CA 1
ATOM 3315 C C . LEU B 1 137 ? 14.727 30.778 7.686 1.00 22.44 113 LEU B C 1
ATOM 3316 O O . LEU B 1 137 ? 14.567 31.449 8.691 1.00 21.96 113 LEU B O 1
ATOM 3321 N N . THR B 1 138 ? 14.883 29.462 7.704 1.00 23.03 114 THR B N 1
ATOM 3322 C CA . THR B 1 138 ? 14.795 28.712 8.949 1.00 23.07 114 THR B CA 1
ATOM 3323 C C . THR B 1 138 ? 16.033 28.892 9.825 1.00 22.16 114 THR B C 1
ATOM 3324 O O . THR B 1 138 ? 15.938 28.985 11.055 1.00 22.44 114 THR B O 1
ATOM 3328 N N . GLY B 1 139 ? 17.194 28.972 9.201 1.00 21.74 115 GLY B N 1
ATOM 3329 C CA . GLY B 1 139 ? 18.433 29.116 9.945 1.00 20.67 115 GLY B CA 1
ATOM 3330 C C . GLY B 1 139 ? 18.822 30.525 10.353 1.00 20.40 115 GLY B C 1
ATOM 3331 O O . GLY B 1 139 ? 19.532 30.700 11.358 1.00 19.71 115 GLY B O 1
ATOM 3332 N N . GLU B 1 140 ? 18.370 31.531 9.613 1.00 21.30 116 GLU B N 1
ATOM 3333 C CA . GLU B 1 140 ? 18.739 32.938 9.907 1.00 21.63 116 GLU B CA 1
ATOM 3334 C C . GLU B 1 140 ? 18.662 33.410 11.374 1.00 19.62 116 GLU B C 1
ATOM 3335 O O . GLU B 1 140 ? 19.634 33.898 11.878 1.00 18.70 116 GLU B O 1
ATOM 3341 N N . ARG B 1 141 ? 17.527 33.256 12.056 1.00 18.81 117 ARG B N 1
ATOM 3342 C CA . ARG B 1 141 ? 17.398 33.762 13.442 1.00 18.52 117 ARG B CA 1
ATOM 3343 C C . ARG B 1 141 ? 18.305 33.004 14.415 1.00 17.15 117 ARG B C 1
ATOM 3344 O O . ARG B 1 141 ? 18.865 33.585 15.316 1.00 15.20 117 ARG B O 1
ATOM 3352 N N . ASN B 1 142 ? 18.406 31.692 14.211 1.00 17.84 118 ASN B N 1
ATOM 3353 C CA . ASN B 1 142 ? 19.220 30.828 15.023 1.00 17.44 118 ASN B CA 1
ATOM 3354 C C . ASN B 1 142 ? 20.700 31.183 14.869 1.00 16.03 118 ASN B C 1
ATOM 3355 O O . ASN B 1 142 ? 21.416 31.256 15.859 1.00 15.40 118 ASN B O 1
ATOM 3360 N N . ALA B 1 143 ? 21.136 31.428 13.640 1.00 15.01 119 ALA B N 1
ATOM 3361 C CA . ALA B 1 143 ? 22.528 31.779 13.393 1.00 14.34 119 ALA B CA 1
ATOM 3362 C C . ALA B 1 143 ? 22.791 33.139 14.052 1.00 14.27 119 ALA B C 1
ATOM 3363 O O . ALA B 1 143 ? 23.758 33.299 14.777 1.00 13.91 119 ALA B O 1
ATOM 3365 N N . MET B 1 144 ? 21.884 34.085 13.848 1.00 14.16 120 MET B N 1
ATOM 3366 C CA . MET B 1 144 ? 22.031 35.431 14.429 1.00 14.85 120 MET B CA 1
ATOM 3367 C C . MET B 1 144 ? 21.960 35.419 15.936 1.00 13.00 120 MET B C 1
ATOM 3368 O O . MET B 1 144 ? 22.657 36.204 16.570 1.00 13.36 120 MET B O 1
ATOM 3373 N N . ASN B 1 145 ? 21.133 34.561 16.522 1.00 12.14 121 ASN B N 1
ATOM 3374 C CA . ASN B 1 145 ? 21.073 34.482 17.973 1.00 11.86 121 ASN B CA 1
ATOM 3375 C C . ASN B 1 145 ? 22.448 34.080 18.542 1.00 11.66 121 ASN B C 1
ATOM 3376 O O . ASN B 1 145 ? 22.848 34.621 19.569 1.00 11.85 121 ASN B O 1
ATOM 3381 N N . PHE B 1 146 ? 23.148 33.148 17.905 1.00 11.50 122 PHE B N 1
ATOM 3382 C CA . PHE B 1 146 ? 24.508 32.813 18.382 1.00 11.42 122 PHE B CA 1
ATOM 3383 C C . PHE B 1 146 ? 25.483 33.976 18.167 1.00 11.69 122 PHE B C 1
ATOM 3384 O O . PHE B 1 146 ? 26.216 34.342 19.068 1.00 11.65 122 PHE B O 1
ATOM 3392 N N . ILE B 1 147 ? 25.500 34.532 16.966 1.00 11.67 123 ILE B N 1
ATOM 3393 C CA . ILE B 1 147 ? 26.406 35.631 16.658 1.00 11.50 123 ILE B CA 1
ATOM 3394 C C . ILE B 1 147 ? 26.200 36.831 17.559 1.00 11.43 123 ILE B C 1
ATOM 3395 O O . ILE B 1 147 ? 27.173 37.360 18.130 1.00 10.85 123 ILE B O 1
ATOM 3400 N N . GLN B 1 148 ? 24.944 37.235 17.771 1.00 10.62 124 GLN B N 1
ATOM 3401 C CA . GLN B 1 148 ? 24.681 38.423 18.567 1.00 10.88 124 GLN B CA 1
ATOM 3402 C C . GLN B 1 148 ? 25.090 38.210 20.034 1.00 11.18 124 GLN B C 1
ATOM 3403 O O . GLN B 1 148 ? 25.530 39.127 20.694 1.00 10.33 124 GLN B O 1
ATOM 3409 N N . THR B 1 149 ? 24.943 36.986 20.522 1.00 10.88 125 THR B N 1
ATOM 3410 C CA . THR B 1 149 ? 25.286 36.663 21.891 1.00 10.78 125 THR B CA 1
ATOM 3411 C C . THR B 1 149 ? 26.812 36.628 22.117 1.00 11.09 125 THR B C 1
ATOM 3412 O O . THR B 1 149 ? 27.343 37.277 23.024 1.00 10.91 125 THR B O 1
ATOM 3416 N N . LEU B 1 150 ? 27.501 35.875 21.287 1.00 10.58 126 LEU B N 1
ATOM 3417 C CA . LEU B 1 150 ? 28.954 35.712 21.430 1.00 11.28 126 LEU B CA 1
ATOM 3418 C C . LEU B 1 150 ? 29.665 37.012 21.067 1.00 11.11 126 LEU B C 1
ATOM 3419 O O . LEU B 1 150 ? 30.612 37.378 21.746 1.00 11.34 126 LEU B O 1
ATOM 3424 N N . SER B 1 151 ? 29.165 37.716 20.062 1.00 10.01 127 SER B N 1
ATOM 3425 C CA . SER B 1 151 ? 29.721 39.031 19.689 1.00 10.81 127 SER B CA 1
ATOM 3426 C C . SER B 1 151 ? 29.464 40.029 20.812 1.00 9.76 127 SER B C 1
ATOM 3427 O O . SER B 1 151 ? 30.344 40.839 21.151 1.00 10.96 127 SER B O 1
ATOM 3430 N N . GLY B 1 152 ? 28.281 39.957 21.417 1.00 9.60 128 GLY B N 1
ATOM 3431 C CA . GLY B 1 152 ? 27.923 40.803 22.529 1.00 9.63 128 GLY B CA 1
ATOM 3432 C C . GLY B 1 152 ? 28.916 40.654 23.694 1.00 9.97 128 GLY B C 1
ATOM 3433 O O . GLY B 1 152 ? 29.351 41.638 24.279 1.00 8.69 128 GLY B O 1
ATOM 3434 N N . CYS B 1 153 ? 29.256 39.414 24.029 1.00 9.78 129 CYS B N 1
ATOM 3435 C CA . CYS B 1 153 ? 30.207 39.143 25.103 1.00 10.88 129 CYS B CA 1
ATOM 3436 C C . CYS B 1 153 ? 31.600 39.617 24.718 1.00 10.50 129 CYS B C 1
ATOM 3437 O O . CYS B 1 153 ? 32.278 40.266 25.525 1.00 11.89 129 CYS B O 1
ATOM 3440 N N . ALA B 1 154 ? 32.032 39.347 23.489 1.00 10.22 130 ALA B N 1
ATOM 3441 C CA . ALA B 1 154 ? 33.356 39.801 23.060 1.00 10.04 130 ALA B CA 1
ATOM 3442 C C . ALA B 1 154 ? 33.447 41.341 23.097 1.00 10.15 130 ALA B C 1
ATOM 3443 O O . ALA B 1 154 ? 34.484 41.915 23.438 1.00 9.52 130 ALA B O 1
ATOM 3445 N N . THR B 1 155 ? 32.360 41.994 22.685 1.00 10.31 131 THR B N 1
ATOM 3446 C CA . THR B 1 155 ? 32.270 43.467 22.632 1.00 10.46 131 THR B CA 1
ATOM 3447 C C . THR B 1 155 ? 32.373 44.070 24.040 1.00 11.25 131 THR B C 1
ATOM 3448 O O . THR B 1 155 ? 33.161 44.983 24.279 1.00 10.82 131 THR B O 1
ATOM 3452 N N . ALA B 1 156 ? 31.591 43.537 24.973 1.00 11.20 132 ALA B N 1
ATOM 3453 C CA . ALA B 1 156 ? 31.634 43.994 26.375 1.00 12.06 132 ALA B CA 1
ATOM 3454 C C . ALA B 1 156 ? 33.050 43.794 26.935 1.00 12.36 132 ALA B C 1
ATOM 3455 O O . ALA B 1 156 ? 33.603 44.670 27.595 1.00 13.00 132 ALA B O 1
ATOM 3457 N N . THR B 1 157 ? 33.637 42.636 26.648 1.00 12.27 133 THR B N 1
ATOM 3458 C CA . THR B 1 157 ? 34.982 42.334 27.121 1.00 12.56 133 THR B CA 1
ATOM 3459 C C . THR B 1 157 ? 35.981 43.393 26.629 1.00 13.16 133 THR B C 1
ATOM 3460 O O . THR B 1 157 ? 36.746 43.953 27.418 1.00 12.78 133 THR B O 1
ATOM 3464 N N . ALA B 1 158 ? 35.954 43.692 25.333 1.00 12.30 134 ALA B N 1
ATOM 3465 C CA . ALA B 1 158 ? 36.865 44.673 24.790 1.00 13.19 134 ALA B CA 1
ATOM 3466 C C . ALA B 1 158 ? 36.698 46.052 25.444 1.00 14.92 134 ALA B C 1
ATOM 3467 O O . ALA B 1 158 ? 37.679 46.776 25.611 1.00 15.11 134 ALA B O 1
ATOM 3469 N N . ARG B 1 159 ? 35.474 46.428 25.801 1.00 15.32 135 ARG B N 1
ATOM 3470 C CA . ARG B 1 159 ? 35.233 47.729 26.460 1.00 17.91 135 ARG B CA 1
ATOM 3471 C C . ARG B 1 159 ? 35.914 47.741 27.828 1.00 17.59 135 ARG B C 1
ATOM 3472 O O . ARG B 1 159 ? 36.482 48.736 28.223 1.00 17.34 135 ARG B O 1
ATOM 3480 N N . TYR B 1 160 ? 35.823 46.628 28.548 1.00 16.74 136 TYR B N 1
ATOM 3481 C CA . TYR B 1 160 ? 36.478 46.502 29.836 1.00 17.83 136 TYR B CA 1
ATOM 3482 C C . TYR B 1 160 ? 37.988 46.543 29.660 1.00 17.98 136 TYR B C 1
ATOM 3483 O O . TYR B 1 160 ? 38.670 47.236 30.415 1.00 19.59 136 TYR B O 1
ATOM 3492 N N . VAL B 1 161 ? 38.500 45.831 28.664 1.00 16.58 137 VAL B N 1
ATOM 3493 C CA . VAL B 1 161 ? 39.940 45.801 28.419 1.00 17.66 137 VAL B CA 1
ATOM 3494 C C . VAL B 1 161 ? 40.509 47.209 28.175 1.00 19.15 137 VAL B C 1
ATOM 3495 O O . VAL B 1 161 ? 41.632 47.498 28.610 1.00 19.00 137 VAL B O 1
ATOM 3499 N N . GLN B 1 162 ? 39.734 48.086 27.529 1.00 19.92 138 GLN B N 1
ATOM 3500 C CA . GLN B 1 162 ? 40.166 49.470 27.275 1.00 21.94 138 GLN B CA 1
ATOM 3501 C C . GLN B 1 162 ? 40.464 50.222 28.561 1.00 22.37 138 GLN B C 1
ATOM 3502 O O . GLN B 1 162 ? 41.323 51.112 28.567 1.00 22.51 138 GLN B O 1
ATOM 3508 N N . GLU B 1 163 ? 39.771 49.890 29.647 1.00 21.18 139 GLU B N 1
ATOM 3509 C CA . GLU B 1 163 ? 40.020 50.579 30.916 1.00 23.24 139 GLU B CA 1
ATOM 3510 C C . GLU B 1 163 ? 41.377 50.263 31.535 1.00 24.26 139 GLU B C 1
ATOM 3511 O O . GLU B 1 163 ? 41.822 50.990 32.407 1.00 25.03 139 GLU B O 1
ATOM 3517 N N . LEU B 1 164 ? 42.018 49.203 31.066 1.00 24.90 140 LEU B N 1
ATOM 3518 C CA . LEU B 1 164 ? 43.323 48.777 31.561 1.00 26.75 140 LEU B CA 1
ATOM 3519 C C . LEU B 1 164 ? 44.505 49.453 30.869 1.00 29.69 140 LEU B C 1
ATOM 3520 O O . LEU B 1 164 ? 45.670 49.267 31.276 1.00 30.93 140 LEU B O 1
ATOM 3525 N N . LYS B 1 165 ? 44.226 50.259 29.852 1.00 31.35 141 LYS B N 1
ATOM 3526 C CA . LYS B 1 165 ? 45.290 50.953 29.108 1.00 33.98 141 LYS B CA 1
ATOM 3527 C C . LYS B 1 165 ? 46.342 51.572 29.997 1.00 35.35 141 LYS B C 1
ATOM 3528 O O . LYS B 1 165 ? 46.036 52.291 30.967 1.00 36.77 141 LYS B O 1
ATOM 3534 N N . GLY B 1 166 ? 47.600 51.337 29.660 1.00 36.33 142 GLY B N 1
ATOM 3535 C CA . GLY B 1 166 ? 48.676 51.933 30.423 1.00 36.90 142 GLY B CA 1
ATOM 3536 C C . GLY B 1 166 ? 49.114 51.142 31.633 1.00 35.81 142 GLY B C 1
ATOM 3537 O O . GLY B 1 166 ? 50.056 51.536 32.291 1.00 37.59 142 GLY B O 1
ATOM 3538 N N . THR B 1 167 ? 48.413 50.057 31.954 1.00 33.71 143 THR B N 1
ATOM 3539 C CA . THR B 1 167 ? 48.798 49.217 33.074 1.00 32.05 143 THR B CA 1
ATOM 3540 C C . THR B 1 167 ? 49.175 47.897 32.466 1.00 31.27 143 THR B C 1
ATOM 3541 O O . THR B 1 167 ? 48.952 47.666 31.284 1.00 30.79 143 THR B O 1
ATOM 3545 N N . GLN B 1 168 ? 49.693 47.011 33.295 1.00 30.73 144 GLN B N 1
ATOM 3546 C CA . GLN B 1 168 ? 50.078 45.702 32.846 1.00 30.81 144 GLN B CA 1
ATOM 3547 C C . GLN B 1 168 ? 48.981 44.726 33.262 1.00 28.46 144 GLN B C 1
ATOM 3548 O O . GLN B 1 168 ? 49.078 43.526 33.015 1.00 28.58 144 GLN B O 1
ATOM 3554 N N . CYS B 1 169 ? 47.906 45.257 33.839 1.00 26.16 145 CYS B N 1
ATOM 3555 C CA . CYS B 1 169 ? 46.804 44.431 34.327 1.00 24.07 145 CYS B CA 1
ATOM 3556 C C . CYS B 1 169 ? 46.052 43.689 33.207 1.00 22.90 145 CYS B C 1
ATOM 3557 O O . CYS B 1 169 ? 45.949 44.167 32.096 1.00 21.83 145 CYS B O 1
ATOM 3560 N N . ARG B 1 170 ? 45.537 42.512 33.516 1.00 21.80 146 ARG B N 1
ATOM 3561 C CA . ARG B 1 170 ? 44.815 41.679 32.554 1.00 21.76 146 ARG B CA 1
ATOM 3562 C C . ARG B 1 170 ? 43.471 41.294 33.164 1.00 19.99 146 ARG B C 1
ATOM 3563 O O . ARG B 1 170 ? 43.355 41.138 34.383 1.00 19.81 146 ARG B O 1
ATOM 3571 N N . LEU B 1 171 ? 42.475 41.109 32.310 1.00 19.10 147 LEU B N 1
ATOM 3572 C CA . LEU B 1 171 ? 41.139 40.800 32.743 1.00 18.88 147 LEU B CA 1
ATOM 3573 C C . LEU B 1 171 ? 40.907 39.317 32.670 1.00 18.35 147 LEU B C 1
ATOM 3574 O O . LEU B 1 171 ? 41.315 38.670 31.716 1.00 17.07 147 LEU B O 1
ATOM 3579 N N . LEU B 1 172 ? 40.266 38.798 33.697 1.00 17.12 148 LEU B N 1
ATOM 3580 C CA . LEU B 1 172 ? 39.915 37.415 33.763 1.00 17.57 148 LEU B CA 1
ATOM 3581 C C . LEU B 1 172 ? 38.392 37.238 33.909 1.00 16.94 148 LEU B C 1
ATOM 3582 O O . LEU B 1 172 ? 37.695 38.073 34.507 1.00 15.53 148 LEU B O 1
ATOM 3587 N N . ASP B 1 173 ? 37.900 36.149 33.337 1.00 17.27 149 ASP B N 1
ATOM 3588 C CA . ASP B 1 173 ? 36.504 35.768 33.472 1.00 16.77 149 ASP B CA 1
ATOM 3589 C C . ASP B 1 173 ? 36.315 34.950 34.784 1.00 16.72 149 ASP B C 1
ATOM 3590 O O . ASP B 1 173 ? 37.228 34.819 35.601 1.00 16.32 149 ASP B O 1
ATOM 3595 N N . THR B 1 174 ? 35.138 34.371 34.957 1.00 15.76 150 THR B N 1
ATOM 3596 C CA . THR B 1 174 ? 34.784 33.660 36.174 1.00 15.21 150 THR B CA 1
ATOM 3597 C C . THR B 1 174 ? 33.840 32.508 35.853 1.00 15.10 150 THR B C 1
ATOM 3598 O O . THR B 1 174 ? 33.604 32.193 34.687 1.00 14.94 150 THR B O 1
ATOM 3602 N N . ARG B 1 175 ? 33.280 31.909 36.895 1.00 15.18 151 ARG B N 1
ATOM 3603 C CA . ARG B 1 175 ? 32.285 30.867 36.731 1.00 15.37 151 ARG B CA 1
ATOM 3604 C C . ARG B 1 175 ? 30.842 31.407 36.721 1.00 15.18 151 ARG B C 1
ATOM 3605 O O . ARG B 1 175 ? 29.915 30.617 36.690 1.00 14.34 151 ARG B O 1
ATOM 3613 N N . LYS B 1 176 ? 30.664 32.736 36.692 1.00 14.94 152 LYS B N 1
ATOM 3614 C CA . LYS B 1 176 ? 29.332 33.354 36.641 1.00 15.49 152 LYS B CA 1
ATOM 3615 C C . LYS B 1 176 ? 28.979 33.504 35.180 1.00 15.35 152 LYS B C 1
ATOM 3616 O O . LYS B 1 176 ? 29.168 34.558 34.578 1.00 17.52 152 LYS B O 1
ATOM 3622 N N . THR B 1 177 ? 28.529 32.416 34.587 1.00 15.53 153 THR B N 1
ATOM 3623 C CA . THR B 1 177 ? 28.232 32.370 33.158 1.00 15.52 153 THR B CA 1
ATOM 3624 C C . THR B 1 177 ? 26.784 31.958 32.906 1.00 15.16 153 THR B C 1
ATOM 3625 O O . THR B 1 177 ? 26.175 31.257 33.702 1.00 16.32 153 THR B O 1
ATOM 3629 N N . ILE B 1 178 ? 26.247 32.389 31.777 1.00 15.07 154 ILE B N 1
ATOM 3630 C CA . ILE B 1 178 ? 24.893 32.029 31.381 1.00 14.99 154 ILE B CA 1
ATOM 3631 C C . ILE B 1 178 ? 24.880 30.486 31.185 1.00 14.70 154 ILE B C 1
ATOM 3632 O O . ILE B 1 178 ? 25.760 29.943 30.483 1.00 13.59 154 ILE B O 1
ATOM 3637 N N . PRO B 1 179 ? 23.901 29.776 31.791 1.00 15.14 155 PRO B N 1
ATOM 3638 C CA . PRO B 1 179 ? 23.878 28.306 31.676 1.00 16.00 155 PRO B CA 1
ATOM 3639 C C . PRO B 1 179 ? 23.854 27.770 30.234 1.00 15.66 155 PRO B C 1
ATOM 3640 O O . PRO B 1 179 ? 23.185 28.333 29.369 1.00 15.63 155 PRO B O 1
ATOM 3644 N N . GLY B 1 180 ? 24.635 26.718 30.001 1.00 15.61 156 GLY B N 1
ATOM 3645 C CA . GLY B 1 180 ? 24.755 26.061 28.704 1.00 15.36 156 GLY B CA 1
ATOM 3646 C C . GLY B 1 180 ? 25.789 26.673 27.771 1.00 14.35 156 GLY B C 1
ATOM 3647 O O . GLY B 1 180 ? 26.171 26.068 26.786 1.00 15.27 156 GLY B O 1
ATOM 3648 N N . LEU B 1 181 ? 26.262 27.849 28.084 1.00 14.10 157 LEU B N 1
ATOM 3649 C CA . LEU B 1 181 ? 27.200 28.559 27.206 1.00 14.98 157 LEU B CA 1
ATOM 3650 C C . LEU B 1 181 ? 28.560 28.857 27.793 1.00 15.05 157 LEU B C 1
ATOM 3651 O O . LEU B 1 181 ? 29.243 29.725 27.299 1.00 15.90 157 LEU B O 1
ATOM 3656 N N . ARG B 1 182 ? 28.959 28.142 28.843 1.00 16.01 158 ARG B N 1
ATOM 3657 C CA . ARG B 1 182 ? 30.246 28.355 29.492 1.00 15.96 158 ARG B CA 1
ATOM 3658 C C . ARG B 1 182 ? 31.398 28.347 28.485 1.00 15.39 158 ARG B C 1
ATOM 3659 O O . ARG B 1 182 ? 32.159 29.309 28.411 1.00 14.16 158 ARG B O 1
ATOM 3667 N N . SER B 1 183 ? 31.532 27.284 27.696 1.00 14.32 159 SER B N 1
ATOM 3668 C CA . SER B 1 183 ? 32.665 27.251 26.784 1.00 14.71 159 SER B CA 1
ATOM 3669 C C . SER B 1 183 ? 32.564 28.339 25.704 1.00 12.81 159 SER B C 1
ATOM 3670 O O . SER B 1 183 ? 33.566 28.949 25.372 1.00 10.98 159 SER B O 1
ATOM 3673 N N . ALA B 1 184 ? 31.364 28.596 25.178 1.00 11.41 160 ALA B N 1
ATOM 3674 C CA . ALA B 1 184 ? 31.187 29.637 24.155 1.00 11.15 160 ALA B CA 1
ATOM 3675 C C . ALA B 1 184 ? 31.543 31.031 24.695 1.00 10.87 160 ALA B C 1
ATOM 3676 O O . ALA B 1 184 ? 32.173 31.826 24.032 1.00 11.47 160 ALA B O 1
ATOM 3678 N N . LEU B 1 185 ? 31.093 31.331 25.903 1.00 11.68 161 LEU B N 1
ATOM 3679 C CA . LEU B 1 185 ? 31.359 32.645 26.523 1.00 12.50 161 LEU B CA 1
ATOM 3680 C C . LEU B 1 185 ? 32.825 32.819 26.917 1.00 12.11 161 LEU B C 1
ATOM 3681 O O . LEU B 1 185 ? 33.354 33.902 26.797 1.00 11.51 161 LEU B O 1
ATOM 3686 N N . LYS B 1 186 ? 33.472 31.749 27.358 1.00 12.48 162 LYS B N 1
ATOM 3687 C CA . LYS B 1 186 ? 34.913 31.824 27.711 1.00 13.63 162 LYS B CA 1
ATOM 3688 C C . LYS B 1 186 ? 35.713 32.080 26.420 1.00 13.15 162 LYS B C 1
ATOM 3689 O O . LYS B 1 186 ? 36.658 32.879 26.410 1.00 11.22 162 LYS B O 1
ATOM 3695 N N . TYR B 1 187 ? 35.251 31.493 25.312 1.00 12.62 163 TYR B N 1
ATOM 3696 C CA . TYR B 1 187 ? 35.890 31.729 24.031 1.00 12.47 163 TYR B CA 1
ATOM 3697 C C . TYR B 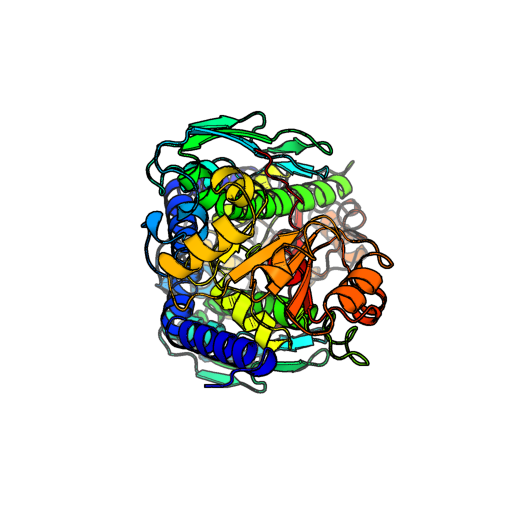1 187 ? 35.658 33.179 23.581 1.00 11.68 163 TYR B C 1
ATOM 3698 O O . TYR B 1 187 ? 36.580 33.824 23.103 1.00 10.97 163 TYR B O 1
ATOM 3707 N N . ALA B 1 188 ? 34.427 33.686 23.713 1.00 10.77 164 ALA B N 1
ATOM 3708 C CA . ALA B 1 188 ? 34.131 35.074 23.358 1.00 9.89 164 ALA B CA 1
ATOM 3709 C C . ALA B 1 188 ? 34.975 36.063 24.196 1.00 11.04 164 ALA B C 1
ATOM 3710 O O . ALA B 1 188 ? 35.428 37.109 23.669 1.00 11.27 164 ALA B O 1
ATOM 3712 N N . VAL B 1 189 ? 35.181 35.758 25.476 1.00 10.17 165 VAL B N 1
ATOM 3713 C CA . VAL B 1 189 ? 36.035 36.592 26.343 1.00 10.34 165 VAL B CA 1
ATOM 3714 C C . VAL B 1 189 ? 37.441 36.682 25.731 1.00 11.48 165 VAL B C 1
ATOM 3715 O O . VAL B 1 189 ? 38.019 37.798 25.609 1.00 9.99 165 VAL B O 1
ATOM 3719 N N . ALA B 1 190 ? 37.957 35.524 25.308 1.00 11.05 166 ALA B N 1
ATOM 3720 C CA . ALA B 1 190 ? 39.263 35.436 24.666 1.00 12.80 166 ALA B CA 1
ATOM 3721 C C . ALA B 1 190 ? 39.254 36.287 23.409 1.00 12.57 166 ALA B C 1
ATOM 3722 O O . ALA B 1 190 ? 40.205 37.037 23.173 1.00 12.64 166 ALA B O 1
ATOM 3724 N N . CYS B 1 191 ? 38.198 36.179 22.596 1.00 12.08 167 CYS B N 1
ATOM 3725 C CA . CYS B 1 191 ? 38.068 36.975 21.391 1.00 12.87 167 CYS B CA 1
ATOM 3726 C C . CYS B 1 191 ? 38.043 38.487 21.644 1.00 13.50 167 CYS B C 1
ATOM 3727 O O . CYS B 1 191 ? 38.431 39.262 20.776 1.00 14.44 167 CYS B O 1
ATOM 3730 N N . GLY B 1 192 ? 37.561 38.891 22.808 1.00 12.71 168 GLY B N 1
ATOM 3731 C CA . GLY B 1 192 ? 37.510 40.290 23.174 1.00 14.08 168 GLY B CA 1
ATOM 3732 C C . GLY B 1 192 ? 38.737 40.823 23.874 1.00 14.17 168 GLY B C 1
ATOM 3733 O O . GLY B 1 192 ? 38.738 41.971 24.264 1.00 14.74 168 GLY B O 1
ATOM 3734 N N . GLY B 1 193 ? 39.782 40.002 24.020 1.00 15.69 169 GLY B N 1
ATOM 3735 C CA . GLY B 1 193 ? 41.043 40.413 24.654 1.00 16.26 169 GLY B CA 1
ATOM 3736 C C . GLY B 1 193 ? 41.165 40.097 26.138 1.00 16.60 169 GLY B C 1
ATOM 3737 O O . GLY B 1 193 ? 42.091 40.564 26.807 1.00 16.96 169 GLY B O 1
ATOM 3738 N N . GLY B 1 194 ? 40.226 39.325 26.665 1.00 15.54 170 GLY B N 1
ATOM 3739 C CA . GLY B 1 194 ? 40.268 38.913 28.060 1.00 15.11 170 GLY B CA 1
ATOM 3740 C C . GLY B 1 194 ? 40.968 37.558 28.152 1.00 15.78 170 GLY B C 1
ATOM 3741 O O . GLY B 1 194 ? 41.298 36.951 27.127 1.00 14.68 170 GLY B O 1
ATOM 3742 N N . TYR B 1 195 ? 41.219 37.108 29.386 1.00 16.16 171 TYR B N 1
ATOM 3743 C CA . TYR B 1 195 ? 41.898 35.841 29.662 1.00 18.00 171 TYR B CA 1
ATOM 3744 C C . TYR B 1 195 ? 40.997 34.926 30.459 1.00 17.97 171 TYR B C 1
ATOM 3745 O O . TYR B 1 195 ? 40.087 35.382 31.157 1.00 17.11 171 TYR B O 1
ATOM 3754 N N . ASN B 1 196 ? 41.207 33.635 30.272 1.00 17.35 172 ASN B N 1
ATOM 3755 C CA . ASN B 1 196 ? 40.377 32.649 30.913 1.00 18.17 172 ASN B CA 1
ATOM 3756 C C . ASN B 1 196 ? 40.932 32.149 32.220 1.00 18.88 172 ASN B C 1
ATOM 3757 O O . ASN B 1 196 ? 42.108 31.781 32.344 1.00 19.41 172 ASN B O 1
ATOM 3762 N N . HIS B 1 197 ? 40.050 32.159 33.193 1.00 18.54 173 HIS B N 1
ATOM 3763 C CA . HIS B 1 197 ? 40.331 31.644 34.484 1.00 20.63 173 HIS B CA 1
ATOM 3764 C C . HIS B 1 197 ? 39.841 30.181 34.382 1.00 19.86 173 HIS B C 1
ATOM 3765 O O . HIS B 1 197 ? 39.387 29.758 33.314 1.00 19.21 173 HIS B O 1
ATOM 3772 N N . ARG B 1 198 ? 39.858 29.424 35.468 1.00 18.28 174 ARG B N 1
ATOM 3773 C CA . ARG B 1 198 ? 39.442 28.024 35.393 1.00 18.33 174 ARG B CA 1
ATOM 3774 C C . ARG B 1 198 ? 38.098 27.832 34.659 1.00 17.00 174 ARG B C 1
ATOM 3775 O O . ARG B 1 198 ? 37.153 28.634 34.794 1.00 15.76 174 ARG B O 1
ATOM 3783 N N . ILE B 1 199 ? 38.033 26.748 33.908 1.00 16.57 175 ILE B N 1
ATOM 3784 C CA . ILE B 1 199 ? 36.850 26.425 33.123 1.00 17.64 175 ILE B CA 1
ATOM 3785 C C . ILE B 1 199 ? 35.744 25.982 34.058 1.00 16.73 175 ILE B C 1
ATOM 3786 O O . ILE B 1 199 ? 34.582 26.351 33.876 1.00 17.22 175 ILE B O 1
ATOM 3791 N N . GLY B 1 200 ? 36.111 25.244 35.101 1.00 16.16 176 GLY B N 1
ATOM 3792 C CA . GLY B 1 200 ? 35.148 24.764 36.072 1.00 16.09 176 GLY B CA 1
ATOM 3793 C C . GLY B 1 200 ? 35.783 24.445 37.403 1.00 15.55 176 GLY B C 1
ATOM 3794 O O . GLY B 1 200 ? 36.806 25.041 37.766 1.00 17.12 176 GLY B O 1
ATOM 3795 N N . VAL B 1 201 ? 35.176 23.530 38.146 1.00 14.05 177 VAL B N 1
ATOM 3796 C CA . VAL B 1 201 ? 35.695 23.155 39.456 1.00 14.07 177 VAL B CA 1
ATOM 3797 C C . VAL B 1 201 ? 36.662 21.977 39.360 1.00 14.61 177 VAL B C 1
ATOM 3798 O O . VAL B 1 201 ? 37.227 21.564 40.351 1.00 15.13 177 VAL B O 1
ATOM 3802 N N . PHE B 1 202 ? 36.846 21.446 38.160 1.00 15.51 178 PHE B N 1
ATOM 3803 C CA . PHE B 1 202 ? 37.724 20.297 37.933 1.00 16.77 178 PHE B CA 1
ATOM 3804 C C . PHE B 1 202 ? 39.156 20.658 37.547 1.00 17.20 178 PHE B C 1
ATOM 3805 O O . PHE B 1 202 ? 40.063 19.838 37.747 1.00 17.50 178 PHE B O 1
ATOM 3813 N N . ASP B 1 203 ? 39.379 21.862 37.024 1.00 16.80 179 ASP B N 1
ATOM 3814 C CA . ASP B 1 203 ? 40.727 22.196 36.515 1.00 18.07 179 ASP B CA 1
ATOM 3815 C C . ASP B 1 203 ? 41.689 23.079 37.314 1.00 17.65 179 ASP B C 1
ATOM 3816 O O . ASP B 1 203 ? 42.827 23.266 36.905 1.00 18.38 179 ASP B O 1
ATOM 3821 N N . ALA B 1 204 ? 41.254 23.574 38.451 1.00 16.64 180 ALA B N 1
ATOM 3822 C CA . ALA B 1 204 ? 42.076 24.395 39.275 1.00 15.87 180 ALA B CA 1
ATOM 3823 C C . ALA B 1 204 ? 41.418 24.532 40.640 1.00 15.50 180 ALA B C 1
ATOM 3824 O O . ALA B 1 204 ? 40.189 24.419 40.787 1.00 15.02 180 ALA B O 1
ATOM 3826 N N . TYR B 1 205 ? 42.248 24.774 41.642 1.00 14.51 181 TYR B N 1
ATOM 3827 C CA . TYR B 1 205 ? 41.739 24.947 42.977 1.00 14.90 181 TYR B CA 1
ATOM 3828 C C . TYR B 1 205 ? 41.492 26.414 43.306 1.00 15.46 181 TYR B C 1
ATOM 3829 O O . TYR B 1 205 ? 42.282 27.270 42.889 1.00 16.02 181 TYR B O 1
ATOM 3838 N N . LEU B 1 206 ? 40.405 26.698 44.029 1.00 15.38 182 LEU B N 1
ATOM 3839 C CA . LEU B 1 206 ? 40.129 28.043 44.533 1.00 16.76 182 LEU B CA 1
ATOM 3840 C C . LEU B 1 206 ? 39.914 27.886 46.037 1.00 17.41 182 LEU B C 1
ATOM 3841 O O . LEU B 1 206 ? 38.799 27.704 46.518 1.00 18.54 182 LEU B O 1
ATOM 3846 N N . ILE B 1 207 ? 41.020 27.919 46.765 1.00 19.24 183 ILE B N 1
ATOM 3847 C CA . ILE B 1 207 ? 41.017 27.737 48.237 1.00 20.57 183 ILE B CA 1
ATOM 3848 C C . ILE B 1 207 ? 40.485 28.992 48.973 1.00 21.74 183 ILE B C 1
ATOM 3849 O O . ILE B 1 207 ? 40.992 30.088 48.759 1.00 22.08 183 ILE B O 1
ATOM 3854 N N . LYS B 1 208 ? 39.487 28.801 49.830 1.00 23.35 184 LYS B N 1
ATOM 3855 C CA . LYS B 1 208 ? 38.838 29.867 50.599 1.00 25.68 184 LYS B CA 1
ATOM 3856 C C . LYS B 1 208 ? 38.936 29.596 52.087 1.00 27.35 184 LYS B C 1
ATOM 3857 O O . LYS B 1 208 ? 39.392 28.524 52.490 1.00 27.13 184 LYS B O 1
ATOM 3863 N N . GLU B 1 209 ? 38.500 30.565 52.904 1.00 28.88 185 GLU B N 1
ATOM 3864 C CA . GLU B 1 209 ? 38.544 30.431 54.364 1.00 30.66 185 GLU B CA 1
ATOM 3865 C C . GLU B 1 209 ? 38.036 29.076 54.858 1.00 30.67 185 GLU B C 1
ATOM 3866 O O . GLU B 1 209 ? 38.685 28.455 55.698 1.00 31.44 185 GLU B O 1
ATOM 3872 N N A ASN B 1 210 ? 36.904 28.635 54.315 0.50 29.89 186 ASN B N 1
ATOM 3873 N N B ASN B 1 210 ? 36.885 28.607 54.358 0.50 29.62 186 ASN B N 1
ATOM 3874 C CA A ASN B 1 210 ? 36.300 27.361 54.675 0.50 29.93 186 ASN B CA 1
ATOM 3875 C CA B ASN B 1 210 ? 36.354 27.311 54.822 0.50 29.49 186 ASN B CA 1
ATOM 3876 C C A ASN B 1 210 ? 37.294 26.195 54.557 0.50 29.40 186 ASN B C 1
ATOM 3877 C C B ASN B 1 210 ? 37.340 26.162 54.589 0.50 29.12 186 ASN B C 1
ATOM 3878 O O A ASN B 1 210 ? 37.391 25.355 55.440 0.50 29.99 186 ASN B O 1
ATOM 3879 O O B ASN B 1 210 ? 37.476 25.285 55.433 0.50 29.72 186 ASN B O 1
ATOM 3888 N N . HIS B 1 211 ? 38.038 26.166 53.455 1.00 28.37 187 HIS B N 1
ATOM 3889 C CA . HIS B 1 211 ? 39.019 25.109 53.189 1.00 27.92 187 HIS B CA 1
ATOM 3890 C C . HIS B 1 211 ? 40.255 25.221 54.090 1.00 28.60 187 HIS B C 1
ATOM 3891 O O . HIS B 1 211 ? 40.806 24.209 54.535 1.00 28.27 187 HIS B O 1
ATOM 3898 N N . ILE B 1 212 ? 40.676 26.462 54.342 1.00 28.76 188 ILE B N 1
ATOM 3899 C CA . ILE B 1 212 ? 41.848 26.764 55.185 1.00 29.48 188 ILE B CA 1
ATOM 3900 C C . ILE B 1 212 ? 41.641 26.217 56.599 1.00 30.67 188 ILE B C 1
ATOM 3901 O O . ILE B 1 212 ? 42.524 25.556 57.149 1.00 30.90 188 ILE B O 1
ATOM 3906 N N . ILE B 1 213 ? 40.453 26.462 57.146 1.00 31.38 189 ILE B N 1
ATOM 3907 C CA . ILE B 1 213 ? 40.072 26.000 58.493 1.00 32.79 189 ILE B CA 1
ATOM 3908 C C . ILE B 1 213 ? 40.044 24.479 58.516 1.00 33.04 189 ILE B C 1
ATOM 3909 O O . ILE B 1 213 ? 40.645 23.854 59.394 1.00 33.89 189 ILE B O 1
ATOM 3914 N N . ALA B 1 214 ? 39.384 23.892 57.516 1.00 32.18 190 ALA B N 1
ATOM 3915 C CA . ALA B 1 214 ? 39.272 22.430 57.400 1.00 32.33 190 ALA B CA 1
ATOM 3916 C C . ALA B 1 214 ? 40.636 21.759 57.385 1.00 32.86 190 ALA B C 1
ATOM 3917 O O . ALA B 1 214 ? 40.821 20.771 58.058 1.00 34.40 190 ALA B O 1
ATOM 3919 N N . CYS B 1 215 ? 41.594 22.306 56.637 1.00 32.64 191 CYS B N 1
ATOM 3920 C CA . CYS B 1 215 ? 42.936 21.719 56.556 1.00 33.68 191 CYS B CA 1
ATOM 3921 C C . CYS B 1 215 ? 43.878 22.118 57.684 1.00 35.33 191 CYS B C 1
ATOM 3922 O O . CYS B 1 215 ? 44.952 21.527 57.817 1.00 35.65 191 CYS B O 1
ATOM 3925 N N . GLY B 1 216 ? 43.499 23.145 58.445 1.00 35.97 192 GLY B N 1
ATOM 3926 C CA . GLY B 1 216 ? 44.284 23.618 59.572 1.00 37.58 192 GLY B CA 1
ATOM 3927 C C . GLY B 1 216 ? 45.356 24.642 59.259 1.00 37.78 192 GLY B C 1
ATOM 3928 O O . GLY B 1 216 ? 46.351 24.713 59.976 1.00 39.43 192 GLY B O 1
ATOM 3929 N N . GLY B 1 217 ? 45.167 25.444 58.214 1.00 36.55 193 GLY B N 1
ATOM 3930 C CA . GLY B 1 217 ? 46.157 26.464 57.852 1.00 36.21 193 GLY B CA 1
ATOM 3931 C C . GLY B 1 217 ? 46.374 26.487 56.366 1.00 35.27 193 GLY B C 1
ATOM 3932 O O . GLY B 1 217 ? 46.161 25.461 55.692 1.00 34.61 193 GLY B O 1
ATOM 3933 N N . ILE B 1 218 ? 46.811 27.640 55.854 1.00 34.66 194 ILE B N 1
ATOM 3934 C CA . ILE B 1 218 ? 47.024 27.811 54.415 1.00 33.79 194 ILE B CA 1
ATOM 3935 C C . ILE B 1 218 ? 48.082 26.861 53.840 1.00 33.58 194 ILE B C 1
ATOM 3936 O O . ILE B 1 218 ? 47.850 26.222 52.811 1.00 32.03 194 ILE B O 1
ATOM 3941 N N . ARG B 1 219 ? 49.242 26.767 54.486 1.00 34.28 195 ARG B N 1
ATOM 3942 C CA . ARG B 1 219 ? 50.295 25.893 53.968 1.00 34.75 195 ARG B CA 1
ATOM 3943 C C . ARG B 1 219 ? 49.804 24.436 53.860 1.00 33.48 195 ARG B C 1
ATOM 3944 O O . ARG B 1 219 ? 50.153 23.745 52.912 1.00 33.76 195 ARG B O 1
ATOM 3952 N N . GLN B 1 220 ? 48.991 23.991 54.821 1.00 32.82 196 GLN B N 1
ATOM 3953 C CA . GLN B 1 220 ? 48.433 22.630 54.839 1.00 32.38 196 GLN B CA 1
ATOM 3954 C C . GLN B 1 220 ? 47.395 22.436 53.713 1.00 29.57 196 GLN B C 1
ATOM 3955 O O . GLN B 1 220 ? 47.336 21.380 53.075 1.00 27.94 196 GLN B O 1
ATOM 3961 N N . ALA B 1 221 ? 46.580 23.460 53.480 1.00 27.57 197 ALA B N 1
ATOM 3962 C CA . ALA B 1 221 ? 45.571 23.396 52.436 1.00 25.59 197 ALA B CA 1
ATOM 3963 C C . ALA B 1 221 ? 46.241 23.281 51.076 1.00 24.24 197 ALA B C 1
ATOM 3964 O O . ALA B 1 221 ? 45.850 22.451 50.245 1.00 22.75 197 ALA B O 1
ATOM 3966 N N . ILE B 1 222 ? 47.248 24.124 50.852 1.00 23.78 198 ILE B N 1
ATOM 3967 C CA . ILE B 1 222 ? 47.999 24.121 49.602 1.00 23.19 198 ILE B CA 1
ATOM 3968 C C . ILE B 1 222 ? 48.689 22.775 49.395 1.00 23.99 198 ILE B C 1
ATOM 3969 O O . ILE B 1 222 ? 48.620 22.215 48.322 1.00 22.53 198 ILE B O 1
ATOM 3974 N N . SER B 1 223 ? 49.390 22.285 50.420 1.00 25.88 199 SER B N 1
ATOM 3975 C CA . SER B 1 223 ? 50.089 20.994 50.328 1.00 27.13 199 SER B CA 1
ATOM 3976 C C . SER B 1 223 ? 49.120 19.865 49.993 1.00 26.14 199 SER B C 1
ATOM 3977 O O . SER B 1 223 ? 49.412 19.016 49.156 1.00 25.57 199 SER B O 1
ATOM 3980 N N . THR B 1 224 ? 47.962 19.856 50.651 1.00 25.51 200 THR B N 1
ATOM 3981 C CA . THR B 1 224 ? 46.954 18.828 50.388 1.00 25.23 200 THR B CA 1
ATOM 3982 C C . THR B 1 224 ? 46.494 18.913 48.928 1.00 22.70 200 THR B C 1
ATOM 3983 O O . THR B 1 224 ? 46.469 17.897 48.224 1.00 21.90 200 THR B O 1
ATOM 3987 N N . ALA B 1 225 ? 46.210 20.133 48.468 1.00 20.45 201 ALA B N 1
ATOM 3988 C CA . ALA B 1 225 ? 45.789 20.357 47.100 1.00 19.36 201 ALA B CA 1
ATOM 3989 C C . ALA B 1 225 ? 46.841 19.850 46.122 1.00 19.97 201 ALA B C 1
ATOM 3990 O O . ALA B 1 225 ? 46.498 19.144 45.184 1.00 19.51 201 ALA B O 1
ATOM 3992 N N . LYS B 1 226 ? 48.121 20.156 46.373 1.00 20.89 202 LYS B N 1
ATOM 3993 C CA . LYS B 1 226 ? 49.191 19.731 45.447 1.00 21.94 202 LYS B CA 1
ATOM 3994 C C . LYS B 1 226 ? 49.435 18.222 45.446 1.00 22.66 202 LYS B C 1
ATOM 3995 O O . LYS B 1 226 ? 49.860 17.655 44.432 1.00 23.06 202 LYS B O 1
ATOM 4001 N N . GLN B 1 227 ? 49.156 17.577 46.572 1.00 22.67 203 GLN B N 1
ATOM 4002 C CA . GLN B 1 227 ? 49.315 16.148 46.692 1.00 23.48 203 GLN B CA 1
ATOM 4003 C C . GLN B 1 227 ? 48.160 15.414 46.047 1.00 22.73 203 GLN B C 1
ATOM 4004 O O . GLN B 1 227 ? 48.378 14.379 45.434 1.00 22.70 203 GLN B O 1
ATOM 4010 N N . LEU B 1 228 ? 46.935 15.933 46.173 1.00 21.80 204 LEU B N 1
ATOM 4011 C CA . LEU B 1 228 ? 45.777 15.255 45.586 1.00 21.99 204 LEU B CA 1
ATOM 4012 C C . LEU B 1 228 ? 45.666 15.363 44.077 1.00 21.73 204 LEU B C 1
ATOM 4013 O O . LEU B 1 228 ? 45.173 14.434 43.442 1.00 22.31 204 LEU B O 1
ATOM 4018 N N . ASN B 1 229 ? 46.090 16.486 43.501 1.00 21.19 205 ASN B N 1
ATOM 4019 C CA . ASN B 1 229 ? 46.011 16.702 42.045 1.00 21.20 205 ASN B CA 1
ATOM 4020 C C . ASN B 1 229 ? 47.224 17.435 41.530 1.00 21.45 205 ASN B C 1
ATOM 4021 O O . ASN B 1 229 ? 47.169 18.651 41.295 1.00 21.33 205 ASN B O 1
ATOM 4026 N N . PRO B 1 230 ? 48.332 16.708 41.376 1.00 22.51 206 PRO B N 1
ATOM 4027 C CA . PRO B 1 230 ? 49.554 17.328 40.895 1.00 23.30 206 PRO B CA 1
ATOM 4028 C C . PRO B 1 230 ? 49.363 18.053 39.561 1.00 23.31 206 PRO B C 1
ATOM 4029 O O . PRO B 1 230 ? 48.663 17.563 38.665 1.00 23.07 206 PRO B O 1
ATOM 4033 N N . GLY B 1 231 ? 49.961 19.230 39.442 1.00 23.50 207 GLY B N 1
ATOM 4034 C CA . GLY B 1 231 ? 49.861 20.005 38.207 1.00 23.84 207 GLY B CA 1
ATOM 4035 C C . GLY B 1 231 ? 48.730 21.011 38.153 1.00 23.50 207 GLY B C 1
ATOM 4036 O O . GLY B 1 231 ? 48.813 21.985 37.397 1.00 25.04 207 GLY B O 1
ATOM 4037 N N . LYS B 1 232 ? 47.677 20.828 38.949 1.00 22.41 208 LYS B N 1
ATOM 4038 C CA . LYS B 1 232 ? 46.550 21.773 38.912 1.00 21.75 208 LYS B CA 1
ATOM 4039 C C . LYS B 1 232 ? 46.901 23.107 39.564 1.00 20.70 208 LYS B C 1
ATOM 4040 O O . LYS B 1 232 ? 47.474 23.128 40.663 1.00 20.39 208 LYS B O 1
ATOM 4046 N N . PRO B 1 233 ? 46.549 24.237 38.905 1.00 20.12 209 PRO B N 1
ATOM 4047 C CA . PRO B 1 233 ? 46.859 25.516 39.537 1.00 19.47 209 PRO B CA 1
ATOM 4048 C C . PRO B 1 233 ? 46.143 25.675 40.878 1.00 19.27 209 PRO B C 1
ATOM 4049 O O . PRO B 1 233 ? 45.027 25.169 41.070 1.00 18.18 209 PRO B O 1
ATOM 4053 N N . VAL B 1 234 ? 46.797 26.362 41.806 1.00 19.32 210 VAL B N 1
ATOM 4054 C CA . VAL B 1 234 ? 46.255 26.587 43.110 1.00 19.79 210 VAL B CA 1
ATOM 4055 C C . VAL B 1 234 ? 46.112 28.079 43.385 1.00 20.51 210 VAL B C 1
ATOM 4056 O O . VAL B 1 234 ? 47.112 28.809 43.385 1.00 21.93 210 VAL B O 1
ATOM 4060 N N A GLU B 1 235 ? 44.888 28.549 43.587 0.50 19.94 211 GLU B N 1
ATOM 4061 N N B GLU B 1 235 ? 44.880 28.517 43.614 0.50 19.63 211 GLU B N 1
ATOM 4062 C CA A GLU B 1 235 ? 44.643 29.959 43.910 0.50 20.38 211 GLU B CA 1
ATOM 4063 C CA B GLU B 1 235 ? 44.615 29.909 43.938 0.50 19.81 211 GLU B CA 1
ATOM 4064 C C A GLU B 1 235 ? 44.045 29.992 45.315 0.50 20.43 211 GLU B C 1
ATOM 4065 C C B GLU B 1 235 ? 44.048 29.967 45.345 0.50 20.12 211 GLU B C 1
ATOM 4066 O O A GLU B 1 235 ? 43.285 29.098 45.691 0.50 20.15 211 GLU B O 1
ATOM 4067 O O B GLU B 1 235 ? 43.311 29.067 45.756 0.50 19.82 211 GLU B O 1
ATOM 4078 N N . VAL B 1 236 ? 44.434 30.995 46.099 1.00 21.00 212 VAL B N 1
ATOM 4079 C CA . VAL B 1 236 ? 43.936 31.154 47.468 1.00 21.64 212 VAL B CA 1
ATOM 4080 C C . VAL B 1 236 ? 43.256 32.497 47.586 1.00 21.99 212 VAL B C 1
ATOM 4081 O O . VAL B 1 236 ? 43.808 33.513 47.159 1.00 21.11 212 VAL B O 1
ATOM 4085 N N . GLU B 1 237 ? 42.057 32.494 48.154 1.00 22.86 213 GLU B N 1
ATOM 4086 C CA . GLU B 1 237 ? 41.296 33.721 48.368 1.00 24.29 213 GLU B CA 1
ATOM 4087 C C . GLU B 1 237 ? 41.645 34.282 49.759 1.00 25.91 213 GLU B C 1
ATOM 4088 O O . GLU B 1 237 ? 41.675 33.541 50.755 1.00 25.06 213 GLU B O 1
ATOM 4094 N N . THR B 1 238 ? 41.923 35.584 49.825 1.00 26.81 214 THR B N 1
ATOM 4095 C CA . THR B 1 238 ? 42.279 36.238 51.092 1.00 29.28 214 THR B CA 1
ATOM 4096 C C . THR B 1 238 ? 41.382 37.458 51.270 1.00 30.85 214 THR B C 1
ATOM 4097 O O . THR B 1 238 ? 41.024 38.126 50.297 1.00 30.20 214 THR B O 1
ATOM 4101 N N . GLU B 1 239 ? 40.968 37.710 52.507 1.00 33.26 215 GLU B N 1
ATOM 4102 C CA . GLU B 1 239 ? 40.094 38.847 52.782 1.00 35.27 215 GLU B CA 1
ATOM 4103 C C . GLU B 1 239 ? 40.813 39.963 53.532 1.00 35.99 215 GLU B C 1
ATOM 4104 O O . GLU B 1 239 ? 40.291 41.085 53.603 1.00 36.65 215 GLU B O 1
ATOM 4110 N N . THR B 1 240 ? 42.007 39.666 54.059 1.00 35.85 216 THR B N 1
ATOM 4111 C CA . THR B 1 240 ? 42.799 40.652 54.777 1.00 36.97 216 THR B CA 1
ATOM 4112 C C . THR B 1 240 ? 44.273 40.581 54.386 1.00 36.83 216 THR B C 1
ATOM 4113 O O . THR B 1 240 ? 44.726 39.589 53.801 1.00 35.41 216 THR B O 1
ATOM 4117 N N . LEU B 1 241 ? 45.017 41.629 54.753 1.00 37.28 217 LEU B N 1
ATOM 4118 C CA . LEU B 1 241 ? 46.448 41.714 54.457 1.00 37.19 217 LEU B CA 1
ATOM 4119 C C . LEU B 1 241 ? 47.239 40.644 55.178 1.00 37.44 217 LEU B C 1
ATOM 4120 O O . LEU B 1 241 ? 48.241 40.155 54.654 1.00 36.72 217 LEU B O 1
ATOM 4125 N N . ALA B 1 242 ? 46.791 40.291 56.389 1.00 38.34 218 ALA B N 1
ATOM 4126 C CA . ALA B 1 242 ? 47.426 39.249 57.199 1.00 38.65 218 ALA B CA 1
ATOM 4127 C C . ALA B 1 242 ? 47.307 37.910 56.475 1.00 37.52 218 ALA B C 1
ATOM 4128 O O . ALA B 1 242 ? 48.269 37.145 56.392 1.00 37.18 218 ALA B O 1
ATOM 4130 N N . GLU B 1 243 ? 46.112 37.632 55.954 1.00 36.76 219 GLU B N 1
ATOM 4131 C CA . GLU B 1 243 ? 45.876 36.399 55.209 1.00 36.35 219 GLU B CA 1
ATOM 4132 C C . GLU B 1 243 ? 46.764 36.366 53.963 1.00 35.46 219 GLU B C 1
ATOM 4133 O O . GLU B 1 243 ? 47.357 35.335 53.651 1.00 34.40 219 GLU B O 1
ATOM 4139 N N . LEU B 1 244 ? 46.864 37.508 53.279 1.00 34.81 220 LEU B N 1
ATOM 4140 C CA . LEU B 1 244 ? 47.713 37.637 52.095 1.00 34.98 220 LEU B CA 1
ATOM 4141 C C . LEU B 1 244 ? 49.147 37.233 52.419 1.00 36.29 220 LEU B C 1
ATOM 4142 O O . LEU B 1 244 ? 49.763 36.406 51.750 1.00 35.59 220 LEU B O 1
ATOM 4147 N N . GLU B 1 245 ? 49.663 37.847 53.468 1.00 38.68 221 GLU B N 1
ATOM 4148 C CA . GLU B 1 245 ? 51.026 37.625 53.915 1.00 40.85 221 GLU B CA 1
ATOM 4149 C C . GLU B 1 245 ? 51.217 36.129 54.221 1.00 41.01 221 GLU B C 1
ATOM 4150 O O . GLU B 1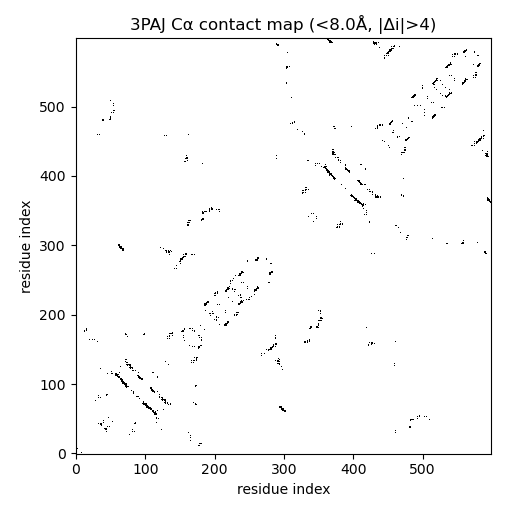 245 ? 52.175 35.516 53.739 1.00 40.89 221 GLU B O 1
ATOM 4156 N N . GLU B 1 246 ? 50.260 35.525 54.931 1.00 40.92 222 GLU B N 1
ATOM 4157 C CA . GLU B 1 246 ? 50.318 34.085 55.247 1.00 41.35 222 GLU B CA 1
ATOM 4158 C C . GLU B 1 246 ? 50.299 33.201 54.011 1.00 40.41 222 GLU B C 1
ATOM 4159 O O . GLU B 1 246 ? 50.969 32.173 53.979 1.00 39.84 222 GLU B O 1
ATOM 4165 N N . ALA B 1 247 ? 49.468 33.564 53.026 1.00 39.23 223 ALA B N 1
ATOM 4166 C CA . ALA B 1 247 ? 49.369 32.812 51.772 1.00 39.00 223 ALA B CA 1
ATOM 4167 C C . ALA B 1 247 ? 50.668 32.958 50.969 1.00 39.99 223 ALA B C 1
ATOM 4168 O O . ALA B 1 247 ? 51.093 32.019 50.307 1.00 40.48 223 ALA B O 1
ATOM 4170 N N . ILE B 1 248 ? 51.248 34.151 50.981 1.00 41.87 224 ILE B N 1
ATOM 4171 C CA . ILE B 1 248 ? 52.529 34.407 50.300 1.00 44.00 224 ILE B CA 1
ATOM 4172 C C . ILE B 1 248 ? 53.640 33.587 50.959 1.00 45.76 224 ILE B C 1
ATOM 4173 O O . ILE B 1 248 ? 54.445 32.953 50.276 1.00 46.22 224 ILE B O 1
ATOM 4178 N N . SER B 1 249 ? 53.673 33.608 52.290 1.00 47.20 225 SER B N 1
ATOM 4179 C CA . SER B 1 249 ? 54.658 32.835 53.044 1.00 48.79 225 SER B CA 1
ATOM 4180 C C . SER B 1 249 ? 54.485 31.337 52.746 1.00 48.81 225 SER B C 1
ATOM 4181 O O . SER B 1 249 ? 55.476 30.618 52.614 1.00 49.81 225 SER B O 1
ATOM 4184 N N . ALA B 1 250 ? 53.231 30.874 52.628 1.00 47.45 226 ALA B N 1
ATOM 4185 C CA . ALA B 1 250 ? 52.939 29.460 52.335 1.00 46.81 226 ALA B CA 1
ATOM 4186 C C . ALA B 1 250 ? 53.181 29.120 50.869 1.00 45.89 226 ALA B C 1
ATOM 4187 O O . ALA B 1 250 ? 52.803 28.041 50.403 1.00 45.66 226 ALA B O 1
ATOM 4189 N N . GLY B 1 251 ? 53.764 30.072 50.143 1.00 45.66 227 GLY B N 1
ATOM 4190 C CA . GLY B 1 251 ? 54.110 29.925 48.736 1.00 44.79 227 GLY B CA 1
ATOM 4191 C C . GLY B 1 251 ? 53.041 29.903 47.659 1.00 42.78 227 GLY B C 1
ATOM 4192 O O . GLY B 1 251 ? 53.379 29.596 46.522 1.00 42.95 227 GLY B O 1
ATOM 4193 N N . ALA B 1 252 ? 51.788 30.264 47.974 1.00 40.95 228 ALA B N 1
ATOM 4194 C CA . ALA B 1 252 ? 50.655 30.238 46.992 1.00 38.76 228 ALA B CA 1
ATOM 4195 C C . ALA B 1 252 ? 50.984 30.725 45.574 1.00 37.15 228 ALA B C 1
ATOM 4196 O O . ALA B 1 252 ? 51.710 31.676 45.422 1.00 37.93 228 ALA B O 1
ATOM 4198 N N . ASP B 1 253 ? 50.413 30.099 44.545 1.00 36.33 229 ASP B N 1
ATOM 4199 C CA . ASP B 1 253 ? 50.680 30.508 43.148 1.00 35.31 229 ASP B CA 1
ATOM 4200 C C . ASP B 1 253 ? 50.049 31.910 42.852 1.00 32.85 229 ASP B C 1
ATOM 4201 O O . ASP B 1 253 ? 50.712 32.876 42.453 1.00 31.48 229 ASP B O 1
ATOM 4206 N N . ILE B 1 254 ? 48.735 31.940 43.042 1.00 30.27 230 ILE B N 1
ATOM 4207 C CA . ILE B 1 254 ? 47.884 33.079 42.796 1.00 28.05 230 ILE B CA 1
ATOM 4208 C C . ILE B 1 254 ? 47.072 33.401 44.033 1.00 25.38 230 ILE B C 1
ATOM 4209 O O . ILE B 1 254 ? 46.531 32.508 44.655 1.00 23.27 230 ILE B O 1
ATOM 4214 N N . ILE B 1 255 ? 46.924 34.679 44.335 1.00 23.36 231 ILE B N 1
ATOM 4215 C CA . ILE B 1 255 ? 46.147 35.085 45.470 1.00 22.85 231 ILE B CA 1
ATOM 4216 C C . ILE B 1 255 ? 45.022 35.981 44.998 1.00 22.54 231 ILE B C 1
ATOM 4217 O O . ILE B 1 255 ? 45.259 36.977 44.283 1.00 22.50 231 ILE B O 1
ATOM 4222 N N A MET B 1 256 ? 43.805 35.619 45.373 0.50 22.40 232 MET B N 1
ATOM 4223 N N B MET B 1 256 ? 43.792 35.614 45.343 0.50 22.10 232 MET B N 1
ATOM 4224 C CA A MET B 1 256 ? 42.640 36.405 45.026 0.50 22.59 232 MET B CA 1
ATOM 4225 C CA B MET B 1 256 ? 42.598 36.394 44.986 0.50 22.07 232 MET B CA 1
ATOM 4226 C C A MET B 1 256 ? 42.408 37.366 46.184 0.50 23.13 232 MET B C 1
ATOM 4227 C C B MET B 1 256 ? 42.250 37.347 46.133 0.50 22.74 232 MET B C 1
ATOM 4228 O O A MET B 1 256 ? 42.386 36.943 47.356 0.50 23.58 232 MET B O 1
ATOM 4229 O O B MET B 1 256 ? 41.912 36.894 47.233 0.50 23.20 232 MET B O 1
ATOM 4238 N N . LEU B 1 257 ? 42.313 38.651 45.873 1.00 22.77 233 LEU B N 1
ATOM 4239 C CA . LEU B 1 257 ? 42.025 39.677 46.889 1.00 24.23 233 LEU B CA 1
ATOM 4240 C C . LEU B 1 257 ? 40.508 39.904 46.872 1.00 25.39 233 LEU B C 1
ATOM 4241 O O . LEU B 1 257 ? 39.954 40.420 45.910 1.00 25.41 233 LEU B O 1
ATOM 4246 N N . ASP B 1 258 ? 39.847 39.526 47.943 1.00 28.31 234 ASP B N 1
ATOM 4247 C CA . ASP B 1 258 ? 38.392 39.632 48.029 1.00 30.73 234 ASP B CA 1
ATOM 4248 C C . ASP B 1 258 ? 37.903 40.912 48.699 1.00 31.87 234 ASP B C 1
ATOM 4249 O O . ASP B 1 258 ? 38.112 41.104 49.869 1.00 32.85 234 ASP B O 1
ATOM 4254 N N . ASN B 1 259 ? 37.216 41.757 47.941 1.00 33.80 235 ASN B N 1
ATOM 4255 C CA . ASN B 1 259 ? 36.691 43.027 48.458 1.00 35.33 235 ASN B CA 1
ATOM 4256 C C . ASN B 1 259 ? 37.707 43.864 49.256 1.00 34.82 235 ASN B C 1
ATOM 4257 O O . ASN B 1 259 ? 37.469 44.225 50.413 1.00 37.28 235 ASN B O 1
ATOM 4262 N N . PHE B 1 260 ? 38.865 44.107 48.634 1.00 32.15 236 PHE B N 1
ATOM 4263 C CA . PHE B 1 260 ? 39.933 44.941 49.192 1.00 30.90 236 PHE B CA 1
ATOM 4264 C C . PHE B 1 260 ? 39.655 46.377 48.765 1.00 30.10 236 PHE B C 1
ATOM 4265 O O . PHE B 1 260 ? 39.119 46.614 47.701 1.00 28.00 236 PHE B O 1
ATOM 4273 N N . SER B 1 261 ? 40.044 47.330 49.590 1.00 31.13 237 SER B N 1
ATOM 4274 C CA . SER B 1 261 ? 39.879 48.753 49.255 1.00 31.53 237 SER B CA 1
ATOM 4275 C C . SER B 1 261 ? 41.072 49.128 48.375 1.00 30.84 237 SER B C 1
ATOM 4276 O O . SER B 1 261 ? 42.058 48.392 48.348 1.00 29.44 237 SER B O 1
ATOM 4279 N N . LEU B 1 262 ? 41.009 50.241 47.647 1.00 30.86 238 LEU B N 1
ATOM 4280 C CA . LEU B 1 262 ? 42.177 50.623 46.836 1.00 30.79 238 LEU B CA 1
ATOM 4281 C C . LEU B 1 262 ? 43.437 50.662 47.704 1.00 31.08 238 LEU B C 1
ATOM 4282 O O . LEU B 1 262 ? 44.502 50.202 47.293 1.00 28.65 238 LEU B O 1
ATOM 4287 N N . GLU B 1 263 ? 43.298 51.179 48.921 1.00 32.08 239 GLU B N 1
ATOM 4288 C CA . GLU B 1 263 ? 44.427 51.262 49.833 1.00 34.07 239 GLU B CA 1
ATOM 4289 C C . GLU B 1 263 ? 45.057 49.908 50.131 1.00 32.59 239 GLU B C 1
ATOM 4290 O O . GLU B 1 263 ? 46.282 49.743 50.088 1.00 31.82 239 GLU B O 1
ATOM 4296 N N . MET B 1 264 ? 44.205 48.942 50.435 1.00 31.95 240 MET B N 1
ATOM 4297 C CA . MET B 1 264 ? 44.672 47.588 50.724 1.00 31.99 240 MET B CA 1
ATOM 4298 C C . MET B 1 264 ? 45.335 46.995 49.498 1.00 30.46 240 MET B C 1
ATOM 4299 O O . MET B 1 264 ? 46.344 46.319 49.627 1.00 30.65 240 MET B O 1
ATOM 4304 N N . MET B 1 265 ? 44.811 47.291 48.308 1.00 29.37 241 MET B N 1
ATOM 4305 C CA . MET B 1 265 ? 45.409 46.756 47.086 1.00 28.84 241 MET B CA 1
ATOM 4306 C C . MET B 1 265 ? 46.832 47.252 46.915 1.00 29.24 241 MET B C 1
ATOM 4307 O O . MET B 1 265 ? 47.731 46.466 46.628 1.00 28.44 241 MET B O 1
ATOM 4312 N N . ARG B 1 266 ? 47.038 48.549 47.094 1.00 30.99 242 ARG B N 1
ATOM 4313 C CA . ARG B 1 266 ? 48.395 49.104 46.929 1.00 32.57 242 ARG B CA 1
ATOM 4314 C C . ARG B 1 266 ? 49.324 48.483 47.955 1.00 33.14 242 ARG B C 1
ATOM 4315 O O . ARG B 1 266 ? 50.454 48.092 47.637 1.00 33.21 242 ARG B O 1
ATOM 4323 N N . GLU B 1 267 ? 48.833 48.365 49.184 1.00 33.61 243 GLU B N 1
ATOM 4324 C CA . GLU B 1 267 ? 49.634 47.777 50.244 1.00 34.73 243 GLU B CA 1
ATOM 4325 C C . GLU B 1 267 ? 49.958 46.314 49.881 1.00 33.56 243 GLU B C 1
ATOM 4326 O O . GLU B 1 267 ? 51.107 45.871 50.036 1.00 33.85 243 GLU B O 1
ATOM 4332 N N . ALA B 1 268 ? 48.956 45.568 49.397 1.00 31.43 244 ALA B N 1
ATOM 4333 C CA . ALA B 1 268 ? 49.157 44.164 49.001 1.00 30.24 244 ALA B CA 1
ATOM 4334 C C . ALA B 1 268 ? 50.212 44.055 47.900 1.00 30.14 244 ALA B C 1
ATOM 4335 O O . ALA B 1 268 ? 51.049 43.158 47.916 1.00 29.84 244 ALA B O 1
ATOM 4337 N N . VAL B 1 269 ? 50.130 44.936 46.911 1.00 29.80 245 VAL B N 1
ATOM 4338 C CA . VAL B 1 269 ? 51.101 44.933 45.830 1.00 30.60 245 VAL B CA 1
ATOM 4339 C C . VAL B 1 269 ? 52.495 45.216 46.412 1.00 32.91 245 VAL B C 1
ATOM 4340 O O . VAL B 1 269 ? 53.455 44.545 46.066 1.00 33.21 245 VAL B O 1
ATOM 4344 N N . LYS B 1 270 ? 52.594 46.182 47.311 1.00 34.82 246 LYS B N 1
ATOM 4345 C CA . LYS B 1 270 ? 53.909 46.495 47.918 1.00 37.92 246 LYS B CA 1
ATOM 4346 C C . LYS B 1 270 ? 54.420 45.339 48.777 1.00 38.41 246 LYS B C 1
ATOM 4347 O O . LYS B 1 270 ? 55.591 44.987 48.699 1.00 39.67 246 LYS B O 1
ATOM 4353 N N . ILE B 1 271 ? 53.537 44.744 49.578 1.00 38.42 247 ILE B N 1
ATOM 4354 C CA . ILE B 1 271 ? 53.893 43.591 50.414 1.00 39.30 247 ILE B CA 1
ATOM 4355 C C . ILE B 1 271 ? 54.343 42.419 49.549 1.00 38.86 247 ILE B C 1
ATOM 4356 O O . ILE B 1 271 ? 55.391 41.828 49.781 1.00 39.55 247 ILE B O 1
ATOM 4361 N N . ASN B 1 272 ? 53.538 42.096 48.546 1.00 37.62 248 ASN B N 1
ATOM 4362 C CA . ASN B 1 272 ? 53.821 40.988 47.639 1.00 37.69 248 ASN B CA 1
ATOM 4363 C C . ASN B 1 272 ? 55.179 41.063 46.944 1.00 39.17 248 ASN B C 1
ATOM 4364 O O . ASN B 1 272 ? 55.803 40.028 46.708 1.00 39.01 248 ASN B O 1
ATOM 4369 N N . ALA B 1 273 ? 55.575 42.275 46.550 1.00 40.54 249 ALA B N 1
ATOM 4370 C CA . ALA B 1 273 ? 56.861 42.506 45.878 1.00 42.29 249 ALA B CA 1
ATOM 4371 C C . ALA B 1 273 ? 57.046 41.599 44.658 1.00 42.02 249 ALA B C 1
ATOM 4372 O O . ALA B 1 273 ? 58.121 41.017 44.468 1.00 43.70 249 ALA B O 1
ATOM 4374 N N . GLY B 1 274 ? 55.985 41.437 43.878 1.00 40.46 250 GLY B N 1
ATOM 4375 C CA . GLY B 1 274 ? 56.013 40.602 42.668 1.00 39.85 250 GLY B CA 1
ATOM 4376 C C . GLY B 1 274 ? 56.142 39.099 42.844 1.00 39.34 250 GLY B C 1
ATOM 4377 O O . GLY B 1 274 ? 56.271 38.372 41.859 1.00 39.66 250 GLY B O 1
ATOM 4378 N N . ARG B 1 275 ? 56.068 38.614 44.079 1.00 39.37 251 ARG B N 1
ATOM 4379 C CA . ARG B 1 275 ? 56.191 37.179 44.352 1.00 38.84 251 ARG B CA 1
ATOM 4380 C C . ARG B 1 275 ? 55.059 36.344 43.762 1.00 36.45 251 ARG B C 1
ATOM 4381 O O . ARG B 1 275 ? 55.312 35.504 42.899 1.00 36.96 251 ARG B O 1
ATOM 4389 N N . ALA B 1 276 ? 53.826 36.548 44.220 1.00 33.49 252 ALA B N 1
ATOM 4390 C CA . ALA B 1 276 ? 52.686 35.810 43.679 1.00 30.85 252 ALA B CA 1
ATOM 4391 C C . ALA B 1 276 ? 51.930 36.673 42.668 1.00 28.70 252 ALA B C 1
ATOM 4392 O O . ALA B 1 276 ? 52.148 37.864 42.598 1.00 28.39 252 ALA B O 1
ATOM 4394 N N . ALA B 1 277 ? 51.044 36.049 41.899 1.00 26.66 253 ALA B N 1
ATOM 4395 C CA . ALA B 1 277 ? 50.193 36.781 40.982 1.00 25.41 253 ALA B CA 1
ATOM 4396 C C . ALA B 1 277 ? 49.014 37.239 41.860 1.00 23.83 253 ALA B C 1
ATOM 4397 O O . ALA B 1 277 ? 48.423 36.415 42.560 1.00 24.05 253 ALA B O 1
ATOM 4399 N N . LEU B 1 278 ? 48.699 38.527 41.848 1.00 22.34 254 LEU B N 1
ATOM 4400 C CA . LEU B 1 278 ? 47.574 39.072 42.636 1.00 21.77 254 LEU B CA 1
ATOM 4401 C C . LEU B 1 278 ? 46.395 39.342 41.700 1.00 21.01 254 LEU B C 1
ATOM 4402 O O . LEU B 1 278 ? 46.564 39.975 40.646 1.00 19.68 254 LEU B O 1
ATOM 4407 N N . GLU B 1 279 ? 45.221 38.867 42.102 1.00 20.99 255 GLU B N 1
ATOM 4408 C CA . GLU B 1 279 ? 44.005 39.006 41.319 1.00 22.58 255 GLU B CA 1
ATOM 4409 C C . GLU B 1 279 ? 42.908 39.626 42.168 1.00 23.05 255 GLU B C 1
ATOM 4410 O O . GLU B 1 279 ? 42.580 39.120 43.235 1.00 23.27 255 GLU B O 1
ATOM 4416 N N . ASN B 1 280 ? 42.341 40.724 41.710 1.00 23.54 256 ASN B N 1
ATOM 4417 C CA . ASN B 1 280 ? 41.295 41.371 42.484 1.00 25.25 256 ASN B CA 1
ATOM 4418 C C . ASN B 1 280 ? 39.944 40.860 42.008 1.00 25.67 256 ASN B C 1
ATOM 4419 O O . ASN B 1 280 ? 39.731 40.671 40.808 1.00 23.19 256 ASN B O 1
ATOM 4424 N N . SER B 1 281 ? 39.060 40.625 42.962 1.00 28.19 257 SER B N 1
ATOM 4425 C CA . SER B 1 281 ? 37.709 40.161 42.693 1.00 31.30 257 SER B CA 1
ATOM 4426 C C . SER B 1 281 ? 36.732 40.909 43.593 1.00 33.43 257 SER B C 1
ATOM 4427 O O . SER B 1 281 ? 37.086 41.351 44.692 1.00 33.75 257 SER B O 1
ATOM 4430 N N . GLY B 1 282 ? 35.500 41.058 43.119 1.00 36.19 258 GLY B N 1
ATOM 4431 C CA . GLY B 1 282 ? 34.458 41.725 43.893 1.00 38.07 258 GLY B CA 1
ATOM 4432 C C . GLY B 1 282 ? 34.153 43.180 43.594 1.00 40.26 258 GLY B C 1
ATOM 4433 O O . GLY B 1 282 ? 35.033 44.064 43.635 1.00 41.76 258 GLY B O 1
ATOM 4434 N N . ASN B 1 283 ? 32.871 43.415 43.331 1.00 41.42 259 ASN B N 1
ATOM 4435 C CA . ASN B 1 283 ? 32.314 44.733 43.030 1.00 42.31 259 ASN B CA 1
ATOM 4436 C C . ASN B 1 283 ? 33.192 45.540 42.077 1.00 41.49 259 ASN B C 1
ATOM 4437 O O . ASN B 1 283 ? 33.706 46.610 42.422 1.00 42.36 259 ASN B O 1
ATOM 4442 N N . ILE B 1 284 ? 33.378 44.992 40.882 1.00 39.64 260 ILE B N 1
ATOM 4443 C CA . ILE B 1 284 ? 34.158 45.661 39.865 1.00 38.73 260 ILE B CA 1
ATOM 4444 C C . ILE B 1 284 ? 33.185 46.069 38.783 1.00 37.57 260 ILE B C 1
ATOM 4445 O O . ILE B 1 284 ? 32.491 45.216 38.216 1.00 37.92 260 ILE B O 1
ATOM 4450 N N . THR B 1 285 ? 33.149 47.362 38.477 1.00 36.33 261 THR B N 1
ATOM 4451 C CA . THR B 1 285 ? 32.262 47.889 37.449 1.00 34.69 261 THR B CA 1
ATOM 4452 C C . THR B 1 285 ? 33.144 48.526 36.388 1.00 33.09 261 THR B C 1
ATOM 4453 O O . THR B 1 285 ? 34.327 48.797 36.630 1.00 31.48 261 THR B O 1
ATOM 4457 N N . LEU B 1 286 ? 32.572 48.792 35.224 1.00 30.88 262 LEU B N 1
ATOM 4458 C CA . LEU B 1 286 ? 33.330 49.444 34.170 1.00 30.69 262 LEU B CA 1
ATOM 4459 C C . LEU B 1 286 ? 33.850 50.806 34.676 1.00 30.93 262 LEU B C 1
ATOM 4460 O O . LEU B 1 286 ? 34.951 51.222 34.323 1.00 31.04 262 LEU B O 1
ATOM 4465 N N . ASP B 1 287 ? 33.061 51.475 35.512 1.00 30.86 263 ASP B N 1
ATOM 4466 C CA . ASP B 1 287 ? 33.434 52.790 36.053 1.00 31.96 263 ASP B CA 1
ATOM 4467 C C . ASP B 1 287 ? 34.585 52.808 37.057 1.00 30.60 263 ASP B C 1
ATOM 4468 O O . ASP B 1 287 ? 35.170 53.862 37.250 1.00 31.70 263 ASP B O 1
ATOM 4473 N N . ASN B 1 288 ? 34.904 51.696 37.724 1.00 28.62 264 ASN B N 1
ATOM 4474 C CA . ASN B 1 288 ? 36.037 51.726 38.684 1.00 27.67 264 ASN B CA 1
ATOM 4475 C C . ASN B 1 288 ? 37.183 50.765 38.369 1.00 25.39 264 ASN B C 1
ATOM 4476 O O . ASN B 1 288 ? 38.126 50.648 39.147 1.00 24.73 264 ASN B O 1
ATOM 4481 N N . LEU B 1 289 ? 37.097 50.073 37.235 1.00 22.67 265 LEU B N 1
ATOM 4482 C CA . LEU B 1 289 ? 38.111 49.107 36.840 1.00 21.61 265 LEU B CA 1
ATOM 4483 C C . LEU B 1 289 ? 39.509 49.724 36.724 1.00 20.57 265 LEU B C 1
ATOM 4484 O O . LEU B 1 289 ? 40.486 49.159 37.229 1.00 19.80 265 LEU B O 1
ATOM 4489 N N . LYS B 1 290 ? 39.603 50.865 36.057 1.00 19.69 266 LYS B N 1
ATOM 4490 C CA . LYS B 1 290 ? 40.900 51.533 35.868 1.00 20.50 266 LYS B CA 1
ATOM 4491 C C . LYS B 1 290 ? 41.615 51.815 37.184 1.00 21.01 266 LYS B C 1
ATOM 4492 O O . LYS B 1 290 ? 42.827 51.587 37.312 1.00 19.41 266 LYS B O 1
ATOM 4498 N N . GLU B 1 291 ? 40.860 52.345 38.141 1.00 20.69 267 GLU B N 1
ATOM 4499 C CA . GLU B 1 291 ? 41.435 52.678 39.440 1.00 21.65 267 GLU B CA 1
ATOM 4500 C C . GLU B 1 291 ? 41.968 51.428 40.160 1.00 21.02 267 GLU B C 1
ATOM 4501 O O . GLU B 1 291 ? 42.991 51.503 40.834 1.00 20.80 267 GLU B O 1
ATOM 4507 N N A CYS B 1 292 ? 41.274 50.298 40.011 0.50 20.26 268 CYS B N 1
ATOM 4508 N N B CYS B 1 292 ? 41.283 50.297 40.015 0.50 20.51 268 CYS B N 1
ATOM 4509 C CA A CYS B 1 292 ? 41.731 49.031 40.589 0.50 20.24 268 CYS B CA 1
ATOM 4510 C CA B CYS B 1 292 ? 41.757 49.045 40.603 0.50 20.75 268 CYS B CA 1
ATOM 4511 C C A CYS B 1 292 ? 43.032 48.587 39.895 0.50 20.34 268 CYS B C 1
ATOM 4512 C C B CYS B 1 292 ? 43.041 48.584 39.894 0.50 20.58 268 CYS B C 1
ATOM 4513 O O A CYS B 1 292 ? 44.004 48.205 40.556 0.50 20.82 268 CYS B O 1
ATOM 4514 O O B CYS B 1 292 ? 44.014 48.186 40.545 0.50 21.04 268 CYS B O 1
ATOM 4519 N N . ALA B 1 293 ? 43.051 48.648 38.563 1.00 19.73 269 ALA B N 1
ATOM 4520 C CA . ALA B 1 293 ? 44.226 48.246 37.794 1.00 19.69 269 ALA B CA 1
ATOM 4521 C C . ALA B 1 293 ? 45.458 49.101 38.138 1.00 21.13 269 ALA B C 1
ATOM 4522 O O . ALA B 1 293 ? 46.573 48.600 38.243 1.00 22.00 269 ALA B O 1
ATOM 4524 N N . GLU B 1 294 ? 45.250 50.400 38.314 1.00 21.41 270 GLU B N 1
ATOM 4525 C CA . GLU B 1 294 ? 46.340 51.298 38.645 1.00 23.36 270 GLU B CA 1
ATOM 4526 C C . GLU B 1 294 ? 47.002 51.025 40.000 1.00 23.47 270 GLU B C 1
ATOM 4527 O O . GLU B 1 294 ? 48.050 51.590 40.267 1.00 24.21 270 GLU B O 1
ATOM 4533 N N . THR B 1 295 ? 46.415 50.183 40.851 1.00 22.34 271 THR B N 1
ATOM 4534 C CA . THR B 1 295 ? 47.054 49.869 42.132 1.00 23.71 271 THR B CA 1
ATOM 4535 C C . THR B 1 295 ? 48.237 48.935 41.925 1.00 23.63 271 THR B C 1
ATOM 4536 O O . THR B 1 295 ? 49.041 48.766 42.824 1.00 23.60 271 THR B O 1
ATOM 4540 N N . GLY B 1 296 ? 48.305 48.285 40.764 1.00 23.51 272 GLY B N 1
ATOM 4541 C CA . GLY B 1 296 ? 49.404 47.363 40.462 1.00 24.03 272 GLY B CA 1
ATOM 4542 C C . GLY B 1 296 ? 49.065 45.889 40.499 1.00 23.42 272 GLY B C 1
ATOM 4543 O O . GLY B 1 296 ? 49.958 45.049 40.327 1.00 23.06 272 GLY B O 1
ATOM 4544 N N . VAL B 1 297 ? 47.791 45.550 40.735 1.00 22.45 273 VAL B N 1
ATOM 4545 C CA . VAL B 1 297 ? 47.389 44.144 40.739 1.00 21.32 273 VAL B CA 1
ATOM 4546 C C . VAL B 1 297 ? 47.620 43.585 39.339 1.00 21.09 273 VAL B C 1
ATOM 4547 O O . VAL B 1 297 ? 47.569 44.320 38.342 1.00 20.82 273 VAL B O 1
ATOM 4551 N N . ASP B 1 298 ? 47.904 42.287 39.272 1.00 20.53 274 ASP B N 1
ATOM 4552 C CA . ASP B 1 298 ? 48.188 41.622 38.005 1.00 20.61 274 ASP B CA 1
ATOM 4553 C C . ASP B 1 298 ? 46.917 41.291 37.192 1.00 18.86 274 ASP B C 1
ATOM 4554 O O . ASP B 1 298 ? 46.926 41.377 35.967 1.00 18.02 274 ASP B O 1
ATOM 4559 N N . TYR B 1 299 ? 45.858 40.875 37.881 1.00 17.01 275 TYR B N 1
ATOM 4560 C CA . TYR B 1 299 ? 44.605 40.528 37.223 1.00 17.00 275 TYR B CA 1
ATOM 4561 C C . TYR B 1 299 ? 43.389 41.073 37.923 1.00 16.15 275 TYR B C 1
ATOM 4562 O O . TYR B 1 299 ? 43.443 41.368 39.114 1.00 15.19 275 TYR B O 1
ATOM 4571 N N . ILE B 1 300 ? 42.302 41.249 37.162 1.00 15.25 276 ILE B N 1
ATOM 4572 C CA . ILE B 1 300 ? 41.046 41.647 37.753 1.00 15.34 276 ILE B CA 1
ATOM 4573 C C . ILE B 1 300 ? 39.995 40.695 37.171 1.00 15.13 276 ILE B C 1
ATOM 4574 O O . ILE B 1 300 ? 39.912 40.522 35.958 1.00 14.18 276 ILE B O 1
ATOM 4579 N N . SER B 1 301 ? 39.226 40.047 38.023 1.00 16.18 277 SER B N 1
ATOM 4580 C CA . SER B 1 301 ? 38.202 39.118 37.533 1.00 17.92 277 SER B CA 1
ATOM 4581 C C . SER B 1 301 ? 36.898 39.888 37.473 1.00 17.36 277 SER B C 1
ATOM 4582 O O . SER B 1 301 ? 36.571 40.669 38.369 1.00 17.22 277 SER B O 1
ATOM 4585 N N . VAL B 1 302 ? 36.171 39.697 36.378 1.00 16.35 278 VAL B N 1
ATOM 4586 C CA . VAL B 1 302 ? 34.942 40.429 36.148 1.00 15.62 278 VAL B CA 1
ATOM 4587 C C . VAL B 1 302 ? 33.812 39.468 35.758 1.00 16.21 278 VAL B C 1
ATOM 4588 O O . VAL B 1 302 ? 33.771 38.953 34.636 1.00 14.20 278 VAL B O 1
ATOM 4592 N N . GLY B 1 303 ? 32.925 39.207 36.712 1.00 15.75 279 GLY B N 1
ATOM 4593 C CA . GLY B 1 303 ? 31.786 38.336 36.461 1.00 16.45 279 GLY B CA 1
ATOM 4594 C C . GLY B 1 303 ? 30.829 38.927 35.428 1.00 15.98 279 GLY B C 1
ATOM 4595 O O . GLY B 1 303 ? 30.167 38.188 34.706 1.00 14.59 279 GLY B O 1
ATOM 4596 N N . ALA B 1 304 ? 30.807 40.252 35.324 1.00 15.52 280 ALA B N 1
ATOM 4597 C CA . ALA B 1 304 ? 29.909 40.959 34.399 1.00 16.44 280 ALA B CA 1
ATOM 4598 C C . ALA B 1 304 ? 30.104 40.595 32.917 1.00 16.22 280 ALA B C 1
ATOM 4599 O O . ALA B 1 304 ? 29.163 40.661 32.123 1.00 16.46 280 ALA B O 1
ATOM 4601 N N . LEU B 1 305 ? 31.291 40.156 32.549 1.00 14.51 281 LEU B N 1
ATOM 4602 C CA . LEU B 1 305 ? 31.560 39.783 31.161 1.00 14.74 281 LEU B CA 1
ATOM 4603 C C . LEU B 1 305 ? 30.737 38.610 30.655 1.00 14.28 281 LEU B C 1
ATOM 4604 O O . LEU B 1 305 ? 30.411 38.530 29.455 1.00 15.54 281 LEU B O 1
ATOM 4609 N N . THR B 1 306 ? 30.430 37.693 31.557 1.00 12.87 282 THR B N 1
ATOM 4610 C CA . THR B 1 306 ? 29.687 36.493 31.210 1.00 13.45 282 THR B CA 1
ATOM 4611 C C . THR B 1 306 ? 28.346 36.259 31.908 1.00 13.32 282 THR B C 1
ATOM 4612 O O . THR B 1 306 ? 27.602 35.365 31.463 1.00 14.06 282 THR B O 1
ATOM 4616 N N A LYS B 1 307 ? 28.050 37.021 32.963 0.50 13.31 283 LYS B N 1
ATOM 4617 N N B LYS B 1 307 ? 28.017 37.006 32.969 0.50 12.93 283 LYS B N 1
ATOM 4618 C CA A LYS B 1 307 ? 26.793 36.875 33.690 0.50 14.02 283 LYS B CA 1
ATOM 4619 C CA B LYS B 1 307 ? 26.720 36.804 33.634 0.50 13.36 283 LYS B CA 1
ATOM 4620 C C A LYS B 1 307 ? 25.734 37.760 33.060 0.50 13.67 283 LYS B C 1
ATOM 4621 C C B LYS B 1 307 ? 25.703 37.759 33.041 0.50 13.31 283 LYS B C 1
ATOM 4622 O O A LYS B 1 307 ? 24.564 37.442 33.143 0.50 14.39 283 LYS B O 1
ATOM 4623 O O B LYS B 1 307 ? 24.522 37.506 33.161 0.50 14.16 283 LYS B O 1
ATOM 4634 N N . HIS B 1 308 ? 26.155 38.875 32.459 1.00 12.97 284 HIS B N 1
ATOM 4635 C CA . HIS B 1 308 ? 25.247 39.811 31.809 1.00 12.67 284 HIS B CA 1
ATOM 4636 C C . HIS B 1 308 ? 25.489 39.696 30.302 1.00 13.03 284 HIS B C 1
ATOM 4637 O O . HIS B 1 308 ? 26.517 39.163 29.862 1.00 11.86 284 HIS B O 1
ATOM 4644 N N . LEU B 1 309 ? 24.542 40.209 29.529 1.00 11.91 285 LEU B N 1
ATOM 4645 C CA . LEU B 1 309 ? 24.667 40.203 28.094 1.00 12.36 285 LEU B CA 1
ATOM 4646 C C . LEU B 1 309 ? 24.012 41.400 27.444 1.00 12.31 285 LEU B C 1
ATOM 4647 O O . LEU B 1 309 ? 22.874 41.771 27.786 1.00 13.79 285 LEU B O 1
ATOM 4652 N N . LYS B 1 310 ? 24.766 42.037 26.563 1.00 12.41 286 LYS B N 1
ATOM 4653 C CA . LYS B 1 310 ? 24.276 43.103 25.715 1.00 14.23 286 LYS B CA 1
ATOM 4654 C C . LYS B 1 310 ? 24.560 42.548 24.306 1.00 13.17 286 LYS B C 1
ATOM 4655 O O . LYS B 1 310 ? 25.694 42.578 23.806 1.00 12.55 286 LYS B O 1
ATOM 4661 N N . ALA B 1 311 ? 23.530 41.993 23.685 1.00 13.33 287 ALA B N 1
ATOM 4662 C CA . ALA B 1 311 ? 23.624 41.415 22.355 1.00 13.74 287 ALA B CA 1
ATOM 4663 C C . ALA B 1 311 ? 23.948 42.452 21.298 1.00 14.73 287 ALA B C 1
ATOM 4664 O O . ALA B 1 311 ? 23.448 43.549 21.361 1.00 14.58 287 ALA B O 1
ATOM 4666 N N . LEU B 1 312 ? 24.802 42.091 20.348 1.00 14.67 288 LEU B N 1
ATOM 4667 C CA . LEU B 1 312 ? 25.137 42.996 19.254 1.00 17.22 288 LEU B CA 1
ATOM 4668 C C . LEU B 1 312 ? 23.896 43.019 18.320 1.00 18.22 288 LEU B C 1
ATOM 4669 O O . LEU B 1 312 ? 23.266 41.973 18.080 1.00 17.87 288 LEU B O 1
ATOM 4674 N N . ASP B 1 313 ? 23.494 44.196 17.822 1.00 18.82 289 ASP B N 1
ATOM 4675 C CA . ASP B 1 313 ? 22.303 44.303 16.963 1.00 20.76 289 ASP B CA 1
ATOM 4676 C C . ASP B 1 313 ? 22.663 43.934 15.520 1.00 21.35 289 ASP B C 1
ATOM 4677 O O . ASP B 1 313 ? 23.481 44.587 14.887 1.00 20.81 289 ASP B O 1
ATOM 4682 N N . LEU B 1 314 ? 22.032 42.885 15.017 1.00 21.41 290 LEU B N 1
ATOM 4683 C CA . LEU B 1 314 ? 22.302 42.400 13.700 1.00 22.06 290 LEU B CA 1
ATOM 4684 C C . LEU B 1 314 ? 21.088 42.450 12.812 1.00 24.26 290 LEU B C 1
ATOM 4685 O O . LEU B 1 314 ? 19.952 42.461 13.282 1.00 24.15 290 LEU B O 1
ATOM 4690 N N . SER B 1 315 ? 21.340 42.443 11.507 1.00 26.01 291 SER B N 1
ATOM 4691 C CA . SER B 1 315 ? 20.271 42.411 10.530 1.00 28.14 291 SER B CA 1
ATOM 4692 C C . SER B 1 315 ? 20.643 41.454 9.399 1.00 29.17 291 SER B C 1
ATOM 4693 O O . SER B 1 315 ? 21.798 41.375 9.000 1.00 27.34 291 SER B O 1
ATOM 4696 N N . MET B 1 316 ? 19.645 40.734 8.903 1.00 31.36 292 MET B N 1
ATOM 4697 C CA . MET B 1 316 ? 19.792 39.773 7.813 1.00 34.04 292 MET B CA 1
ATOM 4698 C C . MET B 1 316 ? 19.030 40.313 6.624 1.00 35.53 292 MET B C 1
ATOM 4699 O O . MET B 1 316 ? 17.837 40.536 6.734 1.00 36.72 292 MET B O 1
ATOM 4704 N N A ARG B 1 317 ? 19.705 40.525 5.497 0.50 36.22 293 ARG B N 1
ATOM 4705 N N B ARG B 1 317 ? 19.718 40.529 5.503 0.50 36.11 293 ARG B N 1
ATOM 4706 C CA A ARG B 1 317 ? 19.053 41.057 4.303 0.50 37.73 293 ARG B CA 1
ATOM 4707 C CA B ARG B 1 317 ? 19.083 41.017 4.280 0.50 37.54 293 ARG B CA 1
ATOM 4708 C C A ARG B 1 317 ? 19.218 40.151 3.071 0.50 38.51 293 ARG B C 1
ATOM 4709 C C B ARG B 1 317 ? 19.217 40.080 3.091 0.50 38.39 293 ARG B C 1
ATOM 4710 O O A ARG B 1 317 ? 20.332 39.768 2.719 0.50 37.31 293 ARG B O 1
ATOM 4711 O O B ARG B 1 317 ? 20.312 39.627 2.772 0.50 37.18 293 ARG B O 1
ATOM 4726 N N . PHE B 1 318 ? 18.094 39.837 2.421 1.00 39.88 294 PHE B N 1
ATOM 4727 C CA . PHE B 1 318 ? 18.053 38.980 1.226 1.00 41.90 294 PHE B CA 1
ATOM 4728 C C . PHE B 1 318 ? 18.304 39.716 -0.079 1.00 42.88 294 PHE B C 1
ATOM 4729 O O . PHE B 1 318 ? 18.155 40.931 -0.154 1.00 43.79 294 PHE B O 1
#

Foldseek 3Di:
DDAALVRLVVVLQVVVVVVLVVCVVVLLLVVLQVLLCVLLPRDLALVSPVVLVVPPQPDKFKKWKWFQAKFFWDQPSNLCSNLVSNPVFKDKDAPDDQLDTDHGGDTGIMIIGGSSSCVSSVVSSQVRGQFLRQLLGVLLLLVVLCPVFLAAEEEDPLADPSCLSSSQVSNVSSPHGYDDSDPPQAEEAEDVLQVVQVHQLSSVVVVCVVPPSGAFEYEDAALVNLLRNLVSDHQEYEHEPDDLVRLLVSQVSNVSRHQYEYEYPDDSVCSNVSRVSPHHYYYDHCSGNDGDGGHMDMGIPD/DLLVVVLVVLVVQLVVLVVCVVVLLLVVLVVLLCVLLPNDLALVSPVVLPVDDQPDKDKKWKWFQAWFFWDQPSNLQSNCVSNPVFKDKDAPDDQLDTDHGGDTGIMIIGGSSSCVSSVVVSQVRGQFLRQLLRVLLLLVVLLPPFLAAEEEDPLADPSCLSSSQVSNVSNRHTYDDSDPPAAEEAEPVQQVVQVHLLSSVVVVCVVDPPGAYEYEDAALVNLLRNVVSPHSEYEHEPDDLVRLLVSCVSCVPRHQYEYEDDDDSVCSNSSRVSRHHYYYDHCSGNDGDTGDMDMGD

Solvent-accessible surface area: 23578 Å² total; per-residue (Å²): 268,163,87,29,39,69,99,66,35,79,99,21,28,115,77,33,87,61,63,11,161,156,65,14,83,55,16,10,42,53,4,0,43,20,2,0,90,25,0,2,31,58,50,46,76,31,80,26,7,14,7,3,34,11,1,64,69,124,76,110,4,29,0,10,2,23,0,123,57,56,12,11,0,0,0,46,78,2,2,51,20,0,3,134,42,6,54,50,112,13,78,36,114,45,83,5,128,37,34,58,109,1,83,79,93,55,46,0,2,23,2,58,5,19,2,80,16,0,26,1,0,25,25,0,2,10,1,0,0,2,0,0,0,1,2,0,35,34,0,30,105,25,48,95,34,8,152,75,30,168,12,103,2,11,0,22,30,66,3,1,4,10,3,7,6,4,1,0,50,0,0,48,25,7,38,7,81,8,20,14,4,0,5,36,28,7,1,21,0,82,119,40,7,24,119,33,30,55,21,8,143,81,0,2,70,49,0,85,140,90,32,108,76,75,25,0,9,0,36,1,105,59,46,70,59,0,87,94,0,11,65,16,31,8,37,23,0,16,0,28,95,13,59,51,104,53,8,102,58,0,48,156,39,6,79,61,115,4,2,1,1,1,33,32,123,17,67,60,142,48,0,74,89,4,4,115,10,43,3,57,16,0,10,4,14,30,2,0,31,52,10,147,2,4,50,11,32,30,164,63,127,95,106,37,24,96,98,2,16,123,24,1,92,97,15,18,58,82,0,117,146,73,5,87,63,16,10,45,58,7,0,47,16,6,0,76,18,0,2,26,53,50,68,76,34,80,24,7,14,8,3,30,10,1,62,75,124,79,109,22,70,1,28,1,10,0,124,56,59,12,14,0,0,0,32,81,2,1,56,32,0,3,122,54,6,47,37,106,11,73,36,112,52,84,7,125,29,32,54,105,1,81,80,96,54,47,0,0,32,1,54,5,22,2,80,15,0,17,1,0,29,31,0,0,5,1,1,0,4,1,0,0,1,2,0,24,25,0,27,140,28,47,129,50,10,145,81,36,161,9,68,1,0,0,25,32,69,1,1,2,10,2,0,6,4,1,0,26,0,0,26,24,7,37,4,55,3,11,15,7,0,4,31,24,1,0,29,0,85,99,48,9,26,121,32,31,58,22,11,169,56,0,8,50,50,0,92,134,95,36,104,81,73,26,0,3,0,32,0,82,62,47,66,48,0,89,107,0,17,94,28,53,4,23,5,0,10,0,31,106,12,58,73,98,48,7,91,72,0,39,144,41,4,77,58,126,5,0,2,0,2,22,35,128,25,60,53,135,58,0,36,76,2,2,107,13,41,4,37,2,0,11,2,15,24,1,0,22,57,9,134,2,6,42,14,18,29,133,108

Sequence (599 aa):
YFQSNAMKETHNSQDRLAYLKQQQLPADITRSSVIDTLKEDLGGTLDPAADITASLIPADRISTATIITREAGVFCGQLWADEVFKQLGGQVSIEWHVQDGDTLTPNQTLCTLTGPARILLTGEERNAMNFIQTLSGCATATARRYVQQELKGTQCRRLLDTRKTIPGLRSALKYAVACGGGYNHRIGVFDAYLIKENHIIACGGIRQAISTAKQLNPGKPVEVETETLAELEEEAISAGADIIMLDNFSLEEMMREAVKINAGRAALENSGNITLDNLKECAETGVDYISVGALTKHLKALDLSMRFKSSNAMMKEETHNSQDRLAYLKQQQLPADITRSVIDTLKEEDLGGTLDPAADITASLIPADRISTATIIITREAGVFCGQQLWADEVFKKQLGGQVSIEWHVQQDGDTLTPNQTLCTLTGPARILLTGERNAMNFIQTLSGCATATARYVQELKGTQCRLLDTRKTIPGLRSALKYAVACGGGYNHRIGVFDAYLIKENNHIIACGGIRQAISTAKQLNPGKPVEEVETETLAELEEAISAGADIIMMLDNFSLEMMREAVKINAGRAALENSGNITLDNLKECCAETGVDYISVGALTKKHLKALDLSMRRF

B-factor: mean 26.54, std 9.55, range [3.93, 83.3]

InterPro domains:
  IPR002638 Quinolinate phosphoribosyl transferase, C-terminal [PF01729] (130-293)
  IPR004393 Nicotinate-nucleotide pyrophosphorylase [TIGR00078] (28-294)
  IPR004393 Nicotinate-nucleotide pyrophosphorylase [cd01572] (30-293)
  IPR013785 Aldolase-type TIM barrel [G3DSA:3.20.20.70] (146-284)
  IPR022412 Quinolinate phosphoribosyl transferase, N-terminal [PF02749] (43-127)
  IPR027277 Nicotinate-nucleotide pyrophosphorylase/Putative pyrophosphorylase ModD [PIRSF006250] (21-295)
  IPR027277 Nicotinate-nucleotide pyrophosphorylase/Putative pyrophosphorylase ModD [PTHR32179] (18-295)
  IPR036068 Nicotinate phosphoribosyltransferase-like, C-terminal [SSF51690] (130-294)
  IPR037128 Quinolinate phosphoribosyl transferase, N-terminal domain superfamily [G3DSA:3.90.1170.20] (1-145)

Secondary structure (DSSP, 8-state):
----HHHHHHHHHHHHHHHHHHHHHHHHHHHHHHHHHHHHTS---GGG-TTGGGS-TT-EEEEEEEESS-EE---HHHHHHHHHHTTS--EEEESS-TT-EE-TT-EEEEEEEEHHHHHHHHHHHHHHHHHHHHHHHHHHHHHHHHTTSS-EEE--S---TT-HHHHHHHHHHTT-B---SSSSS-EEE-HHHHHHHTSHHHHHHHHHHHSTTS-EEEEESSHHHHHHHHHTT-SEEEEES--HHHHHHHHHHHTTSSEEEEESS--HHHHHHHHTTT-SEEE-THHHHSB----EEEEE--/-HHHHHHHHHHHHHHHHHHHHHHHHHHHHHHHHHHHHTS---GGG-TTGGGS-TT-EEEEEEEESS-EE---HHHHHHHHHHTTS--EEEESS-TT-EE-TT-EEEEEEEEHHHHHHHHHHHHHHHHHHHHHHHHHHHHHHTTTTS--EEE--S---TT-HHHHHHHHHHTT-B---SSSSSSEEE-HHHHHHHTSHHHHHHHHHHHSTT--EEEEESSHHHHHHHHHTT-SEEEEES--HHHHHHHHHHHTTSSEEEEESS--TTTHHHHHTTT-SEEE-THHHHSB-PPPEEEE-

Radius of gyration: 25.53 Å; Cα contacts (8 Å, |Δi|>4): 1352; chains: 2; bounding box: 77×46×65 Å

Nearest PDB structures (foldseek):
  3paj-assembly1_B  TM=9.926E-01  e=5.055E-58  Vibrio cholerae O1 biovar El Tor str. N16961
  1qap-assembly1_B  TM=9.835E-01  e=1.013E-40  Salmonella enterica subsp. enterica serovar Typhimurium
  3tqv-assembly1_B  TM=9.856E-01  e=3.076E-35  Francisella tularensis subsp. tularensis SCHU S4
  5huo-assembly2_H-2  TM=9.463E-01  e=4.208E-29  Streptococcus pyogenes GA06023
  3l0g-assembly1_C  TM=9.425E-01  e=1.210E-27  Ehrlichia chaffeensis str. Arkansas

CATH classification: 3.90.1170.20 (+1 more: 3.20.20.70)

Organism: Vibrio cholerae serotype O1 (strain ATCC 39315 / El Tor Inaba N16961) (NCBI:txid243277)